Protein AF-A0A2N0B3U0-F1 (afdb_monomer_lite)

Structure (mmCIF, N/CA/C/O backbone):
data_AF-A0A2N0B3U0-F1
#
_entry.id   AF-A0A2N0B3U0-F1
#
loop_
_atom_site.group_PDB
_atom_site.id
_atom_site.type_symbol
_atom_site.label_atom_id
_atom_site.label_alt_id
_atom_site.label_comp_id
_atom_site.label_asym_id
_atom_site.label_entity_id
_atom_site.label_seq_id
_atom_site.pdbx_PDB_ins_code
_atom_site.Cartn_x
_atom_site.Cartn_y
_atom_site.Cartn_z
_atom_site.occupancy
_atom_site.B_iso_or_equiv
_atom_site.auth_seq_id
_atom_site.auth_comp_id
_atom_site.auth_asym_id
_atom_site.auth_atom_id
_atom_site.pdbx_PDB_model_num
ATOM 1 N N . MET A 1 1 ? -46.580 1.510 -20.415 1.00 51.94 1 MET A N 1
ATOM 2 C CA . MET A 1 1 ? -45.499 0.650 -19.875 1.00 51.94 1 MET A CA 1
ATOM 3 C C . MET A 1 1 ? -44.084 1.163 -20.181 1.00 51.94 1 MET A C 1
ATOM 5 O O . MET A 1 1 ? -43.240 1.022 -19.310 1.00 51.94 1 MET A O 1
ATOM 9 N N . CYS A 1 2 ? -43.814 1.846 -21.306 1.00 52.00 2 CYS A N 1
ATOM 10 C CA . CYS A 1 2 ? -42.459 2.341 -21.637 1.00 52.00 2 CYS A CA 1
ATOM 11 C C . CYS A 1 2 ? -41.882 3.439 -20.714 1.00 52.00 2 CYS A C 1
ATOM 13 O O . CYS A 1 2 ? -40.674 3.485 -20.521 1.00 52.00 2 CYS A O 1
ATOM 15 N N . SER A 1 3 ? -42.711 4.292 -20.098 1.00 55.62 3 SER A N 1
ATOM 16 C CA . SER A 1 3 ? -42.224 5.395 -19.242 1.00 55.62 3 SER A CA 1
ATOM 17 C C . SER A 1 3 ? -41.590 4.916 -17.922 1.00 55.62 3 SER A C 1
ATOM 19 O O . SER A 1 3 ? -40.589 5.475 -17.482 1.00 55.62 3 SER A O 1
ATOM 21 N N . LYS A 1 4 ? -42.098 3.823 -17.329 1.00 51.84 4 LYS A N 1
ATOM 22 C CA . LYS A 1 4 ? -41.536 3.249 -16.092 1.00 51.84 4 LYS A CA 1
ATOM 23 C C . LYS A 1 4 ? -40.190 2.559 -16.336 1.00 51.84 4 LYS A C 1
ATOM 25 O O . LYS A 1 4 ? -39.293 2.688 -15.514 1.00 51.84 4 LYS A O 1
ATOM 30 N N . VAL A 1 5 ? -40.029 1.894 -17.482 1.00 63.88 5 VAL A N 1
ATOM 31 C CA . VAL A 1 5 ? -38.769 1.235 -17.875 1.00 63.88 5 VAL A CA 1
ATOM 32 C C . VAL A 1 5 ? -37.679 2.270 -18.165 1.00 63.88 5 VAL A C 1
ATOM 34 O O . VAL A 1 5 ? -36.562 2.123 -17.684 1.00 63.88 5 VAL A O 1
ATOM 37 N N . PHE A 1 6 ? -38.018 3.369 -18.850 1.00 59.81 6 PHE A N 1
ATOM 38 C CA . PHE A 1 6 ? -37.080 4.474 -19.076 1.00 59.81 6 PHE A CA 1
ATOM 39 C C . PHE A 1 6 ? -36.612 5.120 -17.769 1.00 59.81 6 PHE A C 1
ATOM 41 O O . PHE A 1 6 ? -35.427 5.400 -17.633 1.00 59.81 6 PHE A O 1
ATOM 48 N N . SER A 1 7 ? -37.515 5.295 -16.797 1.00 63.91 7 SER A N 1
ATOM 49 C CA . SER A 1 7 ? -37.172 5.858 -15.487 1.00 63.91 7 SER A CA 1
ATOM 50 C C . SER A 1 7 ? -36.266 4.934 -14.664 1.00 63.91 7 SER A C 1
ATOM 52 O O . SER A 1 7 ? -35.378 5.412 -13.969 1.00 63.91 7 SER A O 1
ATOM 54 N N . PHE A 1 8 ? -36.451 3.612 -14.758 1.00 64.62 8 PHE A N 1
ATOM 55 C CA . PHE A 1 8 ? -35.550 2.641 -14.128 1.00 64.62 8 PHE A CA 1
ATOM 56 C C . PHE A 1 8 ? -34.167 2.633 -14.783 1.00 64.62 8 PHE A C 1
ATOM 58 O O . PHE A 1 8 ? -33.171 2.557 -14.074 1.00 64.62 8 PHE A O 1
ATOM 65 N N . ILE A 1 9 ? -34.090 2.769 -16.110 1.00 69.75 9 ILE A N 1
ATOM 66 C CA . ILE A 1 9 ? -32.817 2.839 -16.838 1.00 69.75 9 ILE A CA 1
ATOM 67 C C . ILE A 1 9 ? -32.077 4.145 -16.532 1.00 69.75 9 ILE A C 1
ATOM 69 O O . ILE A 1 9 ? -30.869 4.104 -16.333 1.00 69.75 9 ILE A O 1
ATOM 73 N N . THR A 1 10 ? -32.759 5.292 -16.429 1.00 62.44 10 THR A N 1
ATOM 74 C CA . THR A 1 10 ? -32.112 6.550 -16.017 1.00 62.44 10 THR A CA 1
ATOM 75 C C . THR A 1 10 ? -31.697 6.538 -14.554 1.00 62.44 10 THR A C 1
ATOM 77 O O . THR A 1 10 ? -30.597 6.989 -14.263 1.00 62.44 10 THR A O 1
ATOM 80 N N . ILE A 1 11 ? -32.495 5.978 -13.639 1.00 61.84 11 ILE A N 1
ATOM 81 C CA . ILE A 1 11 ? -32.079 5.803 -12.236 1.00 61.84 11 ILE A CA 1
ATOM 82 C C . ILE A 1 11 ? -30.873 4.861 -12.157 1.00 61.84 11 ILE A C 1
ATOM 84 O O . ILE A 1 11 ? -29.905 5.186 -11.483 1.00 61.84 11 ILE A O 1
ATOM 88 N N . PHE A 1 12 ? -30.878 3.748 -12.894 1.00 57.66 12 PHE A N 1
ATOM 89 C CA . PHE A 1 12 ? -29.761 2.804 -12.940 1.00 57.66 12 PHE A CA 1
ATOM 90 C C . PHE A 1 12 ? -28.511 3.413 -13.589 1.00 57.66 12 PHE A C 1
ATOM 92 O O . PHE A 1 12 ? -27.410 3.200 -13.091 1.00 57.66 12 PHE A O 1
ATOM 99 N N . LEU A 1 13 ? -28.655 4.228 -14.640 1.00 53.78 13 LEU A N 1
ATOM 100 C CA . LEU A 1 13 ? -27.557 4.990 -15.245 1.00 53.78 13 LEU A CA 1
ATOM 101 C C . LEU A 1 13 ? -27.010 6.050 -14.289 1.00 53.78 13 LEU A C 1
ATOM 103 O O . LEU A 1 13 ? -25.805 6.131 -14.128 1.00 53.78 13 LEU A O 1
ATOM 107 N N . ILE A 1 14 ? -27.855 6.812 -13.594 1.00 51.88 14 ILE A N 1
ATOM 108 C CA . ILE A 1 14 ? -27.416 7.806 -12.599 1.00 51.88 14 ILE A CA 1
ATOM 109 C C . ILE A 1 14 ? -26.712 7.122 -11.416 1.00 51.88 14 ILE A C 1
ATOM 111 O O . ILE A 1 14 ? -25.732 7.650 -10.899 1.00 51.88 14 ILE A O 1
ATOM 115 N N . PHE A 1 15 ? -27.165 5.929 -11.017 1.00 46.56 15 PHE A N 1
ATOM 116 C CA . PHE A 1 15 ? -26.552 5.154 -9.936 1.00 46.56 15 PHE A CA 1
ATOM 117 C C . PHE A 1 15 ? -25.230 4.491 -10.357 1.00 46.56 15 PHE A C 1
ATOM 119 O O . PHE A 1 15 ? -24.294 4.426 -9.566 1.00 46.56 15 PHE A O 1
ATOM 126 N N . SER A 1 16 ? -25.122 4.036 -11.610 1.00 44.66 16 SER A N 1
ATOM 127 C CA . SER A 1 16 ? -23.894 3.440 -12.166 1.00 44.66 16 SER A CA 1
ATOM 128 C C . SER A 1 16 ? -22.865 4.483 -12.623 1.00 44.66 16 SER A C 1
ATOM 130 O O . SER A 1 16 ? -21.670 4.207 -12.602 1.00 44.66 16 SER A O 1
ATOM 132 N N . LEU A 1 17 ? -23.301 5.707 -12.942 1.00 40.69 17 LEU A N 1
ATOM 133 C CA . LEU A 1 17 ? -22.463 6.889 -13.184 1.00 40.69 17 LEU A CA 1
ATOM 134 C C . LEU A 1 17 ? -22.171 7.681 -11.904 1.00 40.69 17 LEU A C 1
ATOM 136 O O . LEU A 1 17 ? -21.771 8.841 -11.989 1.00 40.69 17 LEU A O 1
ATOM 140 N N . GLY A 1 18 ? -22.254 7.050 -10.729 1.00 40.03 18 GLY A N 1
ATOM 141 C CA . GLY A 1 18 ? -21.637 7.528 -9.486 1.00 40.03 18 GLY A CA 1
ATOM 142 C C . GLY A 1 18 ? -20.101 7.625 -9.555 1.00 40.03 18 GLY A C 1
ATOM 143 O O . GLY A 1 18 ? -19.416 7.390 -8.562 1.00 40.03 18 GLY A O 1
ATOM 144 N N . LEU A 1 19 ? -19.542 7.962 -10.722 1.00 48.53 19 LEU A N 1
ATOM 145 C CA . LEU A 1 19 ? -18.266 8.639 -10.845 1.00 48.53 19 LEU A CA 1
ATOM 146 C C . LEU A 1 19 ? -18.369 9.870 -9.957 1.0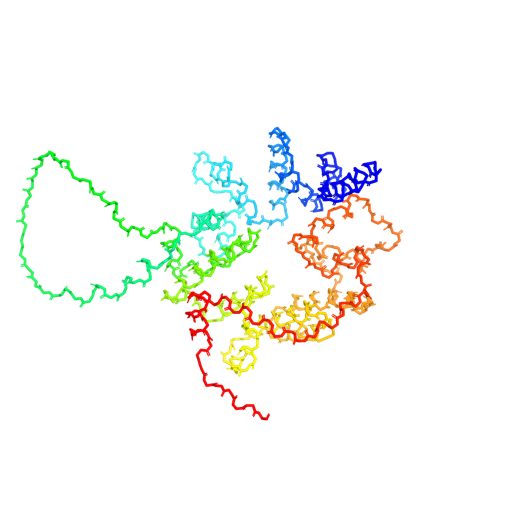0 48.53 19 LEU A C 1
ATOM 148 O O . LEU A 1 19 ? -19.184 10.763 -10.196 1.00 48.53 19 LEU A O 1
ATOM 152 N N . HIS A 1 20 ? -17.574 9.892 -8.896 1.00 54.91 20 HIS A N 1
ATOM 153 C CA . HIS A 1 20 ? -17.420 11.086 -8.091 1.00 54.91 20 HIS A CA 1
ATOM 154 C C . HIS A 1 20 ? -16.856 12.140 -9.040 1.00 54.91 20 HIS A C 1
ATOM 156 O O . HIS A 1 20 ? -15.683 12.082 -9.399 1.00 54.91 20 HIS A O 1
ATOM 162 N N . SER A 1 21 ? -17.701 13.042 -9.547 1.00 67.06 21 SER A N 1
ATOM 163 C CA . SER A 1 21 ? -17.254 14.072 -10.475 1.00 67.06 21 SER A CA 1
ATOM 164 C C . SER A 1 21 ? -16.405 15.058 -9.682 1.00 67.06 21 SER A C 1
ATOM 166 O O . SER A 1 21 ? -16.921 16.018 -9.110 1.00 67.06 21 SER A O 1
ATOM 168 N N . VAL A 1 22 ? -15.110 14.773 -9.576 1.00 80.62 22 VAL A N 1
ATOM 169 C CA . VAL A 1 22 ? -14.152 15.641 -8.904 1.00 80.62 22 VAL A CA 1
ATOM 170 C C . VAL A 1 22 ? -13.806 16.767 -9.863 1.00 80.62 22 VAL A C 1
ATOM 172 O O . VAL A 1 22 ? -13.327 16.536 -10.977 1.00 80.62 22 VAL A O 1
ATOM 175 N N . SER A 1 23 ? -14.083 17.997 -9.445 1.00 87.62 23 SER A N 1
ATOM 176 C CA . SER A 1 23 ? -13.674 19.181 -10.188 1.00 87.62 23 SER A CA 1
ATOM 177 C C . SER A 1 23 ? -12.238 19.567 -9.812 1.00 87.62 23 SER A C 1
ATOM 179 O O . SER A 1 23 ? -11.753 19.248 -8.727 1.00 87.62 23 SER A O 1
ATOM 181 N N . TYR A 1 24 ? -11.536 20.269 -10.705 1.00 89.00 24 TYR A N 1
ATOM 182 C CA . TYR A 1 24 ? -10.226 20.834 -10.359 1.00 89.00 24 TYR A CA 1
ATOM 183 C C . TYR A 1 24 ? -10.335 21.849 -9.210 1.00 89.00 24 TYR A C 1
ATOM 185 O O . TYR A 1 24 ? -9.427 21.928 -8.389 1.00 89.00 24 TYR A O 1
ATOM 193 N N . GLU A 1 25 ? -11.442 22.594 -9.139 1.00 89.62 25 GLU A N 1
ATOM 194 C CA . GLU A 1 25 ? -11.657 23.588 -8.086 1.00 89.62 25 GLU A CA 1
ATOM 195 C C . GLU A 1 25 ? -11.802 22.920 -6.716 1.00 89.62 25 GLU A C 1
ATOM 197 O O . GLU A 1 25 ? -11.187 23.387 -5.767 1.00 89.62 25 GLU A O 1
ATOM 202 N N . ASP A 1 26 ? -12.502 21.783 -6.635 1.00 88.81 26 ASP A N 1
ATOM 203 C CA . ASP A 1 26 ? -12.644 20.985 -5.406 1.00 88.81 26 ASP A CA 1
ATOM 204 C C . ASP A 1 26 ? -11.272 20.502 -4.899 1.00 88.81 26 ASP A C 1
ATOM 206 O O . ASP A 1 26 ? -10.978 20.525 -3.706 1.00 88.81 26 ASP A O 1
ATOM 210 N N . ALA A 1 27 ? -10.403 20.055 -5.813 1.00 91.06 27 ALA A N 1
ATOM 211 C CA . ALA A 1 27 ? -9.054 19.623 -5.454 1.00 91.06 27 ALA A CA 1
ATOM 212 C C . ALA A 1 27 ? -8.177 20.807 -5.010 1.00 91.06 27 ALA A C 1
ATOM 214 O O . ALA A 1 27 ? -7.387 20.686 -4.072 1.00 91.06 27 ALA A O 1
ATOM 215 N N . TYR A 1 28 ? -8.329 21.962 -5.661 1.00 92.06 28 TYR A N 1
ATOM 216 C CA . TYR A 1 28 ? -7.551 23.164 -5.377 1.00 92.06 28 TYR A CA 1
ATOM 217 C C . TYR A 1 28 ? -7.995 23.883 -4.093 1.00 92.06 28 TYR A C 1
ATOM 219 O O . TYR A 1 28 ? -7.147 24.410 -3.370 1.00 92.06 28 TYR A O 1
ATOM 227 N N . SER A 1 29 ? -9.292 23.896 -3.776 1.00 91.94 29 SER A N 1
ATOM 228 C CA . SER A 1 29 ? -9.807 24.381 -2.490 1.00 91.94 29 SER A CA 1
ATOM 229 C C . SER A 1 29 ? -9.298 23.499 -1.351 1.00 91.94 29 SER A C 1
ATOM 231 O O . SER A 1 29 ? -8.709 24.017 -0.401 1.00 91.94 29 SER A O 1
ATOM 233 N N . MET A 1 30 ? -9.398 22.173 -1.507 1.00 92.44 30 MET A N 1
ATOM 234 C CA . MET A 1 30 ? -8.867 21.210 -0.545 1.00 92.44 30 MET A CA 1
ATOM 235 C C . MET A 1 30 ? -7.355 21.358 -0.371 1.00 92.44 30 MET A C 1
ATOM 237 O O . MET A 1 30 ? -6.871 21.271 0.742 1.00 92.44 30 MET A O 1
ATOM 241 N N . GLU A 1 31 ? -6.584 21.649 -1.425 1.00 93.44 31 GLU A N 1
ATOM 242 C CA . GLU A 1 31 ? -5.133 21.866 -1.295 1.00 93.44 31 GLU A CA 1
ATOM 243 C C . GLU A 1 31 ? -4.787 23.026 -0.349 1.00 93.44 31 GLU A C 1
ATOM 245 O O . GLU A 1 31 ? -3.759 22.977 0.329 1.00 93.44 31 GLU A O 1
ATOM 250 N N . LYS A 1 32 ? -5.630 24.065 -0.294 1.00 91.44 32 LYS A N 1
ATOM 251 C CA . LYS A 1 32 ? -5.428 25.225 0.586 1.00 91.44 32 LYS A CA 1
ATOM 252 C C . LYS A 1 32 ? -5.771 24.918 2.039 1.00 91.44 32 LYS A C 1
ATOM 254 O O . LYS A 1 32 ? -5.079 25.405 2.928 1.00 91.44 32 LYS A O 1
ATOM 259 N N . GLU A 1 33 ? -6.839 24.160 2.265 1.00 89.25 33 GLU A N 1
ATOM 260 C CA . GLU A 1 33 ? -7.293 23.783 3.607 1.00 89.25 33 GLU A CA 1
ATOM 261 C C . GLU A 1 33 ? -6.447 22.643 4.177 1.00 89.25 33 GLU A C 1
ATOM 263 O O . GLU A 1 33 ? -5.950 22.711 5.301 1.00 89.25 33 GLU A O 1
ATOM 268 N N . ASP A 1 34 ? -6.269 21.601 3.373 1.00 88.81 34 ASP A N 1
ATOM 269 C CA . ASP A 1 34 ? -5.638 20.352 3.742 1.00 88.81 34 ASP A CA 1
ATOM 270 C C . ASP A 1 34 ? -4.932 19.675 2.549 1.00 88.81 34 ASP A C 1
ATOM 272 O O . ASP A 1 34 ? -5.492 18.818 1.851 1.00 88.81 34 ASP A O 1
ATOM 276 N N . PRO A 1 35 ? -3.655 20.022 2.311 1.00 91.31 35 PRO A N 1
ATOM 277 C CA . PRO A 1 35 ? -2.936 19.536 1.144 1.00 91.31 35 PRO A CA 1
ATOM 278 C C . PRO A 1 35 ? -2.685 18.024 1.126 1.00 91.31 35 PRO A C 1
ATOM 280 O O . PRO A 1 35 ? -2.325 17.499 0.076 1.00 91.31 35 PRO A O 1
ATOM 283 N N . LEU A 1 36 ? -2.862 17.309 2.244 1.00 91.12 36 LEU A N 1
ATOM 284 C CA . LEU A 1 36 ? -2.746 15.851 2.251 1.00 91.12 36 LEU A CA 1
ATOM 285 C C . LEU A 1 36 ? -3.988 15.211 1.609 1.00 91.12 36 LEU A C 1
ATOM 287 O O . LEU A 1 36 ? -3.863 14.351 0.741 1.00 91.12 36 LEU A O 1
ATOM 291 N N . PHE A 1 37 ? -5.189 15.682 1.957 1.00 92.19 37 PHE A N 1
ATOM 292 C CA . PHE A 1 37 ? -6.447 15.127 1.437 1.00 92.19 37 PHE A CA 1
ATOM 293 C C . PHE A 1 37 ? -6.833 15.658 0.051 1.00 92.19 37 PHE A C 1
ATOM 295 O O . PHE A 1 37 ? -7.754 15.128 -0.569 1.00 92.19 37 PHE A O 1
ATOM 302 N N . SER A 1 38 ? -6.102 16.631 -0.500 1.00 93.25 38 SER A N 1
ATOM 303 C CA . SER A 1 38 ? -6.244 17.006 -1.914 1.00 93.25 38 SER A CA 1
ATOM 304 C C . SER A 1 38 ? -5.629 15.977 -2.871 1.00 93.25 38 SER A C 1
ATOM 306 O O . SER A 1 38 ? -6.047 15.883 -4.025 1.00 93.25 38 SER A O 1
ATOM 308 N N . VAL A 1 39 ? -4.679 15.158 -2.400 1.00 93.12 39 VAL A N 1
ATOM 309 C CA . VAL A 1 39 ? -4.021 14.099 -3.183 1.00 93.12 39 VAL A CA 1
ATOM 310 C C . VAL A 1 39 ? -5.023 13.139 -3.845 1.00 93.12 39 VAL A C 1
ATOM 312 O O . VAL A 1 39 ? -4.986 13.038 -5.074 1.00 93.12 39 VAL A O 1
ATOM 315 N N . PRO A 1 40 ? -5.938 12.463 -3.115 1.00 92.12 40 PRO A N 1
ATOM 316 C CA . PRO A 1 40 ? -6.916 11.564 -3.736 1.00 92.12 40 PRO A CA 1
ATOM 317 C C . PRO A 1 40 ? -7.844 12.275 -4.732 1.00 92.12 40 PRO A C 1
ATOM 319 O O . PRO A 1 40 ? -8.236 11.677 -5.731 1.00 92.12 40 PRO A O 1
ATOM 322 N N . LEU A 1 41 ? -8.152 13.562 -4.524 1.00 92.12 41 LEU A N 1
ATOM 323 C CA . LEU A 1 41 ? -8.965 14.346 -5.461 1.00 92.12 41 LEU A CA 1
ATOM 324 C C . LEU A 1 41 ? -8.223 14.574 -6.786 1.00 92.12 41 LEU A C 1
ATOM 326 O O . LEU A 1 41 ? -8.785 14.369 -7.862 1.00 92.12 41 LEU A O 1
ATOM 330 N N . TYR A 1 42 ? -6.942 14.943 -6.729 1.00 93.31 42 TYR A N 1
ATOM 331 C CA . TYR A 1 42 ? -6.118 15.080 -7.930 1.00 93.31 42 TYR A CA 1
ATOM 332 C C . TYR A 1 42 ? -5.864 13.739 -8.633 1.00 93.31 42 TYR A C 1
ATOM 334 O O . TYR A 1 42 ? -5.849 13.702 -9.865 1.00 93.31 42 TYR A O 1
ATOM 342 N N . GLU A 1 43 ? -5.684 12.642 -7.888 1.00 91.06 43 GLU A N 1
ATOM 343 C CA . GLU A 1 43 ? -5.575 11.294 -8.463 1.00 91.06 43 GLU A CA 1
ATOM 344 C C . GLU A 1 43 ? -6.833 10.926 -9.257 1.00 91.06 43 GLU A C 1
ATOM 346 O O . GLU A 1 43 ? -6.734 10.490 -10.407 1.00 91.06 43 GLU A O 1
ATOM 351 N N . GLU A 1 44 ? -8.012 11.166 -8.685 1.00 90.12 44 GLU A N 1
ATOM 352 C CA . GLU A 1 44 ? -9.288 10.886 -9.341 1.00 90.12 44 GLU A CA 1
ATOM 353 C C . GLU A 1 44 ? -9.517 11.787 -10.561 1.00 90.12 44 GLU A C 1
ATOM 355 O O . GLU A 1 44 ? -9.967 11.328 -11.615 1.00 90.12 44 GLU A O 1
ATOM 360 N N . LEU A 1 45 ? -9.112 13.056 -10.481 1.00 90.50 45 LEU A N 1
ATOM 361 C CA . LEU A 1 45 ? -9.163 13.990 -11.604 1.00 90.50 45 LEU A CA 1
ATOM 362 C C . LEU A 1 45 ? -8.298 13.519 -12.786 1.00 90.50 45 LEU A C 1
ATOM 364 O O . LEU A 1 45 ? -8.685 13.694 -13.942 1.00 90.50 45 LEU A O 1
ATOM 368 N N . LEU A 1 46 ? -7.140 12.897 -12.531 1.00 88.31 46 LEU A N 1
ATOM 369 C CA . LEU A 1 46 ? -6.304 12.322 -13.591 1.00 88.31 46 LEU A CA 1
ATOM 370 C C . LEU A 1 46 ? -6.951 11.111 -14.271 1.00 88.31 46 LEU A C 1
ATOM 372 O O . LEU A 1 46 ? -6.727 10.918 -15.468 1.00 88.31 46 LEU A O 1
ATOM 376 N N . LYS A 1 47 ? -7.735 10.316 -13.530 1.00 85.75 47 LYS A N 1
ATOM 377 C CA . LYS A 1 47 ? -8.466 9.152 -14.059 1.00 85.75 47 LYS A CA 1
ATOM 378 C C . LYS A 1 47 ? -9.686 9.580 -14.886 1.00 85.75 47 LYS A C 1
ATOM 380 O O . LYS A 1 47 ? -9.940 9.011 -15.943 1.00 85.75 47 LYS A O 1
ATOM 385 N N . THR A 1 48 ? -10.423 10.587 -14.419 1.00 86.00 48 THR A N 1
ATOM 386 C CA . THR A 1 48 ? -11.765 10.927 -14.931 1.00 86.00 48 THR A CA 1
ATOM 387 C C . THR A 1 48 ? -11.792 12.100 -15.912 1.00 86.00 48 THR A C 1
ATOM 389 O O . THR A 1 48 ? -12.660 12.158 -16.786 1.00 86.00 48 THR A O 1
ATOM 392 N N . SER A 1 49 ? -10.853 13.048 -15.815 1.00 84.75 49 SER A N 1
ATOM 393 C CA . SER A 1 49 ? -10.885 14.258 -16.641 1.00 84.75 49 SER A CA 1
ATOM 394 C C . SER A 1 49 ? -10.572 13.958 -18.102 1.00 84.75 49 SER A C 1
ATOM 396 O O . SER A 1 49 ? -9.529 13.397 -18.440 1.00 84.75 49 SER A O 1
ATOM 398 N N . GLN A 1 50 ? -11.436 14.422 -19.003 1.00 84.38 50 GLN A N 1
ATOM 399 C CA . GLN A 1 50 ? -11.226 14.315 -20.449 1.00 84.38 50 GLN A CA 1
ATOM 400 C C . GLN A 1 50 ? -10.302 15.419 -20.999 1.00 84.38 50 GLN A C 1
ATOM 402 O O . GLN A 1 50 ? -9.689 15.242 -22.053 1.00 84.38 50 GLN A O 1
ATOM 407 N N . LYS A 1 51 ? -10.149 16.541 -20.278 1.00 87.94 51 LYS A N 1
ATOM 408 C CA . LYS A 1 51 ? -9.397 17.721 -20.735 1.00 87.94 51 LYS A CA 1
ATOM 409 C C . LYS A 1 51 ? -7.896 17.561 -20.479 1.00 87.94 51 LYS A C 1
ATOM 411 O O . LYS A 1 51 ? -7.458 17.491 -19.330 1.00 87.94 51 LYS A O 1
ATOM 416 N N . ALA A 1 52 ? -7.099 17.565 -21.549 1.00 86.19 52 ALA A N 1
ATOM 417 C CA . ALA A 1 52 ? -5.649 17.372 -21.476 1.00 86.19 52 ALA A CA 1
ATOM 418 C C . ALA A 1 52 ? -4.935 18.440 -20.628 1.00 86.19 52 ALA A C 1
ATOM 420 O O . ALA A 1 52 ? -4.064 18.091 -19.832 1.00 86.19 52 ALA A O 1
ATOM 421 N N . ASP A 1 53 ? -5.340 19.708 -20.734 1.00 86.69 53 ASP A N 1
ATOM 422 C CA . ASP A 1 53 ? -4.729 20.806 -19.972 1.00 86.69 53 ASP A CA 1
ATOM 423 C C . ASP A 1 53 ? -4.958 20.662 -18.466 1.00 86.69 53 ASP A C 1
ATOM 425 O O . ASP A 1 53 ? -4.031 20.835 -17.675 1.00 86.69 53 ASP A O 1
ATOM 429 N N . ILE A 1 54 ? -6.169 20.256 -18.066 1.00 87.44 54 ILE A N 1
ATOM 430 C CA . ILE A 1 54 ? -6.494 19.987 -16.660 1.00 87.44 54 ILE A CA 1
ATOM 431 C C . ILE A 1 54 ? -5.652 18.822 -16.149 1.00 87.44 54 ILE A C 1
ATOM 433 O O . ILE A 1 54 ? -5.038 18.943 -15.093 1.00 87.44 54 ILE A O 1
ATOM 437 N N . ARG A 1 55 ? -5.558 17.721 -16.909 1.00 87.06 55 ARG A N 1
ATOM 438 C CA . ARG A 1 55 ? -4.713 16.580 -16.523 1.00 87.06 55 ARG A CA 1
ATOM 439 C C . ARG A 1 55 ? -3.247 16.981 -16.378 1.00 87.06 55 ARG A C 1
ATOM 441 O O . ARG A 1 55 ? -2.590 16.558 -15.434 1.00 87.06 55 ARG A O 1
ATOM 448 N N . LYS A 1 56 ? -2.727 17.823 -17.273 1.00 87.50 56 LYS A N 1
ATOM 449 C CA . LYS A 1 56 ? -1.342 18.302 -17.206 1.00 87.50 56 LYS A CA 1
ATOM 450 C C . LYS A 1 56 ? -1.103 19.138 -15.947 1.00 87.50 56 LYS A C 1
ATOM 452 O O . LYS A 1 56 ? -0.167 18.850 -15.202 1.00 87.50 56 LYS A O 1
ATOM 457 N N . THR A 1 57 ? -1.968 20.108 -15.669 1.00 89.94 57 THR A N 1
ATOM 458 C CA . THR A 1 57 ? -1.872 20.953 -14.468 1.00 89.94 57 THR A CA 1
ATOM 459 C C . THR A 1 57 ? -2.013 20.130 -13.187 1.00 89.94 57 THR A C 1
ATOM 461 O O . THR A 1 57 ? -1.170 20.240 -12.297 1.00 89.94 57 THR A O 1
ATOM 464 N N . ALA A 1 58 ? -3.006 19.241 -13.127 1.00 90.38 58 ALA A N 1
ATOM 465 C CA . ALA A 1 58 ? -3.218 18.326 -12.010 1.00 90.38 58 ALA A CA 1
ATOM 466 C C . ALA A 1 58 ? -2.012 17.405 -11.784 1.00 90.38 58 ALA A C 1
ATOM 468 O O . ALA A 1 58 ? -1.554 17.270 -10.657 1.00 90.38 58 ALA A O 1
ATOM 469 N N . SER A 1 59 ? -1.427 16.839 -12.847 1.00 87.94 59 SER A N 1
ATOM 470 C CA . SER A 1 59 ? -0.247 15.971 -12.727 1.00 87.94 59 SER A CA 1
ATOM 471 C C . SER A 1 59 ? 0.974 16.705 -12.169 1.00 87.94 59 SER A C 1
ATOM 473 O O . SER A 1 59 ? 1.729 16.133 -11.386 1.00 87.94 59 SER A O 1
ATOM 475 N N . SER A 1 60 ? 1.146 17.984 -12.526 1.00 88.50 60 SER A N 1
ATOM 476 C CA . SER A 1 60 ? 2.235 18.808 -12.004 1.00 88.50 60 SER A CA 1
ATOM 477 C C . SER A 1 60 ? 2.034 19.134 -10.526 1.00 88.50 60 SER A C 1
ATOM 479 O O . SER A 1 60 ? 2.988 19.043 -9.762 1.00 88.50 60 SER A O 1
ATOM 481 N N . ARG A 1 61 ? 0.811 19.499 -10.117 1.00 91.81 61 ARG A N 1
ATOM 482 C CA . ARG A 1 61 ? 0.454 19.742 -8.708 1.00 91.81 61 ARG A CA 1
ATOM 483 C C . ARG A 1 61 ? 0.653 18.485 -7.867 1.00 91.81 61 ARG A C 1
ATOM 485 O O . ARG A 1 61 ? 1.335 18.521 -6.848 1.00 91.81 61 ARG A O 1
ATOM 492 N N . LEU A 1 62 ? 0.125 17.364 -8.350 1.00 91.06 62 LEU A N 1
ATOM 493 C CA . LEU A 1 62 ? 0.188 16.071 -7.684 1.00 91.06 62 LEU A CA 1
ATOM 494 C C . LEU A 1 62 ? 1.629 15.589 -7.479 1.00 91.06 62 LEU A C 1
ATOM 496 O O . LEU A 1 62 ? 1.936 15.043 -6.426 1.00 91.06 62 LEU A O 1
ATOM 500 N N . PHE A 1 63 ? 2.532 15.849 -8.430 1.00 88.50 63 PHE A N 1
ATOM 501 C CA . PHE A 1 63 ? 3.957 15.562 -8.252 1.00 88.50 63 PHE A CA 1
ATOM 502 C C . PHE A 1 63 ? 4.554 16.284 -7.032 1.00 88.50 63 PHE A C 1
ATOM 504 O O . PHE A 1 63 ? 5.182 15.637 -6.197 1.00 88.50 63 PHE A O 1
ATOM 511 N N . PHE A 1 64 ? 4.314 17.592 -6.885 1.00 89.56 64 PHE A N 1
ATOM 512 C CA . PHE A 1 64 ? 4.816 18.354 -5.735 1.00 89.56 64 PHE A CA 1
ATOM 513 C C . PHE A 1 64 ? 4.190 17.899 -4.415 1.00 89.56 64 PHE A C 1
ATOM 515 O O . PHE A 1 64 ? 4.870 17.861 -3.391 1.00 89.56 64 PHE A O 1
ATOM 522 N N . LEU A 1 65 ? 2.909 17.521 -4.428 1.00 91.62 65 LEU A N 1
ATOM 523 C CA . LEU A 1 65 ? 2.256 16.948 -3.251 1.00 91.62 65 LEU A CA 1
ATOM 524 C C . LEU A 1 65 ? 2.881 15.601 -2.878 1.00 91.62 65 LEU A C 1
ATOM 526 O O . LEU A 1 65 ? 3.200 15.377 -1.714 1.00 91.62 65 LEU A O 1
ATOM 530 N N . TYR A 1 66 ? 3.133 14.724 -3.850 1.00 90.56 66 TYR A N 1
ATOM 531 C CA . TYR A 1 66 ? 3.817 13.465 -3.583 1.00 90.56 66 TYR A CA 1
ATOM 532 C C . TYR A 1 66 ? 5.235 13.656 -3.057 1.00 90.56 66 TYR A C 1
ATOM 534 O O . TYR A 1 66 ? 5.650 12.902 -2.184 1.00 90.56 66 TYR A O 1
ATOM 542 N N . GLU A 1 67 ? 5.971 14.648 -3.551 1.00 86.56 67 GLU A N 1
ATOM 543 C CA . GLU A 1 67 ? 7.292 14.981 -3.021 1.00 86.56 67 GLU A CA 1
ATOM 544 C C . GLU A 1 67 ? 7.206 15.461 -1.570 1.00 86.56 67 GLU A C 1
ATOM 546 O O . GLU A 1 67 ? 7.887 14.921 -0.698 1.00 86.56 67 GLU A O 1
ATOM 551 N N . LYS A 1 68 ? 6.294 16.398 -1.288 1.00 89.06 68 LYS A N 1
ATOM 552 C CA . LYS A 1 68 ? 6.064 16.940 0.056 1.00 89.06 68 LYS A CA 1
ATOM 553 C C . LYS A 1 68 ? 5.677 15.859 1.069 1.00 89.06 68 LYS A C 1
ATOM 555 O O . LYS A 1 68 ? 6.182 15.871 2.188 1.00 89.06 68 LYS A O 1
ATOM 560 N N . TYR A 1 69 ? 4.805 14.930 0.676 1.00 88.31 69 TYR A N 1
ATOM 561 C CA . TYR A 1 69 ? 4.297 13.848 1.528 1.00 88.31 69 TYR A CA 1
ATOM 562 C C . TYR A 1 69 ? 5.025 12.511 1.320 1.00 88.31 69 TYR A C 1
ATOM 564 O O . TYR A 1 69 ? 4.528 11.470 1.739 1.00 88.31 69 TYR A O 1
ATOM 572 N N . ARG A 1 70 ? 6.197 12.516 0.665 1.00 87.31 70 ARG A N 1
ATOM 573 C CA . ARG A 1 70 ? 7.055 11.333 0.456 1.00 87.31 70 ARG A CA 1
ATOM 574 C C . ARG A 1 70 ? 6.330 10.121 -0.157 1.00 87.31 70 ARG A C 1
ATOM 576 O O . ARG A 1 70 ? 6.646 8.966 0.124 1.00 87.31 70 ARG A O 1
ATOM 583 N N . LYS A 1 71 ? 5.382 10.355 -1.065 1.00 88.19 71 LYS A N 1
ATOM 584 C CA . LYS A 1 71 ? 4.693 9.307 -1.837 1.00 88.19 71 LYS A CA 1
ATOM 585 C C . LYS A 1 71 ? 5.546 8.864 -3.032 1.00 88.19 71 LYS A C 1
ATOM 587 O O . LYS A 1 71 ? 5.242 9.152 -4.189 1.00 88.19 71 LYS A O 1
ATOM 592 N N . TYR A 1 72 ? 6.632 8.142 -2.744 1.00 87.94 72 TYR A N 1
ATOM 593 C CA . TYR A 1 72 ? 7.692 7.823 -3.709 1.00 87.94 72 TYR A CA 1
ATOM 594 C C . TYR A 1 72 ? 7.221 7.064 -4.964 1.00 87.94 72 TYR A C 1
ATOM 596 O O . TYR A 1 72 ? 7.506 7.485 -6.085 1.00 87.94 72 TYR A O 1
ATOM 604 N N . ILE A 1 73 ? 6.502 5.945 -4.805 1.00 87.81 73 ILE A N 1
ATOM 605 C CA . ILE A 1 73 ? 6.079 5.094 -5.936 1.00 87.81 73 ILE A CA 1
ATOM 606 C C . ILE A 1 73 ? 5.205 5.862 -6.940 1.00 87.81 73 ILE A C 1
ATOM 608 O O . ILE A 1 73 ? 5.553 5.888 -8.126 1.00 87.81 73 ILE A O 1
ATOM 612 N N . PRO A 1 74 ? 4.091 6.502 -6.531 1.00 88.06 74 PRO A N 1
ATOM 613 C CA . PRO A 1 74 ? 3.254 7.210 -7.489 1.00 88.06 74 PRO A CA 1
ATOM 614 C C . PRO A 1 74 ? 3.954 8.445 -8.085 1.00 88.06 74 PRO A C 1
ATOM 616 O O . PRO A 1 74 ? 3.754 8.717 -9.270 1.00 88.06 74 PRO A O 1
ATOM 619 N N . ALA A 1 75 ? 4.856 9.120 -7.355 1.00 87.31 75 ALA A N 1
ATOM 620 C CA . ALA A 1 75 ? 5.702 10.174 -7.927 1.00 87.31 75 ALA A CA 1
ATOM 621 C C . ALA A 1 75 ? 6.577 9.657 -9.079 1.00 87.31 75 ALA A C 1
ATOM 623 O O . ALA A 1 75 ? 6.601 10.246 -10.162 1.00 87.31 75 ALA A O 1
ATOM 624 N N . ILE A 1 76 ? 7.252 8.520 -8.876 1.00 87.56 76 ILE A N 1
ATOM 625 C CA . ILE A 1 76 ? 8.098 7.888 -9.897 1.00 87.56 76 ILE A CA 1
ATOM 626 C C . ILE A 1 76 ? 7.271 7.472 -11.117 1.00 87.56 76 ILE A C 1
ATOM 628 O O . ILE A 1 76 ? 7.719 7.658 -12.250 1.00 87.56 76 ILE A O 1
ATOM 632 N N . LEU A 1 77 ? 6.052 6.962 -10.922 1.00 87.31 77 LEU A N 1
ATOM 633 C CA . LEU A 1 77 ? 5.158 6.594 -12.024 1.00 87.31 77 LEU A CA 1
ATOM 634 C C . LEU A 1 77 ? 4.716 7.809 -12.851 1.00 87.31 77 LEU A C 1
ATOM 636 O O . LEU A 1 77 ? 4.740 7.738 -14.082 1.00 87.31 77 LEU A O 1
ATOM 640 N N . ILE A 1 78 ? 4.360 8.931 -12.212 1.00 85.19 78 ILE A N 1
ATOM 641 C CA . ILE A 1 78 ? 4.014 10.174 -12.924 1.00 85.19 78 ILE A CA 1
ATOM 642 C C . ILE A 1 78 ? 5.208 10.678 -13.743 1.00 85.19 78 ILE A C 1
ATOM 644 O O . ILE A 1 78 ? 5.057 10.999 -14.924 1.00 85.19 78 ILE A O 1
ATOM 648 N N . MET A 1 79 ? 6.407 10.693 -13.156 1.00 82.25 79 MET A N 1
ATOM 649 C CA . MET A 1 79 ? 7.626 11.110 -13.860 1.00 82.25 79 MET A CA 1
ATOM 650 C C . MET A 1 79 ? 7.991 10.182 -15.020 1.00 82.25 79 MET A C 1
ATOM 652 O O . MET A 1 79 ? 8.384 10.643 -16.090 1.00 82.25 79 MET A O 1
ATOM 656 N N . SER A 1 80 ? 7.832 8.872 -14.833 1.00 81.62 80 SER A N 1
ATOM 657 C CA . SER A 1 80 ? 8.128 7.884 -15.874 1.00 81.62 80 SER A CA 1
ATOM 658 C C . SER A 1 80 ? 7.197 8.046 -17.077 1.00 81.62 80 SER A C 1
ATOM 660 O O . SER A 1 80 ? 7.640 7.949 -18.218 1.00 81.62 80 SER A O 1
ATOM 662 N N . ARG A 1 81 ? 5.913 8.353 -16.841 1.00 80.38 81 ARG A N 1
ATOM 663 C CA . ARG A 1 81 ? 4.923 8.595 -17.906 1.00 80.38 81 ARG A CA 1
ATOM 664 C C . ARG A 1 81 ? 5.160 9.899 -18.665 1.00 80.38 81 ARG A C 1
ATOM 666 O O . ARG A 1 81 ? 4.843 9.968 -19.847 1.00 80.38 81 ARG A O 1
ATOM 673 N N . SER A 1 82 ? 5.711 10.921 -18.012 1.00 74.81 82 SER A N 1
ATOM 674 C CA . SER A 1 82 ? 6.003 12.209 -18.657 1.00 74.81 82 SER A CA 1
ATOM 675 C C . SER A 1 82 ? 7.282 12.196 -19.506 1.00 74.81 82 SER A C 1
ATOM 677 O O . SER A 1 82 ? 7.553 13.169 -20.211 1.00 74.81 82 SER A O 1
ATOM 679 N N . GLY A 1 83 ? 8.074 11.116 -19.443 1.00 70.50 83 GLY A N 1
ATOM 680 C CA . GLY A 1 83 ? 9.328 10.962 -20.186 1.00 70.50 83 GLY A CA 1
ATOM 681 C C . GLY A 1 83 ? 10.478 11.842 -19.681 1.00 70.50 83 GLY A C 1
ATOM 682 O O . GLY A 1 83 ? 11.527 11.892 -20.316 1.00 70.50 83 GLY A O 1
ATOM 683 N N . LYS A 1 84 ? 10.304 12.539 -18.549 1.00 71.12 84 LYS A N 1
ATOM 684 C CA . LYS A 1 84 ? 11.276 13.490 -17.977 1.00 71.12 84 LYS A CA 1
ATOM 685 C C . LYS A 1 84 ? 11.732 13.066 -16.583 1.00 71.12 84 LYS A C 1
ATOM 687 O O . LYS A 1 84 ? 11.675 13.845 -15.640 1.00 71.12 84 LYS A O 1
ATOM 692 N N . ILE A 1 85 ? 12.149 11.811 -16.440 1.00 77.81 85 ILE A N 1
ATOM 693 C CA . ILE A 1 85 ? 12.587 11.288 -15.139 1.00 77.81 85 ILE A CA 1
ATOM 694 C C . ILE A 1 85 ? 14.002 11.723 -14.748 1.00 77.81 85 ILE A C 1
ATOM 696 O O . ILE A 1 85 ? 14.365 11.649 -13.580 1.00 77.81 85 ILE A O 1
ATOM 700 N N . THR A 1 86 ? 14.796 12.182 -15.713 1.00 80.50 86 THR A N 1
ATOM 701 C CA . THR A 1 86 ? 16.124 12.744 -15.477 1.00 80.50 86 THR A CA 1
ATOM 702 C C . THR A 1 86 ? 16.191 14.183 -15.959 1.00 80.50 86 THR A C 1
ATOM 704 O O . THR A 1 86 ? 15.610 14.533 -16.990 1.00 80.50 86 THR A O 1
ATOM 707 N N . ASP A 1 87 ? 16.985 14.995 -15.269 1.00 79.50 87 ASP A N 1
ATOM 708 C CA . ASP A 1 87 ? 17.360 16.324 -15.743 1.00 79.50 87 ASP A CA 1
ATOM 709 C C . ASP A 1 87 ? 18.118 16.254 -17.077 1.00 79.50 87 ASP A C 1
ATOM 711 O O . ASP A 1 87 ? 18.649 15.212 -17.464 1.00 79.50 87 ASP A O 1
ATOM 715 N N . LYS A 1 88 ? 18.313 17.409 -17.731 1.00 79.50 88 LYS A N 1
ATOM 716 C CA . LYS A 1 88 ? 19.184 17.547 -18.921 1.00 79.50 88 LYS A CA 1
ATOM 717 C C . LYS A 1 88 ? 20.611 17.007 -18.714 1.00 79.50 88 LYS A C 1
ATOM 719 O O . LYS A 1 88 ? 21.316 16.765 -19.683 1.00 79.50 88 LYS A O 1
ATOM 724 N N . LYS A 1 89 ? 21.041 16.846 -17.456 1.00 81.31 89 LYS A N 1
ATOM 725 C CA . LYS A 1 89 ? 22.345 16.295 -17.051 1.00 81.31 89 LYS A CA 1
ATOM 726 C C . LYS A 1 89 ? 22.306 14.791 -16.728 1.00 81.31 89 LYS A C 1
ATOM 728 O O . LYS A 1 89 ? 23.270 14.280 -16.175 1.00 81.31 89 LYS A O 1
ATOM 733 N N . GLY A 1 90 ? 21.190 14.101 -16.976 1.00 80.56 90 GLY A N 1
ATOM 734 C CA . GLY A 1 90 ? 21.021 12.676 -16.667 1.00 80.56 90 GLY A CA 1
ATOM 735 C C . GLY A 1 90 ? 20.880 12.353 -15.173 1.00 80.56 90 GLY A C 1
ATOM 736 O O . GLY A 1 90 ? 20.969 11.192 -14.788 1.00 80.56 90 GLY A O 1
ATOM 737 N N . ARG A 1 91 ? 20.675 13.362 -14.316 1.00 84.94 91 ARG A N 1
ATOM 738 C CA . ARG A 1 91 ? 20.534 13.178 -12.863 1.00 84.94 91 ARG A CA 1
ATOM 739 C C . ARG A 1 91 ? 19.083 12.902 -12.494 1.00 84.94 91 ARG A C 1
ATOM 741 O O . ARG A 1 91 ? 18.186 13.560 -13.019 1.00 84.94 91 ARG A O 1
ATOM 748 N N . TYR A 1 92 ? 18.878 11.950 -11.590 1.00 86.25 92 TYR A N 1
ATOM 749 C CA . TYR A 1 92 ? 17.565 11.666 -11.023 1.00 86.25 92 TYR A CA 1
ATOM 750 C C . TYR A 1 92 ? 17.190 12.707 -9.953 1.00 86.25 92 TYR A C 1
ATOM 752 O O . TYR A 1 92 ? 18.082 13.198 -9.257 1.00 86.25 92 TYR A O 1
ATOM 760 N N . PRO A 1 93 ? 15.893 13.017 -9.792 1.00 85.25 93 PRO A N 1
ATOM 761 C CA . PRO A 1 93 ? 15.383 13.843 -8.703 1.00 85.25 93 PRO A CA 1
ATOM 762 C C . PRO A 1 93 ? 15.744 13.295 -7.317 1.00 85.25 93 PRO A C 1
ATOM 764 O O . PRO A 1 93 ? 15.883 12.080 -7.140 1.00 85.25 93 PRO A O 1
ATOM 767 N N . SER A 1 94 ? 15.814 14.196 -6.332 1.00 85.31 94 SER A N 1
ATOM 768 C CA . SER A 1 94 ? 16.125 13.909 -4.921 1.00 85.31 94 SER A CA 1
ATOM 769 C C . SER A 1 94 ? 15.299 12.748 -4.370 1.00 85.31 94 SER A C 1
ATOM 771 O O . SER A 1 94 ? 15.867 11.810 -3.818 1.00 85.31 94 SER A O 1
ATOM 773 N N . ILE A 1 95 ? 13.987 12.758 -4.619 1.00 85.44 95 ILE A N 1
ATOM 774 C CA . ILE A 1 95 ? 13.042 11.724 -4.182 1.00 85.44 95 ILE A CA 1
ATOM 775 C C . ILE A 1 95 ? 13.424 10.313 -4.659 1.00 85.44 95 ILE A C 1
ATOM 777 O O . ILE A 1 95 ? 13.255 9.338 -3.930 1.00 85.44 95 ILE A O 1
ATOM 781 N N . VAL A 1 96 ? 13.978 10.188 -5.870 1.00 88.12 96 VAL A N 1
ATOM 782 C CA . VAL A 1 96 ? 14.416 8.898 -6.424 1.00 88.12 96 VAL A CA 1
ATOM 783 C C . VAL A 1 96 ? 15.744 8.485 -5.809 1.00 88.12 96 VAL A C 1
ATOM 785 O O . VAL A 1 96 ? 15.900 7.330 -5.426 1.00 88.12 96 VAL A O 1
ATOM 788 N N . SER A 1 97 ? 16.701 9.413 -5.707 1.00 88.00 97 SER A N 1
ATOM 789 C CA . SER A 1 97 ? 18.010 9.128 -5.109 1.00 88.00 97 SER A CA 1
ATOM 790 C C . SER A 1 97 ? 17.929 8.809 -3.617 1.00 88.00 97 SER A C 1
ATOM 792 O O . SER A 1 97 ? 18.662 7.944 -3.154 1.00 88.00 97 SER A O 1
ATOM 794 N N . GLU A 1 98 ? 17.029 9.460 -2.878 1.00 88.81 98 GLU A N 1
ATOM 795 C CA . GLU A 1 98 ? 16.811 9.227 -1.450 1.00 88.81 98 GLU A CA 1
ATOM 796 C C . GLU A 1 98 ? 16.221 7.835 -1.217 1.00 88.81 98 GLU A C 1
ATOM 798 O O . GLU A 1 98 ? 16.763 7.069 -0.424 1.00 88.81 98 GLU A O 1
ATOM 803 N N . LEU A 1 99 ? 15.175 7.463 -1.967 1.00 89.56 99 LEU A N 1
ATOM 804 C CA . LEU A 1 99 ? 14.590 6.128 -1.860 1.00 89.56 99 LEU A CA 1
ATOM 805 C C . LEU A 1 99 ? 15.573 5.040 -2.308 1.00 89.56 99 LEU A C 1
ATOM 807 O O . LEU A 1 99 ? 15.710 4.020 -1.638 1.00 89.56 99 LEU A O 1
ATOM 811 N N . ALA A 1 100 ? 16.266 5.246 -3.429 1.00 89.69 100 ALA A N 1
ATOM 812 C CA . ALA A 1 100 ? 17.254 4.292 -3.925 1.00 89.69 100 ALA A CA 1
ATOM 813 C C . ALA A 1 100 ? 18.404 4.105 -2.920 1.00 89.69 100 ALA A C 1
ATOM 815 O O . ALA A 1 100 ? 18.771 2.971 -2.617 1.00 89.69 100 ALA A O 1
ATOM 816 N N . GLY A 1 101 ? 18.899 5.203 -2.338 1.00 89.88 101 GLY A N 1
ATOM 817 C CA . GLY A 1 101 ? 19.906 5.183 -1.279 1.00 89.88 101 GLY A CA 1
ATOM 818 C C . GLY A 1 101 ? 19.423 4.471 -0.016 1.00 89.88 101 GLY A C 1
ATOM 819 O O . GLY A 1 101 ? 20.135 3.618 0.504 1.00 89.88 101 GLY A O 1
ATOM 820 N N . GLY A 1 102 ? 18.193 4.744 0.431 1.00 87.88 102 GLY A N 1
ATOM 821 C CA . GLY A 1 102 ? 17.589 4.076 1.589 1.00 87.88 102 GLY A CA 1
ATOM 822 C C . GLY A 1 102 ? 17.353 2.575 1.387 1.00 87.88 102 GLY A C 1
ATOM 823 O O . GLY A 1 102 ? 17.404 1.810 2.345 1.00 87.88 102 GLY A O 1
ATOM 824 N N . LEU A 1 103 ? 17.136 2.138 0.143 1.00 87.69 103 LEU A N 1
ATOM 825 C CA . LEU A 1 103 ? 16.993 0.725 -0.221 1.00 87.69 103 LEU A CA 1
ATOM 826 C C . LEU A 1 103 ? 18.326 0.040 -0.569 1.00 87.69 103 LEU A C 1
ATOM 828 O O . LEU A 1 103 ? 18.333 -1.170 -0.779 1.00 87.69 103 LEU A O 1
ATOM 832 N N . GLY A 1 104 ? 19.432 0.786 -0.664 1.00 90.25 104 GLY A N 1
ATOM 833 C CA . GLY A 1 104 ? 20.734 0.254 -1.077 1.00 90.25 104 GLY A CA 1
ATOM 834 C C . GLY A 1 104 ? 20.791 -0.206 -2.540 1.00 90.25 104 GLY A C 1
ATOM 835 O O . GLY A 1 104 ? 21.576 -1.088 -2.876 1.00 90.25 104 GLY A O 1
ATOM 836 N N . VAL A 1 105 ? 19.960 0.365 -3.417 1.00 92.06 105 VAL A N 1
ATOM 837 C CA . VAL A 1 105 ? 19.840 -0.014 -4.838 1.00 92.06 105 VAL A CA 1
ATOM 838 C C . VAL A 1 105 ? 20.183 1.157 -5.753 1.00 92.06 105 VAL A C 1
ATOM 840 O O . VAL A 1 105 ? 20.144 2.320 -5.358 1.00 92.06 105 VAL A O 1
ATOM 843 N N . SER A 1 106 ? 20.490 0.877 -7.020 1.00 91.50 106 SER A N 1
ATOM 844 C CA . SER A 1 106 ? 20.712 1.951 -7.996 1.00 91.50 106 SER A CA 1
ATOM 845 C C . SER A 1 106 ? 19.402 2.657 -8.378 1.00 91.50 106 SER A C 1
ATOM 847 O O . SER A 1 106 ? 18.371 2.014 -8.597 1.00 91.50 106 SER A O 1
ATOM 849 N N . SER A 1 107 ? 19.445 3.986 -8.536 1.00 90.81 107 SER A N 1
ATOM 850 C CA . SER A 1 107 ? 18.283 4.785 -8.964 1.00 90.81 107 SER A CA 1
ATOM 851 C C . SER A 1 107 ? 17.719 4.327 -10.312 1.00 90.81 107 SER A C 1
ATOM 853 O O . SER A 1 107 ? 16.506 4.327 -10.510 1.00 90.81 107 SER A O 1
ATOM 855 N N . SER A 1 108 ? 18.584 3.880 -11.229 1.00 89.12 108 SER A N 1
ATOM 856 C CA . SER A 1 108 ? 18.165 3.331 -12.521 1.00 89.12 108 SER A CA 1
ATOM 857 C C . SER A 1 108 ? 17.418 2.006 -12.372 1.00 89.12 108 SER A C 1
ATOM 859 O O . SER A 1 108 ? 16.393 1.828 -13.031 1.00 89.12 108 SER A O 1
ATOM 861 N N . ALA A 1 109 ? 17.868 1.097 -11.499 1.00 89.25 109 ALA A N 1
ATOM 862 C CA . ALA A 1 109 ? 17.163 -0.154 -11.219 1.00 89.25 109 ALA A CA 1
ATOM 863 C C . ALA A 1 109 ? 15.788 0.107 -10.591 1.00 89.25 109 ALA A C 1
ATOM 865 O O . ALA A 1 109 ? 14.797 -0.455 -11.054 1.00 89.25 109 ALA A O 1
ATOM 866 N N . LEU A 1 110 ? 15.709 1.013 -9.611 1.00 90.62 110 LEU A N 1
ATOM 867 C CA . LEU A 1 110 ? 14.454 1.397 -8.958 1.00 90.62 110 LEU A CA 1
ATOM 868 C C . LEU A 1 110 ? 13.417 1.911 -9.968 1.00 90.62 110 LEU A C 1
ATOM 870 O O . LEU A 1 110 ? 12.295 1.406 -10.025 1.00 90.62 110 LEU A O 1
ATOM 874 N N . VAL A 1 111 ? 13.806 2.880 -10.800 1.00 89.81 111 VAL A N 1
ATOM 875 C CA . VAL A 1 111 ? 12.932 3.450 -11.835 1.00 89.81 111 VAL A CA 1
ATOM 876 C C . VAL A 1 111 ? 12.519 2.393 -12.857 1.00 89.81 111 VAL A C 1
ATOM 878 O O . VAL A 1 111 ? 11.350 2.318 -13.236 1.00 89.81 111 VAL A O 1
ATOM 881 N N . SER A 1 112 ? 13.459 1.545 -13.272 1.00 88.00 112 SER A N 1
ATOM 882 C CA . SER A 1 112 ? 13.202 0.485 -14.249 1.00 88.00 112 SER A CA 1
ATOM 883 C C . SER A 1 112 ? 12.216 -0.556 -13.728 1.00 88.00 112 SER A C 1
ATOM 885 O O . SER A 1 112 ? 11.336 -0.978 -14.475 1.00 88.00 112 SER A O 1
ATOM 887 N N . VAL A 1 113 ? 12.325 -0.951 -12.456 1.00 90.50 113 VAL A N 1
ATOM 888 C CA . VAL A 1 113 ? 11.400 -1.911 -11.839 1.00 90.50 113 VAL A CA 1
ATOM 889 C C . VAL A 1 113 ? 10.020 -1.291 -11.655 1.00 90.50 113 VAL A C 1
ATOM 891 O O . VAL A 1 113 ? 9.037 -1.902 -12.059 1.00 90.50 113 VAL A O 1
ATOM 894 N N . ILE A 1 114 ? 9.922 -0.067 -11.127 1.00 90.19 114 ILE A N 1
ATOM 895 C CA . ILE A 1 114 ? 8.624 0.605 -10.950 1.00 90.19 114 ILE A CA 1
ATOM 896 C C . ILE A 1 114 ? 7.925 0.799 -12.306 1.00 90.19 114 ILE A C 1
ATOM 898 O O . ILE A 1 114 ? 6.744 0.480 -12.452 1.00 90.19 114 ILE A O 1
ATOM 902 N N . GLY A 1 115 ? 8.660 1.259 -13.322 1.00 87.31 115 GLY A N 1
ATOM 903 C CA . GLY A 1 115 ? 8.141 1.414 -14.679 1.00 87.31 115 GLY A CA 1
ATOM 904 C C . GLY A 1 115 ? 7.776 0.079 -15.335 1.00 87.31 115 GLY A C 1
ATOM 905 O O . GLY A 1 115 ? 6.703 -0.038 -15.926 1.00 87.31 115 GLY A O 1
ATOM 906 N N . GLY A 1 116 ? 8.624 -0.942 -15.202 1.00 86.19 116 GLY A N 1
ATOM 907 C CA . GLY A 1 116 ? 8.400 -2.276 -15.762 1.00 86.19 116 GLY A CA 1
ATOM 908 C C . GLY A 1 116 ? 7.207 -2.993 -15.132 1.00 86.19 116 GLY A C 1
ATOM 909 O O . GLY A 1 116 ? 6.360 -3.514 -15.850 1.00 86.19 116 GLY A O 1
ATOM 910 N N . CYS A 1 117 ? 7.075 -2.942 -13.805 1.00 89.56 117 CYS A N 1
ATOM 911 C CA . CYS A 1 117 ? 5.960 -3.557 -13.084 1.00 89.56 117 CYS A CA 1
ATOM 912 C C . CYS A 1 117 ? 4.622 -2.840 -13.314 1.00 89.56 117 CYS A C 1
ATOM 914 O O . CYS A 1 117 ? 3.572 -3.429 -13.076 1.00 89.56 117 CYS A O 1
ATOM 916 N N . SER A 1 118 ? 4.627 -1.610 -13.836 1.00 86.75 118 SER A N 1
ATOM 917 C CA . SER A 1 118 ? 3.394 -0.923 -14.249 1.00 86.75 118 SER A CA 1
ATOM 918 C C . SER A 1 118 ? 2.808 -1.434 -15.574 1.00 86.75 118 SER A C 1
ATOM 920 O O . SER A 1 118 ? 1.695 -1.057 -15.932 1.00 86.75 118 SER A O 1
ATOM 922 N N . ARG A 1 119 ? 3.548 -2.273 -16.311 1.00 86.12 119 ARG A N 1
ATOM 923 C CA . ARG A 1 119 ? 3.138 -2.859 -17.596 1.00 86.12 119 ARG A CA 1
ATOM 924 C C . ARG A 1 119 ? 2.783 -4.344 -17.429 1.00 86.12 119 ARG A C 1
ATOM 926 O O . ARG A 1 119 ? 3.259 -4.959 -16.471 1.00 86.12 119 ARG A O 1
ATOM 933 N N . PRO A 1 120 ? 1.991 -4.936 -18.342 1.00 83.56 120 PRO A N 1
ATOM 934 C CA . PRO A 1 120 ? 1.734 -6.376 -18.344 1.00 83.56 120 PRO A CA 1
ATOM 935 C C . PRO A 1 120 ? 3.037 -7.184 -18.366 1.00 83.56 120 PRO A C 1
ATOM 937 O O . PRO A 1 120 ? 3.982 -6.819 -19.069 1.00 83.56 120 PRO A O 1
ATOM 940 N N . ILE A 1 121 ? 3.095 -8.258 -17.576 1.00 84.25 121 ILE A N 1
ATOM 941 C CA . ILE A 1 121 ? 4.303 -9.081 -17.432 1.00 84.25 121 ILE A CA 1
ATOM 942 C C . ILE A 1 121 ? 4.286 -10.229 -18.445 1.00 84.25 121 ILE A C 1
ATOM 944 O O . ILE A 1 121 ? 3.322 -11.002 -18.448 1.00 84.25 121 ILE A O 1
ATOM 948 N N . PRO A 1 122 ? 5.336 -10.371 -19.279 1.00 79.25 122 PRO A N 1
ATOM 949 C CA . PRO A 1 122 ? 5.471 -11.520 -20.168 1.00 79.25 122 PRO A CA 1
ATOM 950 C C . PRO A 1 122 ? 5.693 -12.810 -19.367 1.00 79.25 122 PRO A C 1
ATOM 952 O O . PRO A 1 122 ? 6.163 -12.768 -18.229 1.00 79.25 122 PRO A O 1
ATOM 955 N N . ASP A 1 123 ? 5.361 -13.961 -19.954 1.00 75.12 123 ASP A N 1
ATOM 956 C CA . ASP A 1 123 ? 5.499 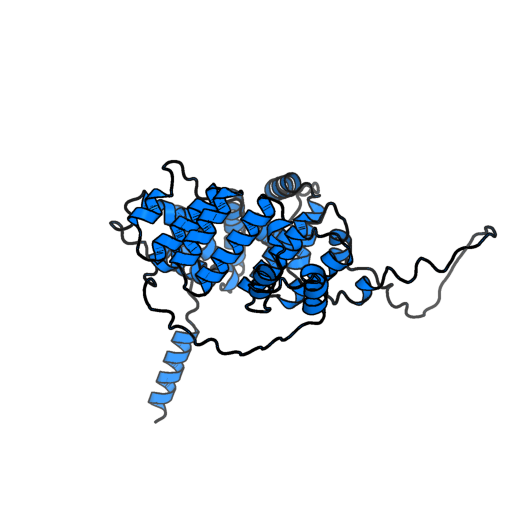-15.253 -19.276 1.00 75.12 123 ASP A CA 1
ATOM 957 C C . ASP A 1 123 ? 6.961 -15.547 -18.900 1.00 75.12 123 ASP A C 1
ATOM 959 O O . ASP A 1 123 ? 7.839 -15.483 -19.764 1.00 75.12 123 ASP A O 1
ATOM 963 N N . PRO A 1 124 ? 7.252 -15.870 -17.623 1.00 74.62 124 PRO A N 1
ATOM 964 C CA . PRO A 1 124 ? 8.613 -16.111 -17.165 1.00 74.62 124 PRO A CA 1
ATOM 965 C C . PRO A 1 124 ? 9.146 -17.508 -17.520 1.00 74.62 124 PRO A C 1
ATOM 967 O O . PRO A 1 124 ? 10.340 -17.748 -17.351 1.00 74.62 124 PRO A O 1
ATOM 970 N N . ASP A 1 125 ? 8.294 -18.426 -17.992 1.00 71.69 125 ASP A N 1
ATOM 971 C CA . ASP A 1 125 ? 8.621 -19.839 -18.249 1.00 71.69 125 ASP A CA 1
ATOM 972 C C . ASP A 1 125 ? 9.894 -20.061 -19.089 1.00 71.69 125 ASP A C 1
ATOM 974 O O . ASP A 1 125 ? 10.724 -20.879 -18.676 1.00 71.69 125 ASP A O 1
ATOM 978 N N . PRO A 1 126 ? 10.135 -19.315 -20.187 1.00 70.12 126 PRO A N 1
ATOM 979 C CA . PRO A 1 126 ? 11.373 -19.435 -20.960 1.00 70.12 126 PRO A CA 1
ATOM 980 C C . PRO A 1 126 ? 12.643 -19.095 -20.162 1.00 70.12 126 PRO A C 1
ATOM 982 O O . PRO A 1 126 ? 13.727 -19.556 -20.500 1.00 70.12 126 PRO A O 1
ATOM 985 N N . TYR A 1 127 ? 12.525 -18.304 -19.091 1.00 64.62 127 TYR A N 1
ATOM 986 C CA . TYR A 1 127 ? 13.651 -17.788 -18.299 1.00 64.62 127 TYR A CA 1
ATOM 987 C C . TYR A 1 127 ? 13.881 -18.567 -16.993 1.00 64.62 127 TYR A C 1
ATOM 989 O O . TYR A 1 127 ? 14.909 -18.402 -16.327 1.00 64.62 127 TYR A O 1
ATOM 997 N N . LEU A 1 128 ? 12.935 -19.432 -16.615 1.00 64.88 128 LEU A N 1
ATOM 998 C CA . LEU A 1 128 ? 13.065 -20.337 -15.471 1.00 64.88 128 LEU A CA 1
ATOM 999 C C . LEU A 1 128 ? 13.989 -21.531 -15.772 1.00 64.88 128 LEU A C 1
ATOM 1001 O O . LEU A 1 128 ? 14.600 -22.072 -14.853 1.00 64.88 128 LEU A O 1
ATOM 1005 N N . GLN A 1 129 ? 14.141 -21.914 -17.046 1.00 58.91 129 GLN A N 1
ATOM 1006 C CA . GLN A 1 129 ? 14.881 -23.111 -17.478 1.00 58.91 129 GLN A CA 1
ATOM 1007 C C . GLN A 1 129 ? 16.405 -22.933 -17.623 1.00 58.91 129 GLN A C 1
ATOM 1009 O O . GLN A 1 129 ? 17.115 -23.905 -17.873 1.00 58.91 129 GLN A O 1
ATOM 1014 N N . GLU A 1 130 ? 16.942 -21.729 -17.418 1.00 47.94 130 GLU A N 1
ATOM 1015 C CA . GLU A 1 130 ? 18.351 -21.390 -17.704 1.00 47.94 130 GLU A CA 1
ATOM 1016 C C . GLU A 1 130 ? 19.420 -22.103 -16.837 1.00 47.94 130 GLU A C 1
ATOM 1018 O O . GLU A 1 130 ? 20.600 -21.789 -16.946 1.00 47.94 130 GLU A O 1
ATOM 1023 N N . ASN A 1 131 ? 19.057 -23.083 -16.003 1.00 42.28 131 ASN A N 1
ATOM 1024 C CA . ASN A 1 131 ? 20.001 -23.830 -15.158 1.00 42.28 131 ASN A CA 1
ATOM 1025 C C . ASN A 1 131 ? 20.290 -25.275 -15.616 1.00 42.28 131 ASN A C 1
ATOM 1027 O O . ASN A 1 131 ? 20.988 -25.984 -14.897 1.00 42.28 131 ASN A O 1
ATOM 1031 N N . VAL A 1 132 ? 19.797 -25.734 -16.777 1.00 37.03 132 VAL A N 1
ATOM 1032 C CA . VAL A 1 132 ? 20.026 -27.132 -17.227 1.00 37.03 132 VAL A CA 1
ATOM 1033 C C . VAL A 1 132 ? 20.990 -27.256 -18.419 1.00 37.03 132 VAL A C 1
ATOM 1035 O O . VAL A 1 132 ? 21.560 -28.321 -18.625 1.00 37.03 132 VAL A O 1
ATOM 1038 N N . ALA A 1 133 ? 21.261 -26.187 -19.173 1.00 32.62 133 ALA A N 1
ATOM 1039 C CA . ALA A 1 133 ? 22.074 -26.286 -20.395 1.00 32.62 133 ALA A CA 1
ATOM 1040 C C . ALA A 1 133 ? 23.576 -25.968 -20.222 1.00 32.62 133 ALA A C 1
ATOM 1042 O O . ALA A 1 133 ? 24.354 -26.212 -21.139 1.00 32.62 133 ALA A O 1
ATOM 1043 N N . SER A 1 134 ? 24.014 -25.457 -19.067 1.00 34.16 134 SER A N 1
ATOM 1044 C CA . SER A 1 134 ? 25.379 -24.914 -18.915 1.00 34.16 134 SER A CA 1
ATOM 1045 C C . SER A 1 134 ? 26.393 -25.867 -18.265 1.00 34.16 134 SER A C 1
ATOM 1047 O O . SER A 1 134 ? 27.513 -25.455 -17.977 1.00 34.16 134 SER A O 1
ATOM 1049 N N . THR A 1 135 ? 26.038 -27.134 -18.028 1.00 30.48 135 THR A N 1
ATOM 1050 C CA . THR A 1 135 ? 26.941 -28.155 -17.449 1.00 30.48 135 THR A CA 1
ATOM 1051 C C . THR A 1 135 ? 27.299 -29.296 -18.404 1.00 30.48 135 THR A C 1
ATOM 1053 O O . THR A 1 135 ? 27.973 -30.237 -17.995 1.00 30.48 135 THR A O 1
ATOM 1056 N N . ALA A 1 136 ? 26.932 -29.207 -19.684 1.00 31.44 136 ALA A N 1
ATOM 1057 C CA . ALA A 1 136 ? 27.277 -30.207 -20.695 1.00 31.44 136 ALA A CA 1
ATOM 1058 C C . ALA A 1 136 ? 28.029 -29.591 -21.886 1.00 31.44 136 ALA A C 1
ATOM 1060 O O . ALA A 1 136 ? 27.594 -29.697 -23.025 1.00 31.44 136 ALA A O 1
ATOM 1061 N N . ALA A 1 137 ? 29.157 -28.931 -21.618 1.00 30.95 137 ALA A N 1
ATOM 1062 C CA . ALA A 1 137 ? 30.194 -28.684 -22.622 1.00 30.95 137 ALA A CA 1
ATOM 1063 C C . ALA A 1 137 ? 31.516 -28.350 -21.915 1.00 30.95 137 ALA A C 1
ATOM 1065 O O . ALA A 1 137 ? 31.876 -27.189 -21.746 1.00 30.95 137 ALA A O 1
ATOM 1066 N N . VAL A 1 138 ? 32.224 -29.382 -21.455 1.00 28.00 138 VAL A N 1
ATOM 1067 C CA . VAL A 1 138 ? 33.642 -29.276 -21.100 1.00 28.00 138 VAL A CA 1
ATOM 1068 C C . VAL A 1 138 ? 34.433 -30.188 -22.031 1.00 28.00 138 VAL A C 1
ATOM 1070 O O . VAL A 1 138 ? 34.115 -31.373 -22.126 1.00 28.00 138 VAL A O 1
ATOM 1073 N N . ALA A 1 139 ? 35.488 -29.590 -22.600 1.00 27.28 139 ALA A N 1
ATOM 1074 C CA . ALA A 1 139 ? 36.714 -30.146 -23.194 1.00 27.28 139 ALA A CA 1
ATOM 1075 C C . ALA A 1 139 ? 36.867 -29.917 -24.726 1.00 27.28 139 ALA A C 1
ATOM 1077 O O . ALA A 1 139 ? 35.862 -29.839 -25.428 1.00 27.28 139 ALA A O 1
ATOM 1078 N N . PRO A 1 140 ? 38.108 -29.773 -25.247 1.00 36.06 140 PRO A N 1
ATOM 1079 C CA . PRO A 1 140 ? 38.820 -28.484 -25.300 1.00 36.06 140 PRO A CA 1
ATOM 1080 C C . PRO A 1 140 ? 39.521 -28.193 -26.658 1.00 36.06 140 PRO A C 1
ATOM 1082 O O . PRO A 1 140 ? 39.575 -29.049 -27.533 1.00 36.06 140 PRO A O 1
ATOM 1085 N N . ASP A 1 141 ? 40.088 -26.981 -26.744 1.00 25.42 141 ASP A N 1
ATOM 1086 C CA . ASP A 1 141 ? 41.206 -26.487 -27.581 1.00 25.42 141 ASP A CA 1
ATOM 1087 C C . ASP A 1 141 ? 41.121 -26.446 -29.124 1.00 25.42 141 ASP A C 1
ATOM 1089 O O . ASP A 1 141 ? 40.864 -27.441 -29.795 1.00 25.42 141 ASP A O 1
ATOM 1093 N N . GLY A 1 142 ? 41.491 -25.279 -29.687 1.00 24.44 142 GLY A N 1
ATOM 1094 C CA . GLY A 1 142 ? 41.991 -25.166 -31.067 1.00 24.44 142 GLY A CA 1
ATOM 1095 C C . GLY A 1 142 ? 41.732 -23.846 -31.812 1.00 24.44 142 GLY A C 1
ATOM 1096 O O . GLY A 1 142 ? 40.826 -23.796 -32.629 1.00 24.44 142 GLY A O 1
ATOM 1097 N N . GLU A 1 143 ? 42.572 -22.840 -31.543 1.00 24.59 143 GLU A N 1
ATOM 1098 C CA . GLU A 1 143 ? 43.153 -21.825 -32.459 1.00 24.59 143 GLU A CA 1
ATOM 1099 C C . GLU A 1 143 ? 42.324 -20.879 -33.370 1.00 24.59 143 GLU A C 1
ATOM 1101 O O . GLU A 1 143 ? 41.283 -21.175 -33.945 1.00 24.59 143 GLU A O 1
ATOM 1106 N N . GLU A 1 144 ? 42.895 -19.674 -33.481 1.00 26.30 144 GLU A N 1
ATOM 1107 C CA . GLU A 1 144 ? 42.476 -18.448 -34.165 1.00 26.30 144 GLU A CA 1
ATOM 1108 C C . GLU A 1 144 ? 42.388 -18.551 -35.700 1.00 26.30 144 GLU A C 1
ATOM 1110 O O . GLU A 1 144 ? 43.181 -19.248 -36.326 1.00 26.30 144 GLU A O 1
ATOM 1115 N N . THR A 1 145 ? 41.526 -17.738 -36.335 1.00 24.84 145 THR A N 1
ATOM 1116 C CA . THR A 1 145 ? 41.904 -16.761 -37.394 1.00 24.84 145 THR A CA 1
ATOM 1117 C C . THR A 1 145 ? 40.698 -15.960 -37.918 1.00 24.84 145 THR A C 1
ATOM 1119 O O . THR A 1 145 ? 39.542 -16.350 -37.776 1.00 24.84 145 THR A O 1
ATOM 1122 N N . ALA A 1 146 ? 40.985 -14.775 -38.466 1.00 26.67 146 ALA A N 1
ATOM 1123 C CA . ALA A 1 146 ? 40.069 -13.664 -38.717 1.00 26.67 146 ALA A CA 1
ATOM 1124 C C . ALA A 1 146 ? 39.604 -13.499 -40.188 1.00 26.67 146 ALA A C 1
ATOM 1126 O O . ALA A 1 146 ? 40.317 -13.889 -41.107 1.00 26.67 146 ALA A O 1
ATOM 1127 N N . ALA A 1 147 ? 38.496 -12.747 -40.345 1.00 27.09 147 ALA A N 1
ATOM 1128 C CA . ALA A 1 147 ? 38.188 -11.733 -41.382 1.00 27.09 147 ALA A CA 1
ATOM 1129 C C . ALA A 1 147 ? 37.122 -11.984 -42.494 1.00 27.09 147 ALA A C 1
ATOM 1131 O O . ALA A 1 147 ? 37.244 -12.884 -43.315 1.00 27.09 147 ALA A O 1
ATOM 1132 N N . ALA A 1 148 ? 36.187 -11.007 -42.538 1.00 25.78 148 ALA A N 1
ATOM 1133 C CA . ALA A 1 148 ? 35.550 -10.288 -43.671 1.00 25.78 148 ALA A CA 1
ATOM 1134 C C . ALA A 1 148 ? 34.287 -10.818 -44.421 1.00 25.78 148 ALA A C 1
ATOM 1136 O O . ALA A 1 148 ? 34.357 -11.805 -45.139 1.00 25.78 148 ALA A O 1
ATOM 1137 N N . ASP A 1 149 ? 33.184 -10.036 -44.285 1.00 25.38 149 ASP A N 1
ATOM 1138 C CA . ASP A 1 149 ? 32.277 -9.431 -45.313 1.00 25.38 149 ASP A CA 1
ATOM 1139 C C . ASP A 1 149 ? 31.617 -10.301 -46.420 1.00 25.38 149 ASP A C 1
ATOM 1141 O O . ASP A 1 149 ? 32.303 -11.046 -47.098 1.00 25.38 149 ASP A O 1
ATOM 1145 N N . THR A 1 150 ? 30.328 -10.244 -46.817 1.00 26.80 150 THR A N 1
ATOM 1146 C CA . THR A 1 150 ? 29.047 -9.572 -46.457 1.00 26.80 150 THR A CA 1
ATOM 1147 C C . THR A 1 150 ? 27.893 -10.389 -47.153 1.00 26.80 150 THR A C 1
ATOM 1149 O O . THR A 1 150 ? 28.112 -11.544 -47.503 1.00 26.80 150 THR A O 1
ATOM 1152 N N . PRO A 1 151 ? 26.666 -9.861 -47.370 1.00 41.84 151 PRO A N 1
ATOM 1153 C CA . PRO A 1 151 ? 25.399 -10.255 -46.739 1.00 41.84 151 PRO A CA 1
ATOM 1154 C C . PRO A 1 151 ? 24.553 -11.289 -47.514 1.00 41.84 151 PRO A C 1
ATOM 1156 O O . PRO A 1 151 ? 24.541 -11.281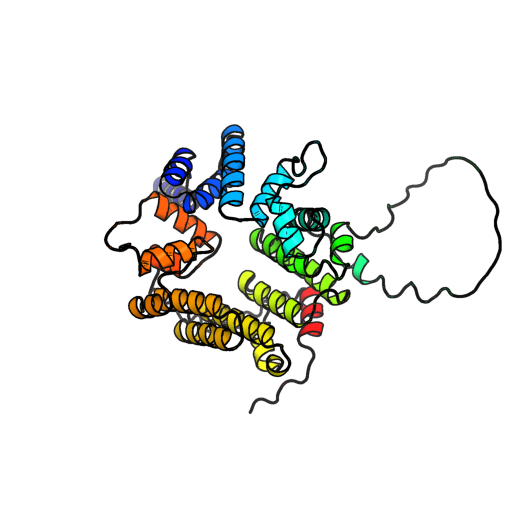 -48.736 1.00 41.84 151 PRO A O 1
ATOM 1159 N N . GLU A 1 152 ? 23.692 -12.049 -46.827 1.00 26.14 152 GLU A N 1
ATOM 1160 C CA . GLU A 1 152 ? 22.397 -12.433 -47.408 1.00 26.14 152 GLU A CA 1
ATOM 1161 C C . GLU A 1 152 ? 21.370 -12.891 -46.365 1.00 26.14 152 GLU A C 1
ATOM 1163 O O . GLU A 1 152 ? 21.657 -13.192 -45.208 1.00 26.14 152 GLU A O 1
ATOM 1168 N N . ASN A 1 153 ? 20.128 -12.808 -46.810 1.00 31.50 153 ASN A N 1
ATOM 1169 C CA . ASN A 1 153 ? 18.894 -12.646 -46.073 1.00 31.50 153 ASN A CA 1
ATOM 1170 C C . ASN A 1 153 ? 18.357 -13.995 -45.558 1.00 31.50 153 ASN A C 1
ATOM 1172 O O . ASN A 1 153 ? 17.964 -14.850 -46.344 1.00 31.50 153 ASN A O 1
ATOM 1176 N N . SER A 1 154 ? 18.256 -14.171 -44.241 1.00 27.78 154 SER A N 1
ATOM 1177 C CA . SER A 1 154 ? 17.402 -15.205 -43.644 1.00 27.78 154 SER A CA 1
ATOM 1178 C C . SER A 1 154 ? 16.965 -14.746 -42.258 1.00 27.78 154 SER A C 1
ATOM 1180 O O . SER A 1 154 ? 17.813 -14.433 -41.420 1.00 27.78 154 SER A O 1
ATOM 1182 N N . GLY A 1 155 ? 15.650 -14.666 -42.040 1.00 32.72 155 GLY A N 1
ATOM 1183 C CA . GLY A 1 155 ? 15.032 -14.151 -40.821 1.00 32.72 155 GLY A CA 1
ATOM 1184 C C . GLY A 1 155 ? 15.605 -14.793 -39.560 1.00 32.72 155 GLY A C 1
ATOM 1185 O O . GLY A 1 155 ? 15.305 -15.941 -39.240 1.00 32.72 155 GLY A O 1
ATOM 1186 N N . LYS A 1 156 ? 16.421 -14.032 -38.828 1.00 29.86 156 LYS A N 1
ATOM 1187 C CA . LYS A 1 156 ? 16.832 -14.377 -37.471 1.00 29.86 156 LYS A CA 1
ATOM 1188 C C . LYS A 1 156 ? 15.722 -13.938 -36.529 1.00 29.86 156 LYS A C 1
ATOM 1190 O O . LYS A 1 156 ? 15.531 -12.745 -36.311 1.00 29.86 156 LYS A O 1
ATOM 1195 N N . ALA A 1 157 ? 15.003 -14.915 -35.982 1.00 34.62 157 ALA A N 1
ATOM 1196 C CA . ALA A 1 157 ? 14.297 -14.738 -34.723 1.00 34.62 157 ALA A CA 1
ATOM 1197 C C . ALA A 1 157 ? 15.279 -14.123 -33.711 1.00 34.62 157 ALA A C 1
ATOM 1199 O O . ALA A 1 157 ? 16.405 -14.611 -33.568 1.00 34.62 157 ALA A O 1
ATOM 1200 N N . GLU A 1 158 ? 14.884 -13.015 -33.083 1.00 36.62 158 GLU A N 1
ATOM 1201 C CA . GLU A 1 158 ? 15.681 -12.367 -32.044 1.00 36.62 158 GLU A CA 1
ATOM 1202 C C . GLU A 1 158 ? 16.063 -13.401 -30.972 1.00 36.62 158 GLU A C 1
ATOM 1204 O O . GLU A 1 158 ? 15.237 -14.245 -30.611 1.00 36.62 158 GLU A O 1
ATOM 1209 N N . PRO A 1 159 ? 17.306 -13.380 -30.460 1.00 44.84 159 PRO A N 1
ATOM 1210 C CA . PRO A 1 159 ? 17.690 -14.288 -29.394 1.00 44.84 159 PRO A CA 1
ATOM 1211 C C . PRO A 1 159 ? 16.762 -14.044 -28.201 1.00 44.84 159 PRO A C 1
ATOM 1213 O O . PRO A 1 159 ? 16.518 -12.889 -27.847 1.00 44.84 159 PRO A O 1
ATOM 1216 N N . ASN A 1 160 ? 16.259 -15.129 -27.599 1.00 54.53 160 ASN A N 1
ATOM 1217 C CA . ASN A 1 160 ? 15.475 -15.156 -26.359 1.00 54.53 160 ASN A CA 1
ATOM 1218 C C . ASN A 1 160 ? 16.236 -14.446 -25.225 1.00 54.53 160 ASN A C 1
ATOM 1220 O O . ASN A 1 160 ? 16.850 -15.072 -24.366 1.00 54.53 160 ASN A O 1
ATOM 1224 N N . THR A 1 161 ? 16.242 -13.118 -25.236 1.00 65.50 161 THR A N 1
ATOM 1225 C CA . THR A 1 161 ? 16.912 -12.301 -24.236 1.00 65.50 161 THR A CA 1
ATOM 1226 C C . THR A 1 161 ? 15.943 -12.094 -23.087 1.00 65.50 161 THR A C 1
ATOM 1228 O O . THR A 1 161 ? 14.811 -11.649 -23.274 1.00 65.50 161 THR A O 1
ATOM 1231 N N . VAL A 1 162 ? 16.376 -12.465 -21.880 1.00 71.38 162 VAL A N 1
ATOM 1232 C CA . VAL A 1 162 ? 15.619 -12.236 -20.645 1.00 71.38 162 VAL A CA 1
ATOM 1233 C C . VAL A 1 162 ? 15.167 -10.766 -20.607 1.00 71.38 162 VAL A C 1
ATOM 1235 O O . VAL A 1 162 ? 16.028 -9.880 -20.700 1.00 71.38 162 VAL A O 1
ATOM 1238 N N . PRO A 1 163 ? 13.856 -10.476 -20.458 1.00 83.25 163 PRO A N 1
ATOM 1239 C CA . PRO A 1 163 ? 13.346 -9.120 -20.426 1.00 83.25 163 PRO A CA 1
ATOM 1240 C C . PRO A 1 163 ? 14.100 -8.305 -19.386 1.00 83.25 163 PRO A C 1
ATOM 1242 O O . PRO A 1 163 ? 14.397 -8.787 -18.290 1.00 83.25 163 PRO A O 1
ATOM 1245 N N . TYR A 1 164 ? 14.394 -7.051 -19.720 1.00 84.06 164 TYR A N 1
ATOM 1246 C CA . TYR A 1 164 ? 15.247 -6.192 -18.899 1.00 84.06 164 TYR A CA 1
ATOM 1247 C C . TYR A 1 164 ? 14.806 -6.135 -17.424 1.00 84.06 164 TYR A C 1
ATOM 1249 O O . TYR A 1 164 ? 15.648 -6.162 -16.529 1.00 84.06 164 TYR A O 1
ATOM 1257 N N . LEU A 1 165 ? 13.493 -6.161 -17.164 1.00 86.00 165 LEU A N 1
ATOM 1258 C CA . LEU A 1 165 ? 12.927 -6.248 -15.815 1.00 86.00 165 LEU A CA 1
ATOM 1259 C C . LEU A 1 165 ? 13.438 -7.473 -15.035 1.00 86.00 165 LEU A C 1
ATOM 1261 O O . LEU A 1 165 ? 13.950 -7.323 -13.928 1.00 86.00 165 LEU A O 1
ATOM 1265 N N . PHE A 1 166 ? 13.342 -8.670 -15.617 1.00 85.56 166 PHE A N 1
ATOM 1266 C CA . PHE A 1 166 ? 13.797 -9.911 -14.985 1.00 85.56 166 PHE A CA 1
ATOM 1267 C C . PHE A 1 166 ? 15.318 -9.939 -14.807 1.00 85.56 166 PHE A C 1
ATOM 1269 O O . PHE A 1 166 ? 15.805 -10.431 -13.792 1.00 85.56 166 PHE A O 1
ATOM 1276 N N . ARG A 1 167 ? 16.074 -9.330 -15.729 1.00 86.00 167 ARG A N 1
ATOM 1277 C CA . ARG A 1 167 ? 17.535 -9.182 -15.611 1.00 86.00 167 ARG A CA 1
ATOM 1278 C C . ARG A 1 167 ? 17.953 -8.284 -14.444 1.00 86.00 167 ARG A C 1
ATOM 1280 O O . ARG A 1 167 ? 18.981 -8.515 -13.815 1.00 86.00 167 ARG A O 1
ATOM 1287 N N . VAL A 1 168 ? 17.180 -7.237 -14.161 1.00 87.38 168 VAL A N 1
ATOM 1288 C CA . VAL A 1 168 ? 17.413 -6.379 -12.992 1.00 87.38 168 VAL A CA 1
ATOM 1289 C C . VAL A 1 168 ? 17.022 -7.125 -11.711 1.00 87.38 168 VAL A C 1
ATOM 1291 O O . VAL A 1 168 ? 17.794 -7.133 -10.752 1.00 87.38 168 VAL A O 1
ATOM 1294 N N . LEU A 1 169 ? 15.870 -7.803 -11.708 1.00 88.69 169 LEU A N 1
ATOM 1295 C CA . LEU A 1 169 ? 15.338 -8.535 -10.550 1.00 88.69 169 LEU A CA 1
ATOM 1296 C C . LEU A 1 169 ? 16.082 -9.839 -10.214 1.00 88.69 169 LEU A C 1
ATOM 1298 O O . LEU A 1 169 ? 15.897 -10.373 -9.122 1.00 88.69 169 LEU A O 1
ATOM 1302 N N . SER A 1 170 ? 16.923 -10.361 -11.109 1.00 87.75 170 SER A N 1
ATOM 1303 C CA . SER A 1 170 ? 17.736 -11.556 -10.845 1.00 87.75 170 SER A CA 1
ATOM 1304 C C . SER A 1 170 ? 18.933 -11.286 -9.929 1.00 87.75 170 SER A C 1
ATOM 1306 O O . SER A 1 170 ? 19.562 -12.225 -9.443 1.00 87.75 170 SER A O 1
ATOM 1308 N N . LYS A 1 171 ? 19.292 -10.017 -9.699 1.00 89.06 171 LYS A N 1
ATOM 1309 C CA . LYS A 1 171 ? 20.415 -9.655 -8.831 1.00 89.06 171 LYS A CA 1
ATOM 1310 C C . LYS A 1 171 ? 19.989 -9.630 -7.363 1.00 89.06 171 LYS A C 1
ATOM 1312 O O . LYS A 1 171 ? 18.995 -8.997 -7.020 1.00 89.06 171 LYS A O 1
ATOM 1317 N N . LYS A 1 172 ? 20.799 -10.227 -6.481 1.00 86.88 172 LYS A N 1
ATOM 1318 C CA . LYS A 1 172 ? 20.532 -10.272 -5.028 1.00 86.88 172 LYS A CA 1
ATOM 1319 C C . LYS A 1 172 ? 20.458 -8.891 -4.371 1.00 86.88 172 LYS A C 1
ATOM 1321 O O . LYS A 1 172 ? 19.626 -8.689 -3.497 1.00 86.88 172 LYS A O 1
ATOM 1326 N N . GLU A 1 173 ? 21.262 -7.935 -4.838 1.00 87.94 173 GLU A N 1
ATOM 1327 C CA . GLU A 1 173 ? 21.219 -6.531 -4.384 1.00 87.94 173 GLU A CA 1
ATOM 1328 C C . GLU A 1 173 ? 19.833 -5.888 -4.573 1.00 87.94 173 GLU A C 1
ATOM 1330 O O . GLU A 1 173 ? 19.436 -5.017 -3.810 1.00 87.94 173 GLU A O 1
ATOM 1335 N N . ASN A 1 174 ? 19.057 -6.366 -5.550 1.00 90.81 174 ASN A N 1
ATOM 1336 C CA . ASN A 1 174 ? 17.754 -5.818 -5.905 1.00 90.81 174 ASN A CA 1
ATOM 1337 C C . ASN A 1 174 ? 16.584 -6.528 -5.205 1.00 90.81 174 ASN A C 1
ATOM 1339 O O . ASN A 1 174 ? 15.431 -6.263 -5.545 1.00 90.81 174 ASN A O 1
ATOM 1343 N N . ALA A 1 175 ? 16.833 -7.393 -4.215 1.00 88.50 175 ALA A N 1
ATOM 1344 C CA . ALA A 1 175 ? 15.772 -8.051 -3.448 1.00 88.50 175 ALA A CA 1
ATOM 1345 C C . ALA A 1 175 ? 14.725 -7.069 -2.861 1.00 88.50 175 ALA A C 1
ATOM 1347 O O . ALA A 1 175 ? 13.529 -7.361 -2.962 1.00 88.50 175 ALA A O 1
ATOM 1348 N N . PRO A 1 176 ? 15.089 -5.872 -2.346 1.00 90.19 176 PRO A N 1
ATOM 1349 C CA . PRO A 1 176 ? 14.101 -4.896 -1.874 1.00 90.19 176 PRO A CA 1
ATOM 1350 C C . PRO A 1 176 ? 13.139 -4.397 -2.966 1.00 90.19 176 PRO A C 1
ATOM 1352 O O . PRO A 1 176 ? 12.000 -4.033 -2.666 1.00 90.19 176 PRO A O 1
ATOM 1355 N N . LEU A 1 177 ? 13.548 -4.424 -4.243 1.00 92.19 177 LEU A N 1
ATOM 1356 C CA . LEU A 1 177 ? 12.724 -3.964 -5.366 1.00 92.19 177 LEU A CA 1
ATOM 1357 C C . LEU A 1 177 ? 11.504 -4.860 -5.620 1.00 92.19 177 LEU A C 1
ATOM 1359 O O . LEU A 1 177 ? 10.534 -4.395 -6.218 1.00 92.19 177 LEU A O 1
ATOM 1363 N N . TYR A 1 178 ? 11.490 -6.097 -5.115 1.00 92.62 178 TYR A N 1
ATOM 1364 C CA . TYR A 1 178 ? 10.299 -6.950 -5.173 1.00 92.62 178 TYR A CA 1
ATOM 1365 C C . TYR A 1 178 ? 9.135 -6.360 -4.371 1.00 92.62 178 TYR A C 1
ATOM 1367 O O . TYR A 1 178 ? 8.001 -6.420 -4.837 1.00 92.62 178 TYR A O 1
ATOM 1375 N N . LYS A 1 179 ? 9.398 -5.712 -3.224 1.00 91.00 179 LYS A N 1
ATOM 1376 C CA . LYS A 1 179 ? 8.359 -5.011 -2.446 1.00 91.00 179 LYS A CA 1
ATOM 1377 C C . LYS A 1 179 ? 7.788 -3.820 -3.224 1.00 91.00 179 LYS A C 1
ATOM 1379 O O . LYS A 1 179 ? 6.579 -3.600 -3.220 1.00 91.00 179 LYS A O 1
ATOM 1384 N N . ALA A 1 180 ? 8.643 -3.082 -3.937 1.00 91.00 180 ALA A N 1
ATOM 1385 C CA . ALA A 1 180 ? 8.206 -1.980 -4.796 1.00 91.00 180 ALA A CA 1
ATOM 1386 C C . ALA A 1 180 ? 7.367 -2.487 -5.981 1.00 91.00 180 ALA A C 1
ATOM 1388 O O . ALA A 1 180 ? 6.311 -1.932 -6.276 1.00 91.00 180 ALA A O 1
ATOM 1389 N N . CYS A 1 181 ? 7.801 -3.572 -6.626 1.00 92.44 181 CYS A N 1
ATOM 1390 C CA . CYS A 1 181 ? 7.060 -4.195 -7.718 1.00 92.44 181 CYS A CA 1
ATOM 1391 C C . CYS A 1 181 ? 5.701 -4.747 -7.259 1.00 92.44 181 CYS A C 1
ATOM 1393 O O . CYS A 1 181 ? 4.694 -4.516 -7.928 1.00 92.44 181 CYS A O 1
ATOM 1395 N N . TYR A 1 182 ? 5.662 -5.403 -6.094 1.00 92.06 182 TYR A N 1
ATOM 1396 C CA . TYR A 1 182 ? 4.436 -5.861 -5.442 1.00 92.06 182 TYR A CA 1
ATOM 1397 C C . TYR A 1 182 ? 3.438 -4.714 -5.266 1.00 92.06 182 TYR A C 1
ATOM 1399 O O . TYR A 1 182 ? 2.308 -4.797 -5.740 1.00 92.06 182 TYR A O 1
ATOM 1407 N N . ALA A 1 183 ? 3.875 -3.604 -4.661 1.00 89.81 183 ALA A N 1
ATOM 1408 C CA . ALA A 1 183 ? 3.019 -2.444 -4.427 1.00 89.81 183 ALA A CA 1
ATOM 1409 C C . ALA A 1 183 ? 2.423 -1.876 -5.728 1.00 89.81 183 ALA A C 1
ATOM 1411 O O . ALA A 1 183 ? 1.250 -1.505 -5.760 1.00 89.81 183 ALA A O 1
ATOM 1412 N N . VAL A 1 184 ? 3.202 -1.849 -6.817 1.00 90.88 184 VAL A N 1
ATOM 1413 C CA . VAL A 1 184 ? 2.705 -1.426 -8.135 1.00 90.88 184 VAL A CA 1
ATOM 1414 C C . VAL A 1 184 ? 1.661 -2.409 -8.668 1.00 90.88 184 VAL A C 1
ATOM 1416 O O . VAL A 1 184 ? 0.584 -1.974 -9.069 1.00 90.88 184 VAL A O 1
ATOM 1419 N N . LYS A 1 185 ? 1.946 -3.718 -8.640 1.00 90.81 185 LYS A N 1
ATOM 1420 C CA . LYS A 1 185 ? 1.072 -4.751 -9.214 1.00 90.81 185 LYS A CA 1
ATOM 1421 C C . LYS A 1 185 ? -0.277 -4.865 -8.525 1.00 90.81 185 LYS A C 1
ATOM 1423 O O . LYS A 1 185 ? -1.300 -4.944 -9.204 1.00 90.81 185 LYS A O 1
ATOM 1428 N N . ILE A 1 186 ? -0.281 -4.805 -7.196 1.00 88.88 186 ILE A N 1
ATOM 1429 C CA . ILE A 1 1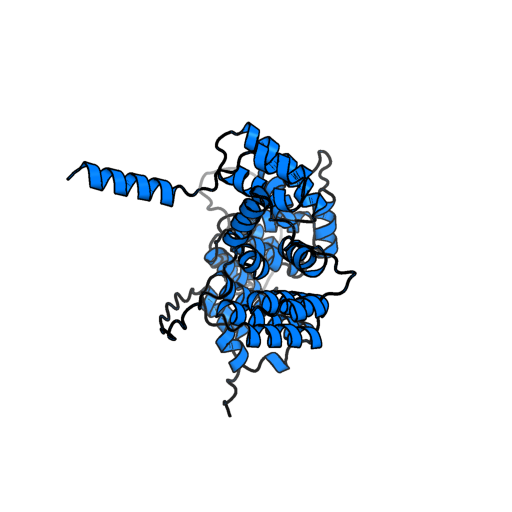86 ? -1.515 -4.819 -6.412 1.00 88.88 186 ILE A CA 1
ATOM 1430 C C . ILE A 1 186 ? -2.350 -3.569 -6.696 1.00 88.88 186 ILE A C 1
ATOM 1432 O O . ILE A 1 186 ? -3.547 -3.692 -6.931 1.00 88.88 186 ILE A O 1
ATOM 1436 N N . LYS A 1 187 ? -1.731 -2.380 -6.779 1.00 86.06 187 LYS A N 1
ATOM 1437 C CA . LYS A 1 187 ? -2.457 -1.140 -7.110 1.00 86.06 187 LYS A CA 1
ATOM 1438 C C . LYS A 1 187 ? -3.052 -1.161 -8.524 1.00 86.06 187 LYS A C 1
ATOM 1440 O O . LYS A 1 187 ? -4.079 -0.535 -8.758 1.00 86.06 187 LYS A O 1
ATOM 1445 N N . THR A 1 188 ? -2.427 -1.858 -9.472 1.00 85.50 188 THR A N 1
ATOM 1446 C CA . THR A 1 188 ? -2.968 -2.023 -10.833 1.00 85.50 188 THR A CA 1
ATOM 1447 C C . THR A 1 188 ? -3.967 -3.175 -10.970 1.00 85.50 188 THR A C 1
ATOM 1449 O O . THR A 1 188 ? -4.537 -3.325 -12.046 1.00 85.50 188 THR A O 1
ATOM 1452 N N . GLY A 1 189 ? -4.162 -3.997 -9.932 1.00 84.81 189 GLY A N 1
ATOM 1453 C CA . GLY A 1 189 ? -4.998 -5.203 -9.993 1.00 84.81 189 GLY A CA 1
ATOM 1454 C C . GLY A 1 189 ? -4.426 -6.330 -10.866 1.00 84.81 189 GLY A C 1
ATOM 1455 O O . GLY A 1 189 ? -5.155 -7.242 -11.244 1.00 84.81 189 GLY A O 1
ATOM 1456 N N . ASP A 1 190 ? -3.130 -6.287 -11.201 1.00 88.00 190 ASP A N 1
ATOM 1457 C CA . ASP A 1 190 ? -2.461 -7.303 -12.029 1.00 88.00 190 ASP A CA 1
ATOM 1458 C C . ASP A 1 190 ? -1.870 -8.400 -11.132 1.00 88.00 190 ASP A C 1
ATOM 1460 O O . ASP A 1 190 ? -0.662 -8.466 -10.881 1.00 88.00 190 ASP A O 1
ATOM 1464 N N . TYR A 1 191 ? -2.766 -9.225 -10.590 1.00 88.56 191 TYR A N 1
ATOM 1465 C CA . TYR A 1 191 ? -2.429 -10.320 -9.681 1.00 88.56 191 TYR A CA 1
ATOM 1466 C C . TYR A 1 191 ? -1.635 -11.432 -10.380 1.00 88.56 191 TYR A C 1
ATOM 1468 O O . TYR A 1 191 ? -0.670 -11.942 -9.813 1.00 88.56 191 TYR A O 1
ATOM 1476 N N . ASP A 1 192 ? -1.979 -11.755 -11.628 1.00 86.62 192 ASP A N 1
ATOM 1477 C CA . ASP A 1 192 ? -1.321 -12.816 -12.398 1.00 86.62 192 ASP A CA 1
ATOM 1478 C C . ASP A 1 192 ? 0.122 -12.425 -12.757 1.00 86.62 192 ASP A C 1
ATOM 1480 O O . ASP A 1 192 ? 1.051 -13.231 -12.652 1.00 86.62 192 ASP A O 1
ATOM 1484 N N . GLY A 1 193 ? 0.344 -11.158 -13.132 1.00 86.94 193 GLY A N 1
ATOM 1485 C CA . GLY A 1 193 ? 1.678 -10.620 -13.371 1.00 86.94 193 GLY A CA 1
ATOM 1486 C C . GLY A 1 193 ? 2.548 -10.607 -12.114 1.00 86.94 193 GLY A C 1
ATOM 1487 O O . GLY A 1 193 ? 3.756 -10.827 -12.208 1.00 86.94 193 GLY A O 1
ATOM 1488 N N . TRP A 1 194 ? 1.957 -10.389 -10.934 1.00 91.19 194 TRP A N 1
ATOM 1489 C CA . TRP A 1 194 ? 2.678 -10.515 -9.667 1.00 91.19 194 TRP A CA 1
ATOM 1490 C C . TRP A 1 194 ? 3.122 -11.957 -9.391 1.00 91.19 194 TRP A C 1
ATOM 1492 O O . TRP A 1 194 ? 4.293 -12.164 -9.073 1.00 91.19 194 TRP A O 1
ATOM 1502 N N . GLU A 1 195 ? 2.241 -12.952 -9.544 1.00 87.62 195 GLU A N 1
ATOM 1503 C CA . GLU A 1 195 ? 2.593 -14.356 -9.275 1.00 87.62 195 GLU A CA 1
ATOM 1504 C C . GLU A 1 195 ? 3.777 -14.829 -10.129 1.00 87.62 195 GLU A C 1
ATOM 1506 O O . GLU A 1 195 ? 4.680 -15.495 -9.622 1.00 87.62 195 GLU A O 1
ATOM 1511 N N . LYS A 1 196 ? 3.832 -14.405 -11.397 1.00 89.44 196 LYS A N 1
ATOM 1512 C CA . LYS A 1 196 ? 4.968 -14.655 -12.302 1.00 89.44 196 LYS A CA 1
ATOM 1513 C C . LYS A 1 196 ? 6.284 -14.093 -11.758 1.00 89.44 196 LYS A C 1
ATOM 1515 O O . LYS A 1 196 ? 7.308 -14.777 -11.761 1.00 89.44 196 LYS A O 1
ATOM 1520 N N . ILE A 1 197 ? 6.267 -12.845 -11.287 1.00 90.25 197 ILE A N 1
ATOM 1521 C CA . ILE A 1 197 ? 7.452 -12.176 -10.728 1.00 90.25 197 ILE A CA 1
ATOM 1522 C C . ILE A 1 197 ? 7.883 -12.844 -9.426 1.00 90.25 197 ILE A C 1
ATOM 1524 O O . ILE A 1 197 ? 9.075 -13.066 -9.212 1.00 90.25 197 ILE A O 1
ATOM 1528 N N . HIS A 1 198 ? 6.926 -13.190 -8.569 1.00 90.00 198 HIS A N 1
ATOM 1529 C CA . HIS A 1 198 ? 7.201 -13.859 -7.305 1.00 90.00 198 HIS A CA 1
ATOM 1530 C C . HIS A 1 198 ? 7.831 -15.237 -7.533 1.00 90.00 198 HIS A C 1
ATOM 1532 O O . HIS A 1 198 ? 8.899 -15.511 -6.986 1.00 90.00 198 HIS A O 1
ATOM 1538 N N . ALA A 1 199 ? 7.251 -16.055 -8.415 1.00 86.81 199 ALA A N 1
ATOM 1539 C CA . ALA A 1 199 ? 7.796 -17.365 -8.764 1.00 86.81 199 ALA A CA 1
ATOM 1540 C C . ALA A 1 199 ? 9.213 -17.269 -9.350 1.00 86.81 199 ALA A C 1
ATOM 1542 O O . ALA A 1 199 ? 10.074 -18.083 -9.020 1.00 86.81 199 ALA A O 1
ATOM 1543 N N . PHE A 1 200 ? 9.492 -16.248 -10.167 1.00 88.38 200 PHE A N 1
ATOM 1544 C CA . PHE A 1 200 ? 10.844 -15.992 -10.668 1.00 88.38 200 PHE A CA 1
ATOM 1545 C C . PHE A 1 200 ? 11.843 -15.681 -9.540 1.00 88.38 200 PHE A C 1
ATOM 1547 O O . PHE A 1 200 ? 12.945 -16.237 -9.520 1.00 88.38 200 PHE A O 1
ATOM 1554 N N . GLY A 1 201 ? 11.461 -14.824 -8.588 1.00 87.38 201 GLY A N 1
ATOM 1555 C CA . GLY A 1 201 ? 12.306 -14.466 -7.444 1.00 87.38 201 GLY A CA 1
ATOM 1556 C C . GLY A 1 201 ? 12.622 -15.647 -6.526 1.00 87.38 201 GLY A C 1
ATOM 1557 O O . GLY A 1 201 ? 13.762 -15.776 -6.067 1.00 87.38 201 GLY A O 1
ATOM 1558 N N . GLU A 1 202 ? 11.640 -16.529 -6.323 1.00 86.56 202 GLU A N 1
ATOM 1559 C CA . GLU A 1 202 ? 11.794 -17.798 -5.604 1.00 86.56 202 GLU A CA 1
ATOM 1560 C C . GLU A 1 202 ? 12.730 -18.761 -6.336 1.00 86.56 202 GLU A C 1
ATOM 1562 O O . GLU A 1 202 ? 13.722 -19.225 -5.771 1.00 86.56 202 GLU A O 1
ATOM 1567 N N . ALA A 1 203 ? 12.475 -19.011 -7.623 1.00 85.56 203 ALA A N 1
ATOM 1568 C CA . ALA A 1 203 ? 13.258 -19.951 -8.421 1.00 85.56 203 ALA A CA 1
ATOM 1569 C C . ALA A 1 203 ? 14.741 -19.552 -8.514 1.00 85.56 203 ALA A C 1
ATOM 1571 O O . ALA A 1 203 ? 15.629 -20.406 -8.482 1.00 85.56 203 ALA A O 1
ATOM 1572 N N . LYS A 1 204 ? 15.033 -18.246 -8.587 1.00 85.44 204 LYS A N 1
ATOM 1573 C CA . LYS A 1 204 ? 16.405 -17.713 -8.607 1.00 85.44 204 LYS A CA 1
ATOM 1574 C C . LYS A 1 204 ? 17.013 -17.529 -7.207 1.00 85.44 204 LYS A C 1
ATOM 1576 O O . LYS A 1 204 ? 18.15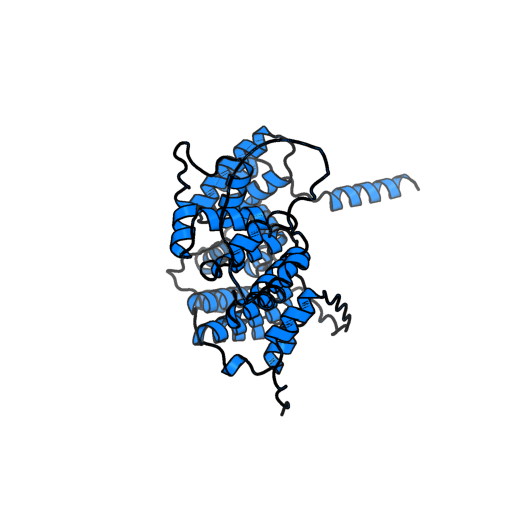7 -17.084 -7.114 1.00 85.44 204 LYS A O 1
ATOM 1581 N N . LYS A 1 205 ? 16.294 -17.875 -6.127 1.00 86.19 205 LYS A N 1
ATOM 1582 C CA . LYS A 1 205 ? 16.727 -17.720 -4.722 1.00 86.19 205 LYS A CA 1
ATOM 1583 C C . LYS A 1 205 ? 17.219 -16.300 -4.404 1.00 86.19 205 LYS A C 1
ATOM 1585 O O . LYS A 1 205 ? 18.215 -16.110 -3.701 1.00 86.19 205 LYS A O 1
ATOM 1590 N N . VAL A 1 206 ? 16.549 -15.303 -4.984 1.00 88.00 206 VAL A N 1
ATOM 1591 C CA . VAL A 1 206 ? 16.808 -13.879 -4.716 1.00 88.00 206 VAL A CA 1
ATOM 1592 C C . VAL A 1 206 ? 16.059 -13.443 -3.462 1.00 88.00 206 VAL A C 1
ATOM 1594 O O . VAL A 1 206 ? 16.586 -12.672 -2.662 1.00 88.00 206 VAL A O 1
ATOM 1597 N N . LEU A 1 207 ? 14.840 -13.955 -3.283 1.00 86.25 207 LEU A N 1
ATOM 1598 C CA . LEU A 1 207 ? 14.021 -13.695 -2.110 1.00 86.25 207 LEU A CA 1
ATOM 1599 C C . LEU A 1 207 ? 14.441 -14.609 -0.956 1.00 86.25 207 LEU A C 1
ATOM 1601 O O . LEU A 1 207 ? 14.596 -15.817 -1.119 1.00 86.25 207 LEU A O 1
ATOM 1605 N N . GLY A 1 208 ? 14.621 -14.018 0.226 1.00 83.50 208 GLY A N 1
ATOM 1606 C CA . GLY A 1 208 ? 14.721 -14.789 1.461 1.00 83.50 208 GLY A CA 1
ATOM 1607 C C . GLY A 1 208 ? 13.362 -15.399 1.829 1.00 83.50 208 GLY A C 1
ATOM 1608 O O . GLY A 1 208 ? 12.327 -14.811 1.493 1.00 83.50 208 GLY A O 1
ATOM 1609 N N . PRO A 1 209 ? 13.337 -16.525 2.565 1.00 81.12 209 PRO A N 1
ATOM 1610 C CA . PRO A 1 209 ? 12.101 -17.237 2.887 1.00 81.12 209 PRO A CA 1
ATOM 1611 C C . PRO A 1 209 ? 11.101 -16.361 3.654 1.00 81.12 209 PRO A C 1
ATOM 1613 O O . PRO A 1 209 ? 9.909 -16.415 3.378 1.00 81.12 209 PRO A O 1
ATOM 1616 N N . GLU A 1 210 ? 11.570 -15.501 4.564 1.00 82.56 210 GLU A N 1
ATOM 1617 C CA . GLU A 1 210 ? 10.704 -14.612 5.355 1.00 82.56 210 GLU A CA 1
ATOM 1618 C C . GLU A 1 210 ? 10.037 -13.533 4.491 1.00 82.56 210 GLU A C 1
ATOM 1620 O O . GLU A 1 210 ? 8.833 -13.299 4.590 1.00 82.56 210 GLU A O 1
ATOM 1625 N N . ILE A 1 211 ? 10.809 -12.909 3.594 1.00 85.12 211 ILE A N 1
ATOM 1626 C CA . ILE A 1 211 ? 10.316 -11.862 2.689 1.00 85.12 211 ILE A CA 1
ATOM 1627 C C . ILE A 1 211 ? 9.308 -12.460 1.714 1.00 85.12 211 ILE A C 1
ATOM 1629 O O . ILE A 1 211 ? 8.238 -11.896 1.492 1.00 85.12 211 ILE A O 1
ATOM 1633 N N . SER A 1 212 ? 9.648 -13.609 1.141 1.00 86.25 212 SER A N 1
ATOM 1634 C CA . SER A 1 212 ? 8.785 -14.313 0.206 1.00 86.25 212 SER A CA 1
ATOM 1635 C C . SER A 1 212 ? 7.475 -14.753 0.845 1.00 86.25 212 SER A C 1
ATOM 1637 O O . SER A 1 212 ? 6.399 -14.550 0.277 1.00 86.25 212 SER A O 1
ATOM 1639 N N . LEU A 1 213 ? 7.558 -15.267 2.074 1.00 84.25 213 LEU A N 1
ATOM 1640 C CA . LEU A 1 213 ? 6.398 -15.629 2.865 1.00 84.25 213 LEU A CA 1
ATOM 1641 C C . LEU A 1 213 ? 5.503 -14.411 3.117 1.00 84.25 213 LEU A C 1
ATOM 1643 O O . LEU A 1 213 ? 4.314 -14.453 2.804 1.00 84.25 213 LEU A O 1
ATOM 1647 N N . ALA A 1 214 ? 6.069 -13.303 3.603 1.00 85.56 214 ALA A N 1
ATOM 1648 C CA . ALA A 1 214 ? 5.329 -12.064 3.837 1.00 85.56 214 ALA A CA 1
ATOM 1649 C C . ALA A 1 214 ? 4.636 -11.546 2.563 1.00 85.56 214 ALA A C 1
ATOM 1651 O O . ALA A 1 214 ? 3.490 -11.089 2.614 1.00 85.56 214 ALA A O 1
ATOM 1652 N N . LEU A 1 215 ? 5.293 -11.659 1.406 1.00 88.06 215 LEU A N 1
ATOM 1653 C CA . LEU A 1 215 ? 4.729 -11.277 0.113 1.00 88.06 215 LEU A CA 1
ATOM 1654 C C . LEU A 1 215 ? 3.595 -12.215 -0.340 1.00 88.06 215 LEU A C 1
ATOM 1656 O O . LEU A 1 215 ? 2.561 -11.720 -0.788 1.00 88.06 215 LEU A O 1
ATOM 1660 N N . ARG A 1 216 ? 3.729 -13.543 -0.173 1.00 86.12 216 ARG A N 1
ATOM 1661 C CA . ARG A 1 216 ? 2.666 -14.522 -0.505 1.00 86.12 216 ARG A CA 1
ATOM 1662 C C . ARG A 1 216 ? 1.406 -14.287 0.323 1.00 86.12 216 ARG A C 1
ATOM 1664 O O . ARG A 1 216 ? 0.283 -14.312 -0.182 1.00 86.12 216 ARG A O 1
ATOM 1671 N N . ILE A 1 217 ? 1.612 -14.039 1.609 1.00 82.94 217 ILE A N 1
ATOM 1672 C CA . ILE A 1 217 ? 0.564 -13.727 2.572 1.00 82.94 217 ILE A CA 1
ATOM 1673 C C . ILE A 1 217 ? -0.159 -12.438 2.181 1.00 82.94 217 ILE A C 1
ATOM 1675 O O . ILE A 1 217 ? -1.385 -12.406 2.071 1.00 82.94 217 ILE A O 1
ATOM 1679 N N . SER A 1 218 ? 0.614 -11.380 1.932 1.00 85.38 218 SER A N 1
ATOM 1680 C CA . SER A 1 218 ? 0.072 -10.085 1.531 1.00 85.38 218 SER A CA 1
ATOM 1681 C C . SER A 1 218 ? -0.726 -10.214 0.236 1.00 85.38 218 SER A C 1
ATOM 1683 O O . SER A 1 218 ? -1.834 -9.690 0.153 1.00 85.38 218 SER A O 1
ATOM 1685 N N . PHE A 1 219 ? -0.219 -10.962 -0.745 1.00 87.12 219 PHE A N 1
ATOM 1686 C CA . PHE A 1 219 ? -0.937 -11.248 -1.983 1.00 87.12 219 PHE A CA 1
ATOM 1687 C C . PHE A 1 219 ? -2.299 -11.901 -1.720 1.00 87.12 219 PHE A C 1
ATOM 1689 O O . PHE A 1 219 ? -3.297 -11.468 -2.293 1.00 87.12 219 PHE A O 1
ATOM 1696 N N . THR A 1 220 ? -2.354 -12.878 -0.812 1.00 83.56 220 THR A N 1
ATOM 1697 C CA . THR A 1 220 ? -3.604 -13.561 -0.438 1.00 83.56 220 THR A CA 1
ATOM 1698 C C . THR A 1 220 ? -4.629 -12.578 0.141 1.00 83.56 220 THR A C 1
ATOM 1700 O O . THR A 1 220 ? -5.799 -12.638 -0.221 1.00 83.56 220 THR A O 1
ATOM 1703 N N . LEU A 1 221 ? -4.205 -11.608 0.970 1.00 82.69 221 LEU A N 1
ATOM 1704 C CA . LEU A 1 221 ? -5.113 -10.571 1.496 1.00 82.69 221 LEU A CA 1
ATOM 1705 C C . LEU A 1 221 ? -5.717 -9.683 0.416 1.00 82.69 221 LEU A C 1
ATOM 17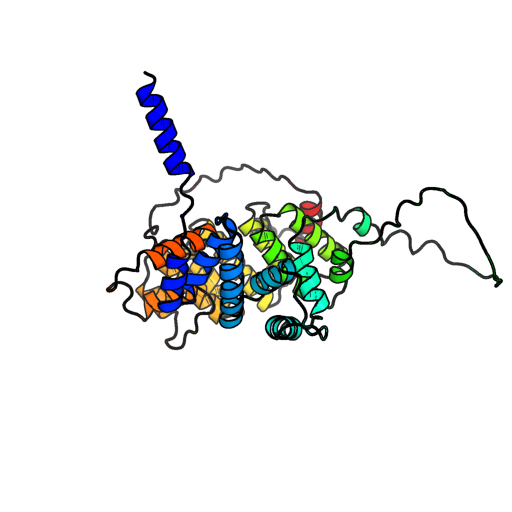07 O O . LEU A 1 221 ? -6.881 -9.315 0.520 1.00 82.69 221 LEU A O 1
ATOM 1711 N N . HIS A 1 222 ? -4.903 -9.263 -0.552 1.00 83.94 222 HIS A N 1
ATOM 1712 C CA . HIS A 1 222 ? -5.315 -8.248 -1.522 1.00 83.94 222 HIS A CA 1
ATOM 1713 C C . HIS A 1 222 ? -6.029 -8.847 -2.730 1.00 83.94 222 HIS A C 1
ATOM 1715 O O . HIS A 1 222 ? -6.828 -8.160 -3.356 1.00 83.94 222 HIS A O 1
ATOM 1721 N N . SER A 1 223 ? -5.708 -10.089 -3.094 1.00 82.19 223 SER A N 1
ATOM 1722 C CA . SER A 1 223 ? -6.335 -10.785 -4.223 1.00 82.19 223 SER A CA 1
ATOM 1723 C C . SER A 1 223 ? -7.535 -11.635 -3.806 1.00 82.19 223 SER A C 1
ATOM 1725 O O . SER A 1 223 ? -8.343 -11.987 -4.660 1.00 82.19 223 SER A O 1
ATOM 1727 N N . GLY A 1 224 ? -7.626 -12.015 -2.525 1.00 76.56 224 GLY A N 1
ATOM 1728 C CA . GLY A 1 224 ? -8.551 -13.049 -2.056 1.00 76.56 224 GLY A CA 1
ATOM 1729 C C . GLY A 1 224 ? -8.202 -14.458 -2.552 1.00 76.56 224 GLY A C 1
ATOM 1730 O O . GLY A 1 224 ? -8.945 -15.393 -2.277 1.00 76.56 224 GLY A O 1
ATOM 1731 N N . ARG A 1 225 ? -7.088 -14.629 -3.281 1.00 77.94 225 ARG A N 1
ATOM 1732 C CA . ARG A 1 225 ? -6.666 -15.905 -3.870 1.00 77.94 225 ARG A CA 1
ATOM 1733 C C . ARG A 1 225 ? -5.641 -16.608 -2.988 1.00 77.94 225 ARG A C 1
ATOM 1735 O O . ARG A 1 225 ? -4.676 -15.995 -2.531 1.00 77.94 225 ARG A O 1
ATOM 1742 N N . GLY A 1 226 ? -5.802 -17.920 -2.842 1.00 70.38 226 GLY A N 1
ATOM 1743 C CA . GLY A 1 226 ? -4.881 -18.788 -2.113 1.00 70.38 226 GLY A CA 1
ATOM 1744 C C . GLY A 1 226 ? -5.226 -18.966 -0.632 1.00 70.38 226 GLY A C 1
ATOM 1745 O O . GLY A 1 226 ? -6.074 -18.289 -0.060 1.00 70.38 226 GLY A O 1
ATOM 1746 N N . SER A 1 227 ? -4.542 -19.915 0.011 1.00 67.50 227 SER A N 1
ATOM 1747 C CA . SER A 1 227 ? -4.816 -20.345 1.394 1.00 67.50 227 SER A CA 1
ATOM 1748 C C . SER A 1 227 ? -3.608 -20.200 2.330 1.00 67.50 227 SER A C 1
ATOM 1750 O O . SER A 1 227 ? -3.522 -20.876 3.361 1.00 67.50 227 SER A O 1
ATOM 1752 N N . ALA A 1 228 ? -2.678 -19.293 1.998 1.00 65.44 228 ALA A N 1
ATOM 1753 C CA . ALA A 1 228 ? -1.389 -19.136 2.681 1.00 65.44 228 ALA A CA 1
ATOM 1754 C C . ALA A 1 228 ? -1.530 -19.047 4.211 1.00 65.44 228 ALA A C 1
ATOM 1756 O O . ALA A 1 228 ? -0.819 -19.730 4.941 1.00 65.44 228 ALA A O 1
ATOM 1757 N N . TYR A 1 229 ? -2.506 -18.287 4.711 1.00 66.56 229 TYR A N 1
ATOM 1758 C CA . TYR A 1 229 ? -2.733 -18.095 6.146 1.00 66.56 229 TYR A CA 1
ATOM 1759 C C . TYR A 1 229 ? -3.039 -19.374 6.927 1.00 66.56 229 TYR A C 1
ATOM 1761 O O . TYR A 1 229 ? -2.444 -19.593 7.984 1.00 66.56 229 TYR A O 1
ATOM 1769 N N . LYS A 1 230 ? -3.926 -20.233 6.400 1.00 66.06 230 LYS A N 1
ATOM 1770 C CA . LYS A 1 230 ? -4.249 -21.526 7.026 1.00 66.06 230 LYS A CA 1
ATOM 1771 C C . LYS A 1 230 ? -2.984 -22.388 7.107 1.00 66.06 230 LYS A C 1
ATOM 1773 O O . LYS A 1 230 ? -2.693 -22.959 8.155 1.00 66.06 230 LYS A O 1
ATOM 1778 N N . ARG A 1 231 ? -2.193 -22.392 6.026 1.00 66.06 231 ARG A N 1
ATOM 1779 C CA . ARG A 1 231 ? -0.972 -23.200 5.887 1.00 66.06 231 ARG A CA 1
ATOM 1780 C C . ARG A 1 231 ? 0.168 -22.741 6.802 1.00 66.06 231 ARG A C 1
ATOM 1782 O O . ARG A 1 231 ? 0.926 -23.574 7.293 1.00 66.06 231 ARG A O 1
ATOM 1789 N N . ILE A 1 232 ? 0.278 -21.443 7.081 1.00 64.12 232 ILE A N 1
ATOM 1790 C CA . ILE A 1 232 ? 1.346 -20.898 7.936 1.00 64.12 232 ILE A CA 1
ATOM 1791 C C . ILE A 1 232 ? 1.160 -21.268 9.397 1.00 64.12 232 ILE A C 1
ATOM 1793 O O . ILE A 1 232 ? 2.118 -21.692 10.045 1.00 64.12 232 ILE A O 1
ATOM 1797 N N . TYR A 1 233 ? -0.064 -21.132 9.908 1.00 57.34 233 TYR A N 1
ATOM 1798 C CA . TYR A 1 233 ? -0.362 -21.508 11.286 1.00 57.34 233 TYR A CA 1
ATOM 1799 C C . TYR A 1 233 ? -0.260 -23.022 11.489 1.00 57.34 233 TYR A C 1
ATOM 1801 O O . TYR A 1 233 ? 0.276 -23.456 12.507 1.00 57.34 233 TYR A O 1
ATOM 1809 N N . SER A 1 234 ? -0.675 -23.830 10.506 1.00 56.44 234 SER A N 1
ATOM 1810 C CA . SER A 1 234 ? -0.516 -25.288 10.574 1.00 56.44 234 SER A CA 1
ATOM 1811 C C . SER A 1 234 ? 0.934 -25.760 10.397 1.00 56.44 234 SER A C 1
ATOM 1813 O O . SER A 1 234 ? 1.314 -26.803 10.921 1.00 56.44 234 SER A O 1
ATOM 1815 N N . GLY A 1 235 ? 1.758 -25.007 9.661 1.00 56.78 235 GLY A N 1
ATOM 1816 C CA . GLY A 1 235 ? 3.100 -25.423 9.237 1.00 56.78 235 GLY A CA 1
ATOM 1817 C C . GLY A 1 235 ? 4.222 -25.209 10.257 1.00 56.78 235 GLY A C 1
ATOM 1818 O O . GLY A 1 235 ? 5.376 -25.468 9.938 1.00 56.78 235 GLY A O 1
ATOM 1819 N N . GLY A 1 236 ? 3.942 -24.683 11.456 1.00 56.94 236 GLY A N 1
ATOM 1820 C CA . GLY A 1 236 ? 4.926 -24.600 12.550 1.00 56.94 236 GLY A CA 1
ATOM 1821 C C . GLY A 1 236 ? 6.135 -23.672 12.327 1.00 56.94 236 GLY A C 1
ATOM 1822 O O . GLY A 1 236 ? 6.962 -23.533 13.231 1.00 56.94 236 GLY A O 1
ATOM 1823 N N . LYS A 1 237 ? 6.231 -22.980 11.181 1.00 65.31 237 LYS A N 1
ATOM 1824 C CA . LYS A 1 237 ? 7.385 -22.137 10.807 1.00 65.31 237 LYS A CA 1
ATOM 1825 C C . LYS A 1 237 ? 7.589 -20.907 11.695 1.00 65.31 237 LYS A C 1
ATOM 1827 O O . LYS A 1 237 ? 8.663 -20.322 11.662 1.00 65.31 237 LYS A O 1
ATOM 1832 N N . LEU A 1 238 ? 6.627 -20.534 12.545 1.00 66.44 238 LEU A N 1
ATOM 1833 C CA . LEU A 1 238 ? 6.757 -19.373 13.439 1.00 66.44 238 LEU A CA 1
ATOM 1834 C C . LEU A 1 238 ? 7.980 -19.471 14.373 1.00 66.44 238 LEU A C 1
ATOM 1836 O O . LEU A 1 238 ? 8.610 -18.459 14.668 1.00 66.44 238 LEU A O 1
ATOM 1840 N N . LYS A 1 239 ? 8.346 -20.682 14.822 1.00 68.75 239 LYS A N 1
ATOM 1841 C CA . LYS A 1 239 ? 9.499 -20.883 15.720 1.00 68.75 239 LYS A CA 1
ATOM 1842 C C . LYS A 1 239 ? 10.849 -20.675 15.026 1.00 68.75 239 LYS A C 1
ATOM 1844 O O . LYS A 1 239 ? 11.804 -20.313 15.702 1.00 68.75 239 LYS A O 1
ATOM 1849 N N . SER A 1 240 ? 10.920 -20.895 13.713 1.00 75.75 240 SER A N 1
ATOM 1850 C CA . SER A 1 240 ? 12.149 -20.759 12.920 1.00 75.75 240 SER A CA 1
ATOM 1851 C C . SER A 1 240 ? 12.387 -19.351 12.369 1.00 75.75 240 SER A C 1
ATOM 1853 O O . SER A 1 240 ? 13.441 -19.113 11.790 1.00 75.75 240 SER A O 1
ATOM 1855 N N . LEU A 1 241 ? 11.418 -18.441 12.506 1.00 80.00 241 LEU A N 1
ATOM 1856 C CA . LEU A 1 241 ? 11.530 -17.070 12.004 1.00 80.00 241 LEU A CA 1
ATOM 1857 C C . LEU A 1 241 ? 12.336 -16.178 12.955 1.00 80.00 241 LEU A C 1
ATOM 1859 O O . LEU A 1 241 ? 12.348 -16.388 14.173 1.00 80.00 241 LEU A O 1
ATOM 1863 N N . SER A 1 242 ? 12.955 -15.145 12.388 1.00 88.38 242 SER A N 1
ATOM 1864 C CA . SER A 1 242 ? 13.521 -14.014 13.120 1.00 88.38 242 SER A CA 1
ATOM 1865 C C . SER A 1 242 ? 12.443 -13.265 13.922 1.00 88.38 242 SER A C 1
ATOM 1867 O O . SER A 1 242 ? 11.245 -13.406 13.667 1.00 88.38 242 SER A O 1
ATOM 1869 N N . GLU A 1 243 ? 12.839 -12.445 14.899 1.00 88.44 243 GLU A N 1
ATOM 1870 C CA . GLU A 1 243 ? 11.885 -11.619 15.661 1.00 88.44 243 GLU A CA 1
ATOM 1871 C C . GLU A 1 243 ? 11.123 -10.642 14.743 1.00 88.44 243 GLU A C 1
ATOM 1873 O O . GLU A 1 243 ? 9.909 -10.478 14.875 1.00 88.44 243 GLU A O 1
ATOM 1878 N N . GLU A 1 244 ? 11.801 -10.070 13.742 1.00 87.69 244 GLU A N 1
ATOM 1879 C CA . GLU A 1 244 ? 11.166 -9.246 12.706 1.00 87.69 244 GLU A CA 1
ATOM 1880 C C . GLU A 1 244 ? 10.173 -10.062 11.865 1.00 87.69 244 GLU A C 1
ATOM 1882 O O . GLU A 1 244 ? 9.028 -9.644 11.687 1.00 87.69 244 GLU A O 1
ATOM 1887 N N . GLY A 1 245 ? 10.555 -11.267 11.429 1.00 85.31 245 GLY A N 1
ATOM 1888 C CA . GLY A 1 245 ? 9.681 -12.171 10.680 1.00 85.31 245 GLY A CA 1
ATOM 1889 C C . GLY A 1 245 ? 8.451 -12.622 11.476 1.00 85.31 245 GLY A C 1
ATOM 1890 O O . GLY A 1 245 ? 7.349 -12.696 10.927 1.00 85.31 245 GLY A O 1
ATOM 1891 N N . LYS A 1 246 ? 8.598 -12.871 12.785 1.00 87.00 246 LYS A N 1
ATOM 1892 C CA . LYS A 1 246 ? 7.473 -13.157 13.695 1.00 87.00 246 LYS A CA 1
ATOM 1893 C C . LYS A 1 246 ? 6.540 -11.957 13.819 1.00 87.00 246 LYS A C 1
ATOM 1895 O O . LYS A 1 246 ? 5.324 -12.134 13.738 1.00 87.00 246 LYS A O 1
ATOM 1900 N N . SER A 1 247 ? 7.091 -10.753 13.993 1.00 90.31 247 SER A N 1
ATOM 1901 C CA . SER A 1 247 ? 6.308 -9.514 14.041 1.00 90.31 247 SER A CA 1
ATOM 1902 C C . SER A 1 247 ? 5.504 -9.319 12.755 1.00 90.31 247 SER A C 1
ATOM 1904 O O . SER A 1 247 ? 4.285 -9.158 12.813 1.00 90.31 247 SER A O 1
ATOM 1906 N N . ASP A 1 248 ? 6.151 -9.411 11.592 1.00 88.50 248 ASP A N 1
ATOM 1907 C CA . ASP A 1 248 ? 5.501 -9.250 10.290 1.00 88.50 248 ASP A CA 1
ATOM 1908 C C . ASP A 1 248 ? 4.407 -10.297 10.058 1.00 88.50 248 ASP A C 1
ATOM 1910 O O . ASP A 1 248 ? 3.316 -9.963 9.591 1.00 88.50 248 ASP A O 1
ATOM 1914 N N . LEU A 1 249 ? 4.645 -11.552 10.438 1.00 86.12 249 LEU A N 1
ATOM 1915 C CA . LEU A 1 249 ? 3.648 -12.607 10.299 1.00 86.12 249 LEU A CA 1
ATOM 1916 C C . LEU A 1 249 ? 2.412 -12.361 11.182 1.00 86.12 249 LEU A C 1
ATOM 1918 O O . LEU A 1 249 ? 1.281 -12.456 10.699 1.00 86.12 249 LEU A O 1
ATOM 1922 N N . LEU A 1 250 ? 2.609 -12.011 12.456 1.00 88.31 250 LEU A N 1
ATOM 1923 C CA . LEU A 1 250 ? 1.506 -11.694 13.372 1.00 88.31 250 LEU A CA 1
ATOM 1924 C C . LEU A 1 250 ? 0.737 -10.448 12.918 1.00 88.31 250 LEU A C 1
ATOM 1926 O O . LEU A 1 250 ? -0.491 -10.432 12.976 1.00 88.31 250 LEU A O 1
ATOM 1930 N N . TYR A 1 251 ? 1.442 -9.436 12.408 1.00 90.94 251 TYR A N 1
ATOM 1931 C CA . TYR A 1 251 ? 0.843 -8.246 11.808 1.00 90.94 251 TYR A CA 1
ATOM 1932 C C . TYR A 1 251 ? -0.055 -8.608 10.617 1.00 90.94 251 TYR A C 1
ATOM 1934 O O . TYR A 1 251 ? -1.215 -8.192 10.549 1.00 90.94 251 TYR A O 1
ATOM 1942 N N . LEU A 1 252 ? 0.449 -9.424 9.689 1.00 88.56 252 LEU A N 1
ATOM 1943 C CA . LEU A 1 252 ? -0.315 -9.852 8.520 1.00 88.56 252 LEU A CA 1
ATOM 1944 C C . LEU A 1 252 ? -1.512 -10.728 8.900 1.00 88.56 252 LEU A C 1
ATOM 1946 O O . LEU A 1 252 ? -2.542 -10.669 8.228 1.00 88.56 252 LEU A O 1
ATOM 1950 N N . TYR A 1 253 ? -1.407 -11.519 9.968 1.00 84.75 253 TYR A N 1
ATOM 1951 C CA . TYR A 1 253 ? -2.537 -12.285 10.489 1.00 84.75 253 TYR A CA 1
ATOM 1952 C C . TYR A 1 253 ? -3.584 -11.402 11.176 1.00 84.75 253 TYR A C 1
ATOM 1954 O O . TYR A 1 253 ? -4.781 -11.598 10.972 1.00 84.75 253 TYR A O 1
ATOM 1962 N N . GLY A 1 254 ? -3.156 -10.373 11.913 1.00 88.94 254 GLY A N 1
ATOM 1963 C CA . GLY A 1 254 ? -4.052 -9.340 12.430 1.00 88.94 254 GLY A CA 1
ATOM 1964 C C . GLY A 1 254 ? -4.866 -8.688 11.308 1.00 88.94 254 GLY A C 1
ATOM 1965 O O . GLY A 1 254 ? -6.086 -8.571 11.420 1.00 88.94 254 GLY A O 1
ATOM 1966 N N . LYS A 1 255 ? -4.225 -8.364 10.173 1.00 89.56 255 LYS A N 1
ATOM 1967 C CA . LYS A 1 255 ? -4.924 -7.857 8.976 1.00 89.56 255 LYS A CA 1
ATOM 1968 C C . LYS A 1 255 ? -5.948 -8.844 8.421 1.00 89.56 255 LYS A C 1
ATOM 1970 O O . LYS A 1 255 ? -7.064 -8.437 8.115 1.00 89.56 255 LYS A O 1
ATOM 1975 N N . PHE A 1 256 ? -5.594 -10.124 8.325 1.00 85.94 256 PHE A N 1
ATOM 1976 C CA . PHE A 1 256 ? -6.516 -11.172 7.881 1.00 85.94 256 PHE A CA 1
ATOM 1977 C C . PHE A 1 256 ? -7.764 -11.250 8.768 1.00 85.94 256 PHE A C 1
ATOM 1979 O O . PHE A 1 256 ? -8.885 -11.162 8.274 1.00 85.94 256 PHE A O 1
ATOM 1986 N N . LEU A 1 257 ? -7.576 -11.338 10.087 1.00 85.38 257 LEU A N 1
ATOM 1987 C CA . LEU A 1 257 ? -8.679 -11.392 11.048 1.00 85.38 257 LEU A CA 1
ATOM 1988 C C . LEU A 1 257 ? -9.556 -10.140 11.001 1.00 85.38 257 LEU A C 1
ATOM 1990 O O . LEU A 1 257 ? -10.776 -10.242 11.116 1.00 85.38 257 LEU A O 1
ATOM 1994 N N . ARG A 1 258 ? -8.948 -8.966 10.797 1.00 88.19 258 ARG A N 1
ATOM 1995 C CA . ARG A 1 258 ? -9.682 -7.709 10.637 1.00 88.19 258 ARG A CA 1
ATOM 1996 C C . ARG A 1 258 ? -10.558 -7.724 9.388 1.00 88.19 258 ARG A C 1
ATOM 1998 O O . ARG A 1 258 ? -11.710 -7.314 9.467 1.00 88.19 258 ARG A O 1
ATOM 2005 N N . ASN A 1 259 ? -10.053 -8.246 8.270 1.00 85.06 259 ASN A N 1
ATOM 2006 C CA . ASN A 1 259 ? -10.833 -8.376 7.036 1.00 85.06 259 ASN A CA 1
ATOM 2007 C C . ASN A 1 259 ? -12.033 -9.325 7.202 1.00 85.06 259 ASN A C 1
ATOM 2009 O O . ASN A 1 259 ? -13.087 -9.065 6.623 1.00 85.06 259 ASN A O 1
ATOM 2013 N N . LEU A 1 260 ? -11.902 -10.356 8.049 1.00 83.94 260 LEU A N 1
ATOM 2014 C CA . LEU A 1 260 ? -13.000 -11.245 8.459 1.00 83.94 260 LEU A CA 1
ATOM 2015 C C . LEU A 1 260 ? -13.985 -10.610 9.462 1.00 83.94 260 LEU A C 1
ATOM 2017 O O . LEU A 1 260 ? -14.926 -11.269 9.889 1.00 83.94 260 LEU A O 1
ATOM 2021 N N . GLY A 1 261 ? -13.759 -9.370 9.904 1.00 84.75 261 GLY A N 1
ATOM 2022 C CA . GLY A 1 261 ? -14.588 -8.703 10.915 1.00 84.75 261 GLY A CA 1
ATOM 2023 C C . GLY A 1 261 ? -14.291 -9.109 12.365 1.00 84.75 261 GLY A C 1
ATOM 2024 O O . GLY A 1 261 ? -14.950 -8.627 13.283 1.00 84.75 261 GLY A O 1
ATOM 2025 N N . LYS A 1 262 ? -13.273 -9.944 12.615 1.00 87.81 262 LYS A N 1
ATOM 2026 C CA . LYS A 1 262 ? -12.868 -10.383 13.965 1.00 87.81 262 LYS A CA 1
ATOM 2027 C C . LYS A 1 262 ? -11.971 -9.339 14.646 1.00 87.81 262 LYS A C 1
ATOM 2029 O O . LYS A 1 262 ? -10.803 -9.606 14.939 1.00 87.81 262 LYS A O 1
ATOM 2034 N N . SER A 1 263 ? -12.515 -8.147 14.899 1.00 89.81 263 SER A N 1
ATOM 2035 C CA . SER A 1 263 ? -11.773 -6.962 15.366 1.00 89.81 263 SER A CA 1
ATOM 2036 C C . SER A 1 263 ? -11.019 -7.163 16.687 1.00 89.81 263 SER A C 1
ATOM 2038 O O . SER A 1 263 ? -9.845 -6.808 16.764 1.00 89.81 263 SER A O 1
ATOM 2040 N N . ASP A 1 264 ? -11.623 -7.789 17.702 1.00 88.31 264 ASP A N 1
ATOM 2041 C CA . ASP A 1 264 ? -10.948 -8.003 18.997 1.00 88.31 264 ASP A CA 1
ATOM 2042 C C . ASP A 1 264 ? -9.750 -8.954 18.880 1.00 88.31 264 ASP A C 1
ATOM 2044 O O . ASP A 1 264 ? -8.680 -8.718 19.449 1.00 88.31 264 ASP A O 1
ATOM 2048 N N . SER A 1 265 ? -9.906 -10.021 18.091 1.00 89.00 265 SER A N 1
ATOM 2049 C CA . SER A 1 265 ? -8.807 -10.948 17.815 1.00 89.00 265 SER A CA 1
ATOM 2050 C C . SER A 1 265 ? -7.706 -10.242 17.026 1.00 89.00 265 SER A C 1
ATOM 2052 O O . SER A 1 265 ? -6.538 -10.325 17.397 1.00 89.00 265 SER A O 1
ATOM 2054 N N . ALA A 1 266 ? -8.070 -9.490 15.985 1.00 91.44 266 ALA A N 1
ATOM 2055 C CA . ALA A 1 266 ? -7.125 -8.716 15.190 1.00 91.44 266 ALA A CA 1
ATOM 2056 C C . ALA A 1 266 ? -6.314 -7.726 16.043 1.00 91.44 266 ALA A C 1
ATOM 2058 O O . ALA A 1 266 ? -5.087 -7.714 15.951 1.00 91.44 266 ALA A O 1
ATOM 2059 N N . ALA A 1 267 ? -6.971 -6.962 16.925 1.00 93.12 267 ALA A N 1
ATOM 2060 C CA . ALA A 1 267 ? -6.317 -6.027 17.841 1.00 93.12 267 ALA A CA 1
ATOM 2061 C C . ALA A 1 267 ? -5.280 -6.726 18.736 1.00 93.12 267 ALA A C 1
ATOM 2063 O O . ALA A 1 267 ? -4.160 -6.237 18.891 1.00 93.12 267 ALA A O 1
ATOM 2064 N N . ARG A 1 268 ? -5.604 -7.917 19.258 1.00 92.06 268 ARG A N 1
ATOM 2065 C CA . ARG A 1 268 ? -4.661 -8.722 20.046 1.00 92.06 268 ARG A CA 1
ATOM 2066 C C . ARG A 1 268 ? -3.433 -9.136 19.233 1.00 92.06 268 ARG A C 1
ATOM 2068 O O . ARG A 1 268 ? -2.318 -9.028 19.736 1.00 92.06 268 ARG A O 1
ATOM 2075 N N . TYR A 1 269 ? -3.614 -9.590 17.994 1.00 91.44 269 TYR A N 1
ATOM 2076 C CA . TYR A 1 269 ? -2.494 -9.994 17.136 1.00 91.44 269 TYR A CA 1
ATOM 2077 C C . TYR A 1 269 ? -1.632 -8.809 16.689 1.00 91.44 269 TYR A C 1
ATOM 2079 O O . TYR A 1 269 ? -0.408 -8.941 16.649 1.00 91.44 269 TYR A O 1
ATOM 2087 N N . PHE A 1 270 ? -2.227 -7.638 16.443 1.00 94.44 270 PHE A N 1
ATOM 2088 C CA . PHE A 1 270 ? -1.460 -6.412 16.219 1.00 94.44 270 PHE A CA 1
ATOM 2089 C C . PHE A 1 270 ? -0.625 -6.049 17.445 1.00 94.44 270 PHE A C 1
ATOM 2091 O O . PHE A 1 270 ? 0.578 -5.842 17.310 1.00 94.44 270 PHE A O 1
ATOM 2098 N N . TRP A 1 271 ? -1.207 -6.066 18.643 1.00 93.19 271 TRP A N 1
ATOM 2099 C CA . TRP A 1 271 ? -0.461 -5.810 19.873 1.00 93.19 271 TRP A CA 1
ATOM 2100 C C . TRP A 1 271 ? 0.684 -6.815 20.084 1.00 93.19 271 TRP A C 1
ATOM 2102 O O . TRP A 1 271 ? 1.818 -6.407 20.336 1.00 93.19 271 TRP A O 1
ATOM 2112 N N . MET A 1 272 ? 0.422 -8.114 19.888 1.00 91.38 272 MET A N 1
ATOM 2113 C CA . MET A 1 272 ? 1.443 -9.169 19.964 1.00 91.38 272 MET A CA 1
ATOM 2114 C C . MET A 1 272 ? 2.552 -8.991 18.922 1.00 91.38 272 MET A C 1
ATOM 2116 O O . MET A 1 272 ? 3.707 -9.260 19.222 1.00 91.38 272 MET A O 1
ATOM 2120 N N . SER A 1 273 ? 2.254 -8.508 17.712 1.00 93.00 273 SER A N 1
ATOM 2121 C CA . SER A 1 273 ? 3.306 -8.233 16.720 1.00 93.00 273 SER A CA 1
ATOM 2122 C C . SER A 1 273 ? 4.337 -7.221 17.240 1.00 93.00 273 SER A C 1
ATOM 2124 O O . SER A 1 273 ? 5.534 -7.369 16.989 1.00 93.00 273 SER A O 1
ATOM 2126 N N . GLY A 1 274 ? 3.878 -6.251 18.039 1.00 92.19 274 GLY A N 1
ATOM 2127 C CA . GLY A 1 274 ? 4.693 -5.197 18.636 1.00 92.19 274 GLY A CA 1
ATOM 2128 C C . GLY A 1 274 ? 5.615 -5.653 19.761 1.00 92.19 274 GLY A C 1
ATOM 2129 O O . GLY A 1 274 ? 6.574 -4.944 20.058 1.00 92.19 274 GLY A O 1
ATOM 2130 N N . SER A 1 275 ? 5.352 -6.808 20.388 1.00 92.12 275 SER A N 1
ATOM 2131 C CA . SER A 1 275 ? 6.254 -7.366 21.406 1.00 92.12 275 SER A CA 1
ATOM 2132 C C . SER A 1 275 ? 7.515 -7.983 20.801 1.00 92.12 275 SER A C 1
ATOM 2134 O O . SER A 1 275 ? 8.490 -8.162 21.520 1.00 92.12 275 SER A O 1
ATOM 2136 N N . TYR A 1 276 ? 7.485 -8.308 19.505 1.00 90.44 276 TYR A N 1
ATOM 2137 C CA . TYR A 1 276 ? 8.624 -8.855 18.767 1.00 90.44 276 TYR A CA 1
ATOM 2138 C C . TYR A 1 276 ? 9.431 -7.752 18.065 1.00 90.44 276 TYR A C 1
ATOM 2140 O O . TYR A 1 276 ? 10.636 -7.639 18.265 1.00 90.44 276 TYR A O 1
ATOM 2148 N N . ALA A 1 277 ? 8.769 -6.919 17.253 1.00 90.88 277 ALA A N 1
ATOM 2149 C CA . ALA A 1 277 ? 9.388 -5.804 16.529 1.00 90.88 277 ALA A CA 1
ATOM 2150 C C . ALA A 1 277 ? 8.339 -4.743 16.140 1.00 90.88 277 ALA A C 1
ATOM 2152 O O . ALA A 1 277 ? 7.140 -4.943 16.325 1.00 90.88 277 ALA A O 1
ATOM 2153 N N . SER A 1 278 ? 8.779 -3.603 15.591 1.00 89.12 278 SER A N 1
ATOM 2154 C CA . SER A 1 278 ? 7.904 -2.548 15.036 1.00 89.12 278 SER A CA 1
ATOM 2155 C C . SER A 1 278 ? 6.773 -2.097 15.979 1.00 89.12 278 SER A C 1
ATOM 2157 O O . SER A 1 278 ? 5.603 -2.027 15.594 1.00 89.12 278 SER A O 1
ATOM 2159 N N . GLN A 1 279 ? 7.128 -1.767 17.225 1.00 91.62 279 GLN A N 1
ATOM 2160 C CA . GLN A 1 279 ? 6.176 -1.426 18.286 1.00 91.62 279 GLN A CA 1
ATOM 2161 C C . GLN A 1 279 ? 5.227 -0.272 17.914 1.00 91.62 279 GLN A C 1
ATOM 2163 O O . GLN A 1 279 ? 4.053 -0.295 18.283 1.00 91.62 279 GLN A O 1
ATOM 2168 N N . GLU A 1 280 ? 5.710 0.734 17.183 1.00 89.44 280 GLU A N 1
ATOM 2169 C CA . GLU A 1 280 ? 4.884 1.865 16.739 1.00 89.44 280 GLU A CA 1
ATOM 2170 C C . GLU A 1 280 ? 3.783 1.416 15.772 1.00 89.44 280 GLU A C 1
ATOM 2172 O O . GLU A 1 280 ? 2.606 1.659 16.034 1.00 89.44 280 GLU A O 1
ATOM 2177 N N . ARG A 1 281 ? 4.143 0.654 14.729 1.00 90.31 281 ARG A N 1
ATOM 2178 C CA . ARG A 1 281 ? 3.194 0.062 13.769 1.00 90.31 281 ARG A CA 1
ATOM 2179 C C . ARG A 1 281 ? 2.118 -0.761 14.481 1.00 90.31 281 ARG A C 1
ATOM 2181 O O . ARG A 1 281 ? 0.935 -0.639 14.174 1.00 90.31 281 ARG A O 1
ATOM 2188 N N . ALA A 1 282 ? 2.524 -1.575 15.454 1.00 92.50 282 ALA A N 1
ATOM 2189 C CA . ALA A 1 282 ? 1.612 -2.393 16.247 1.00 92.50 282 ALA A CA 1
ATOM 2190 C C . ALA A 1 282 ? 0.599 -1.553 17.042 1.00 92.50 282 ALA A C 1
ATOM 2192 O O . ALA A 1 282 ? -0.596 -1.855 17.023 1.00 92.50 282 ALA A O 1
ATOM 2193 N N . LYS A 1 283 ? 1.050 -0.482 17.711 1.00 92.44 283 LYS A N 1
ATOM 2194 C CA . LYS A 1 283 ? 0.170 0.434 18.460 1.00 92.44 283 LYS A CA 1
ATOM 2195 C C . LYS A 1 283 ? -0.848 1.111 17.546 1.00 92.44 283 LYS A C 1
ATOM 2197 O O . LYS A 1 283 ? -2.027 1.147 17.888 1.00 92.44 283 LYS A O 1
ATOM 2202 N N . ILE A 1 284 ? -0.407 1.590 16.383 1.00 92.62 284 ILE A N 1
ATOM 2203 C CA . ILE A 1 284 ? -1.262 2.286 15.415 1.00 92.62 284 ILE A CA 1
ATOM 2204 C C . ILE A 1 284 ? -2.355 1.352 14.891 1.00 92.62 284 ILE A C 1
ATOM 2206 O O . ILE A 1 284 ? -3.533 1.679 14.990 1.00 92.62 284 ILE A O 1
ATOM 2210 N N . GLU A 1 285 ? -2.009 0.163 14.390 1.00 93.19 285 GLU A N 1
ATOM 2211 C CA . GLU A 1 285 ? -3.022 -0.771 13.871 1.00 93.19 285 GLU A CA 1
ATOM 2212 C C . GLU A 1 285 ? -3.975 -1.278 14.957 1.00 93.19 285 GLU A C 1
ATOM 2214 O O . GLU A 1 285 ? -5.162 -1.490 14.690 1.00 93.19 285 GLU A O 1
ATOM 2219 N N . THR A 1 286 ? -3.480 -1.448 16.188 1.00 93.94 286 THR A N 1
ATOM 2220 C CA . THR A 1 286 ? -4.326 -1.775 17.343 1.00 93.94 286 THR A CA 1
ATOM 2221 C C . THR A 1 286 ? -5.335 -0.652 17.579 1.00 93.94 286 THR A C 1
ATOM 2223 O O . THR A 1 286 ? -6.532 -0.922 17.650 1.00 93.94 286 THR A O 1
ATOM 2226 N N . ALA A 1 287 ? -4.887 0.608 17.601 1.00 93.56 287 ALA A N 1
ATOM 2227 C CA . ALA A 1 287 ? -5.754 1.775 17.756 1.00 93.56 287 ALA A CA 1
ATOM 2228 C C . ALA A 1 287 ? -6.798 1.880 16.631 1.00 93.56 287 ALA A C 1
ATOM 2230 O O . ALA A 1 287 ? -7.988 2.009 16.916 1.00 93.56 287 ALA A O 1
ATOM 2231 N N . LYS A 1 288 ? -6.389 1.740 15.362 1.00 93.50 288 LYS A N 1
ATOM 2232 C CA . LYS A 1 288 ? -7.305 1.729 14.205 1.00 93.50 288 LYS A CA 1
ATOM 2233 C C . LYS A 1 288 ? -8.392 0.657 14.347 1.00 93.50 288 LYS A C 1
ATOM 2235 O O . LYS A 1 288 ? -9.565 0.906 14.083 1.00 93.50 288 LYS A O 1
ATOM 2240 N N . THR A 1 289 ? -8.009 -0.537 14.794 1.00 93.06 289 THR A N 1
ATOM 2241 C CA . THR A 1 289 ? -8.928 -1.676 14.944 1.00 93.06 289 THR A CA 1
ATOM 2242 C C . THR A 1 289 ? -9.878 -1.499 16.134 1.00 93.06 289 THR A C 1
ATOM 2244 O O . THR A 1 289 ? -11.062 -1.815 16.039 1.00 93.06 289 THR A O 1
ATOM 2247 N N . LEU A 1 290 ? -9.396 -0.934 17.243 1.00 91.94 290 LEU A N 1
ATOM 2248 C CA . LEU A 1 290 ? -10.242 -0.592 18.388 1.00 91.94 290 LEU A CA 1
ATOM 2249 C C . LEU A 1 290 ? -11.237 0.526 18.047 1.00 91.94 290 LEU A C 1
ATOM 2251 O O . LEU A 1 290 ? -12.382 0.484 18.501 1.00 91.94 290 LEU A O 1
ATOM 2255 N N . LEU A 1 291 ? -10.846 1.483 17.203 1.00 91.31 291 LEU A N 1
ATOM 2256 C CA . LEU A 1 291 ? -11.715 2.578 16.778 1.00 91.31 291 LEU A CA 1
ATOM 2257 C C . LEU A 1 291 ? -12.975 2.064 16.066 1.00 91.31 291 LEU A C 1
ATOM 2259 O O . LEU A 1 291 ? -14.083 2.438 16.447 1.00 91.31 291 LEU A O 1
ATOM 2263 N N . ILE A 1 292 ? -12.829 1.158 15.092 1.00 88.81 292 ILE A N 1
ATOM 2264 C CA . ILE A 1 292 ? -13.983 0.585 14.378 1.00 88.81 292 ILE A CA 1
ATOM 2265 C C . ILE A 1 292 ? -14.845 -0.329 15.265 1.00 88.81 292 ILE A C 1
ATOM 2267 O O . ILE A 1 292 ? -16.044 -0.453 15.034 1.00 88.81 292 ILE A O 1
ATOM 2271 N N . SER A 1 293 ? -14.273 -0.913 16.324 1.00 86.56 293 SER A N 1
ATOM 2272 C CA . SER A 1 293 ? -15.033 -1.669 17.336 1.00 86.56 293 SER A CA 1
ATOM 2273 C C . SER A 1 293 ? -15.854 -0.786 18.294 1.00 86.56 293 SER A C 1
ATOM 2275 O O . SER A 1 293 ? -16.516 -1.300 19.190 1.00 86.56 293 SER A O 1
ATOM 2277 N N . GLY A 1 294 ? -15.803 0.544 18.142 1.00 85.44 294 GLY A N 1
ATOM 2278 C CA . GLY A 1 294 ? -16.499 1.503 19.006 1.00 85.44 294 GLY A CA 1
ATOM 2279 C C . GLY A 1 294 ? -15.737 1.877 20.284 1.00 85.44 294 GLY A C 1
ATOM 2280 O O . GLY A 1 294 ? -16.214 2.686 21.078 1.00 85.44 294 GLY A O 1
ATOM 2281 N N . ARG A 1 295 ? -14.522 1.354 20.487 1.00 89.31 295 ARG A N 1
ATOM 2282 C CA . ARG A 1 295 ? -13.693 1.575 21.688 1.00 89.31 295 ARG A CA 1
ATOM 2283 C C . ARG A 1 295 ? -12.770 2.787 21.523 1.00 89.31 295 ARG A C 1
ATOM 2285 O O . ARG A 1 295 ? -11.557 2.689 21.691 1.00 89.31 295 ARG A O 1
ATOM 2292 N N . LYS A 1 296 ? -13.338 3.956 21.200 1.00 89.75 296 LYS A N 1
ATOM 2293 C CA . LYS A 1 296 ? -12.576 5.188 20.896 1.00 89.75 296 LYS A CA 1
ATOM 2294 C C . LYS A 1 296 ? -11.613 5.602 22.015 1.00 89.75 296 LYS A C 1
ATOM 2296 O O . LYS A 1 296 ? -10.458 5.910 21.741 1.00 89.75 296 LYS A O 1
ATOM 2301 N N . GLN A 1 297 ? -12.073 5.623 23.269 1.00 88.94 297 GLN A N 1
ATOM 2302 C CA . GLN A 1 297 ? -11.246 6.070 24.402 1.00 88.94 297 GLN A CA 1
ATOM 2303 C C . GLN A 1 297 ? -9.987 5.211 24.555 1.00 88.94 297 GLN A C 1
ATOM 2305 O O . GLN A 1 297 ? -8.889 5.726 24.754 1.00 88.94 297 GLN A O 1
ATOM 2310 N N . GLU A 1 298 ? -10.144 3.902 24.394 1.00 90.62 298 GLU A N 1
ATOM 2311 C CA . GLU A 1 298 ? -9.038 2.961 24.439 1.00 90.62 298 GLU A CA 1
ATOM 2312 C C . GLU A 1 298 ? -8.139 3.097 23.212 1.00 90.62 298 GLU A C 1
ATOM 2314 O O . GLU A 1 298 ? -6.926 3.192 23.368 1.00 90.62 298 GLU A O 1
ATOM 2319 N N . ALA A 1 299 ? -8.709 3.214 22.009 1.00 90.44 299 ALA A N 1
ATOM 2320 C CA . ALA A 1 299 ? -7.951 3.457 20.783 1.00 90.44 299 ALA A CA 1
ATOM 2321 C C . ALA A 1 299 ? -7.016 4.671 20.916 1.00 90.44 299 ALA A C 1
ATOM 2323 O O . ALA A 1 299 ? -5.828 4.580 20.611 1.00 90.44 299 ALA A O 1
ATOM 2324 N N . CYS A 1 300 ? -7.521 5.782 21.451 1.00 91.00 300 CYS A N 1
ATOM 2325 C CA . CYS A 1 300 ? -6.728 6.991 21.644 1.00 91.00 300 CYS A CA 1
ATOM 2326 C C . CYS A 1 300 ? -5.685 6.866 22.765 1.00 91.00 300 CYS A C 1
ATOM 2328 O O . CYS A 1 300 ? -4.676 7.564 22.724 1.00 91.00 300 CYS A O 1
ATOM 2330 N N . SER A 1 301 ? -5.866 5.955 23.728 1.00 90.56 301 SER A N 1
ATOM 2331 C CA . SER A 1 301 ? -4.868 5.702 24.778 1.00 90.56 301 SER A CA 1
ATOM 2332 C C . SER A 1 301 ? -3.589 5.027 24.261 1.00 90.56 301 SER A C 1
ATOM 2334 O O . SER A 1 301 ? -2.523 5.187 24.855 1.00 90.56 301 SER A O 1
ATOM 2336 N N . TYR A 1 302 ? -3.672 4.312 23.132 1.00 86.62 302 TYR A N 1
ATOM 2337 C CA . TYR A 1 302 ? -2.517 3.681 22.483 1.00 86.62 302 TYR A CA 1
ATOM 2338 C C . TYR A 1 302 ? -1.622 4.673 21.727 1.00 86.62 302 TYR A C 1
ATOM 2340 O O . TYR A 1 302 ? -0.483 4.333 21.388 1.00 86.62 302 TYR A O 1
ATOM 2348 N N . LEU A 1 303 ? -2.112 5.888 21.464 1.00 86.81 303 LEU A N 1
ATOM 2349 C CA . LEU A 1 303 ? -1.400 6.917 20.712 1.00 86.81 303 LEU A CA 1
ATOM 2350 C C . LEU A 1 303 ? -0.710 7.897 21.664 1.00 86.81 303 LEU A C 1
ATOM 2352 O O . LEU A 1 303 ? -1.297 8.395 22.624 1.00 86.81 303 LEU A O 1
ATOM 2356 N N . SER A 1 304 ? 0.555 8.205 21.388 1.00 80.19 304 SER A N 1
ATOM 2357 C CA . SER A 1 304 ? 1.283 9.239 22.121 1.00 80.19 304 SER A CA 1
ATOM 2358 C C . SER A 1 304 ? 0.937 10.631 21.578 1.00 80.19 304 SER A C 1
ATOM 2360 O O . SER A 1 304 ? 0.611 10.797 20.405 1.00 80.19 304 SER A O 1
ATOM 2362 N N . LYS A 1 305 ? 1.067 11.671 22.413 1.00 66.56 305 LYS A N 1
ATOM 2363 C CA . LYS A 1 305 ? 0.851 13.073 21.995 1.00 66.56 305 LYS A CA 1
ATOM 2364 C C . LYS A 1 305 ? 1.862 13.578 20.949 1.00 66.56 305 LYS A C 1
ATOM 2366 O O . LYS A 1 305 ? 1.644 14.632 20.369 1.00 66.56 305 LYS A O 1
ATOM 2371 N N . GLY A 1 306 ? 2.966 12.856 20.740 1.00 65.44 306 GLY A N 1
ATOM 2372 C CA . GLY A 1 306 ? 3.991 13.143 19.728 1.00 65.44 306 GLY A CA 1
ATOM 2373 C C . GLY A 1 306 ? 3.860 12.286 18.468 1.00 65.44 306 GLY A C 1
ATOM 2374 O O . GLY A 1 306 ? 4.836 12.134 17.740 1.00 65.44 306 GLY A O 1
ATOM 2375 N N . PHE A 1 307 ? 2.698 11.670 18.249 1.00 73.62 307 PHE A N 1
ATOM 2376 C CA . PHE A 1 307 ? 2.427 10.858 17.074 1.00 73.62 307 PHE A CA 1
ATOM 2377 C C . PHE A 1 307 ? 2.578 11.687 15.790 1.00 73.62 307 PHE A C 1
ATOM 2379 O O . PHE A 1 307 ? 1.871 12.675 15.598 1.00 73.62 307 PHE A O 1
ATOM 2386 N N . SER A 1 308 ? 3.506 11.280 14.921 1.00 71.75 308 SER A N 1
ATOM 2387 C CA . SER A 1 308 ? 3.678 11.868 13.594 1.00 71.75 308 SER A CA 1
ATOM 2388 C C . SER A 1 308 ? 2.969 10.977 12.577 1.00 71.75 308 SER A C 1
ATOM 2390 O O . SER A 1 308 ? 3.472 9.886 12.309 1.00 71.75 308 SER A O 1
ATOM 2392 N N . PRO A 1 309 ? 1.838 11.412 12.005 1.00 75.00 309 PRO A N 1
ATOM 2393 C CA . PRO A 1 309 ? 1.113 10.612 11.033 1.00 75.00 309 PRO A CA 1
ATOM 2394 C C . PRO A 1 309 ? 1.944 10.436 9.761 1.00 75.00 309 PRO A C 1
ATOM 2396 O O . PRO A 1 309 ? 2.464 11.405 9.203 1.00 75.00 309 PRO A O 1
ATOM 2399 N N . GLY A 1 310 ? 2.091 9.185 9.329 1.00 71.94 310 GLY A N 1
ATOM 2400 C CA . GLY A 1 310 ? 2.808 8.820 8.110 1.00 71.94 310 GLY A CA 1
ATOM 2401 C C . GLY A 1 310 ? 1.922 8.785 6.864 1.00 71.94 310 GLY A C 1
ATOM 2402 O O . GLY A 1 310 ? 2.430 8.949 5.755 1.00 71.94 310 GLY A O 1
ATOM 2403 N N . ASP A 1 311 ? 0.612 8.588 7.031 1.00 83.25 311 ASP A N 1
ATOM 2404 C CA . ASP A 1 311 ? -0.356 8.466 5.939 1.00 83.25 311 ASP A CA 1
ATOM 2405 C C . ASP A 1 311 ? -1.689 9.191 6.227 1.00 83.25 311 ASP A C 1
ATOM 2407 O O . ASP A 1 311 ? -1.919 9.730 7.315 1.00 83.25 311 ASP A O 1
ATOM 2411 N N . GLU A 1 312 ? -2.588 9.226 5.236 1.00 90.25 312 GLU A N 1
ATOM 2412 C CA . GLU A 1 312 ? -3.913 9.845 5.368 1.00 90.25 312 GLU A CA 1
ATOM 2413 C C . GLU A 1 312 ? -4.758 9.255 6.508 1.00 90.25 312 GLU A C 1
ATOM 2415 O O . GLU A 1 312 ? -5.498 9.977 7.176 1.00 90.25 312 GLU A O 1
ATOM 2420 N N . SER A 1 313 ? -4.700 7.937 6.709 1.00 91.19 313 SER A N 1
ATOM 2421 C CA . SER A 1 313 ? -5.509 7.249 7.723 1.00 91.19 313 SER A CA 1
ATOM 2422 C C . SER A 1 313 ? -5.028 7.566 9.139 1.00 91.19 313 SER A C 1
ATOM 2424 O O . SER A 1 313 ? -5.825 7.764 10.053 1.00 91.19 313 SER A O 1
ATOM 2426 N N . GLU A 1 314 ? -3.718 7.682 9.309 1.00 91.12 314 GLU A N 1
ATOM 2427 C CA . GLU A 1 314 ? -3.048 8.080 10.530 1.00 91.12 314 GLU A CA 1
ATOM 2428 C C . GLU A 1 314 ? -3.306 9.553 10.854 1.00 91.12 314 GLU A C 1
ATOM 2430 O O . GLU A 1 314 ? -3.591 9.875 12.006 1.00 91.12 314 GLU A O 1
ATOM 2435 N N . GLU A 1 315 ? -3.298 10.449 9.861 1.00 90.38 315 GLU A N 1
ATOM 2436 C CA . GLU A 1 315 ? -3.666 11.856 10.078 1.00 90.38 315 GLU A CA 1
ATOM 2437 C C . GLU A 1 315 ? -5.129 11.981 10.531 1.00 90.38 315 GLU A C 1
ATOM 2439 O O . GLU A 1 315 ? -5.416 12.734 11.464 1.00 90.38 315 GLU A O 1
ATOM 2444 N N . LEU A 1 316 ? -6.061 11.212 9.950 1.00 90.12 316 LEU A N 1
ATOM 2445 C CA . LEU A 1 316 ? -7.443 11.170 10.448 1.00 90.12 316 LEU A CA 1
ATOM 2446 C C . LEU A 1 316 ? -7.520 10.621 11.871 1.00 90.12 316 LEU A C 1
ATOM 2448 O O . LEU A 1 316 ? -8.223 11.190 12.703 1.00 90.12 316 LEU A O 1
ATOM 2452 N N . LEU A 1 317 ? -6.791 9.547 12.172 1.00 90.44 317 LEU A N 1
ATOM 2453 C CA . LEU A 1 317 ? -6.761 8.965 13.511 1.00 90.44 317 LEU A CA 1
ATOM 2454 C C . LEU A 1 317 ? -6.246 9.980 14.542 1.00 90.44 317 LEU A C 1
ATOM 2456 O O . LEU A 1 317 ? -6.849 10.159 15.601 1.00 90.44 317 LEU A O 1
ATOM 2460 N N . HIS A 1 318 ? -5.177 10.700 14.203 1.00 89.56 318 HIS A N 1
ATOM 2461 C CA . HIS A 1 318 ? -4.633 11.781 15.017 1.00 89.56 318 HIS A CA 1
ATOM 2462 C C . HIS A 1 318 ? -5.668 12.890 15.240 1.00 89.56 318 HIS A C 1
ATOM 2464 O O . HIS A 1 318 ? -5.854 13.352 16.368 1.00 89.56 318 HIS A O 1
ATOM 2470 N N . ARG A 1 319 ? -6.402 13.284 14.191 1.00 88.25 319 ARG A N 1
ATOM 2471 C CA . ARG A 1 319 ? -7.496 14.255 14.313 1.00 88.25 319 ARG A CA 1
ATOM 2472 C C . ARG A 1 319 ? -8.602 13.762 15.220 1.00 88.25 319 ARG A C 1
ATOM 2474 O O . ARG A 1 319 ? -9.034 14.541 16.044 1.00 88.25 319 ARG A O 1
ATOM 2481 N N . ILE A 1 320 ? -9.027 12.507 15.116 1.00 88.69 320 ILE A N 1
ATOM 2482 C CA . ILE A 1 320 ? -10.108 11.941 15.937 1.00 88.69 320 ILE A CA 1
ATOM 2483 C C . ILE A 1 320 ? -9.736 11.905 17.424 1.00 88.69 320 ILE A C 1
ATOM 2485 O O . ILE A 1 320 ? -10.599 12.121 18.279 1.00 88.69 320 ILE A O 1
ATOM 2489 N N . CYS A 1 321 ? -8.471 11.613 17.729 1.00 88.06 321 CYS A N 1
ATOM 2490 C CA . CYS A 1 321 ? -8.007 11.430 19.100 1.00 88.06 321 CYS A CA 1
ATOM 2491 C C . CYS A 1 321 ? -7.535 12.714 19.788 1.00 88.06 321 CYS A C 1
ATOM 2493 O O . CYS A 1 321 ? -7.684 12.827 21.004 1.00 88.06 321 CYS A O 1
ATOM 2495 N N . PHE A 1 322 ? -6.964 13.668 19.048 1.00 85.31 322 PHE A N 1
ATOM 2496 C CA . PHE A 1 322 ? -6.310 14.843 19.640 1.00 85.31 322 PHE A CA 1
ATOM 2497 C C . PHE A 1 322 ? -6.875 16.184 19.179 1.00 85.31 322 PHE A C 1
ATOM 2499 O O . PHE A 1 322 ? -6.711 17.180 19.884 1.00 85.31 322 PHE A O 1
ATOM 2506 N N . LYS A 1 323 ? -7.535 16.239 18.020 1.00 76.19 323 LYS A N 1
ATOM 2507 C CA . LYS A 1 323 ? -8.262 17.430 17.568 1.00 76.19 323 LYS A CA 1
ATOM 2508 C C . LYS A 1 323 ? -9.754 17.178 17.824 1.00 76.19 323 LYS A C 1
ATOM 2510 O O . LYS A 1 323 ? -10.203 16.041 17.860 1.00 76.19 323 LYS A O 1
ATOM 2515 N N . ASN A 1 324 ? -10.556 18.202 18.084 1.00 67.94 324 ASN A N 1
ATOM 2516 C CA . ASN A 1 324 ? -11.978 18.009 18.408 1.00 67.94 324 ASN A CA 1
ATOM 2517 C C . ASN A 1 324 ? -12.812 17.671 17.151 1.00 67.94 324 ASN A C 1
ATOM 2519 O O . ASN A 1 324 ? -13.743 18.392 16.809 1.00 67.94 324 ASN A O 1
ATOM 2523 N N . PHE A 1 325 ? -12.482 16.570 16.469 1.00 72.38 325 PHE A N 1
ATOM 2524 C CA . PHE A 1 325 ? -13.054 16.160 15.182 1.00 72.38 325 PHE A CA 1
ATOM 2525 C C . PHE A 1 325 ? -14.572 15.935 15.226 1.00 72.38 325 PHE A C 1
ATOM 2527 O O . PHE A 1 325 ? -15.240 16.071 14.214 1.00 72.38 325 PHE A O 1
ATOM 2534 N N . GLU A 1 326 ? -15.142 15.603 16.387 1.00 62.38 326 GLU A N 1
ATOM 2535 C CA . GLU A 1 326 ? -16.593 15.397 16.534 1.00 62.38 326 GLU A CA 1
ATOM 2536 C C . GLU A 1 326 ? -17.389 16.703 16.647 1.00 62.38 326 GLU A C 1
ATOM 2538 O O . GLU A 1 326 ? -18.582 16.717 16.347 1.00 62.38 326 GLU A O 1
ATOM 2543 N N . ASN A 1 327 ? -16.743 17.803 17.045 1.00 57.78 327 ASN A N 1
ATOM 2544 C CA . ASN A 1 327 ? -17.411 19.096 17.208 1.00 57.78 327 ASN A CA 1
ATOM 2545 C C . ASN A 1 327 ? -17.457 19.894 15.896 1.00 57.78 327 ASN A C 1
ATOM 2547 O O . ASN A 1 327 ? -18.318 20.756 15.723 1.00 57.78 327 ASN A O 1
ATOM 2551 N N . GLU A 1 328 ? -16.564 19.587 14.957 1.00 64.94 328 GLU A N 1
ATOM 2552 C CA . GLU A 1 328 ? -16.502 20.192 13.630 1.00 64.94 328 GLU A CA 1
ATOM 2553 C C . GLU A 1 328 ? -16.997 19.171 12.606 1.00 64.94 328 GLU A C 1
ATOM 2555 O O . GLU A 1 328 ? -16.367 18.140 12.384 1.00 64.94 328 GLU A O 1
ATOM 2560 N N . ARG A 1 329 ? -18.149 19.425 11.969 1.00 66.88 329 ARG A N 1
ATOM 2561 C CA . ARG A 1 329 ? -18.610 18.541 10.889 1.00 66.88 329 ARG A CA 1
ATOM 2562 C C . ARG A 1 329 ? -17.533 18.503 9.796 1.00 66.88 329 ARG A C 1
ATOM 2564 O O . ARG A 1 329 ? -17.165 19.577 9.314 1.00 66.88 329 ARG A O 1
ATOM 2571 N N . PRO A 1 330 ? -17.058 17.315 9.376 1.00 79.00 330 PRO A N 1
ATOM 2572 C CA . PRO A 1 330 ? -16.061 17.227 8.319 1.00 79.00 330 PRO A CA 1
ATOM 2573 C C . PRO A 1 330 ? -16.594 17.898 7.051 1.00 79.00 330 PRO A C 1
ATOM 2575 O O . PRO A 1 330 ? -17.769 17.737 6.702 1.00 79.00 330 PRO A O 1
ATOM 2578 N N . SER A 1 331 ? -15.739 18.672 6.376 1.00 81.25 331 SER A N 1
ATOM 2579 C CA . SER A 1 331 ? -16.126 19.370 5.150 1.00 81.25 331 SER A CA 1
ATOM 2580 C C . SER A 1 331 ? -16.585 18.367 4.085 1.00 81.25 331 SER A C 1
ATOM 2582 O O . SER A 1 331 ? -16.144 17.214 4.043 1.00 81.25 331 SER A O 1
ATOM 2584 N N . SER A 1 332 ? -17.497 18.796 3.206 1.00 83.62 332 SER A N 1
ATOM 2585 C CA . SER A 1 332 ? -18.001 17.942 2.120 1.00 83.62 332 SER A CA 1
ATOM 2586 C C . SER A 1 332 ? -16.859 17.402 1.252 1.00 83.62 332 SER A C 1
ATOM 2588 O O . SER A 1 332 ? -16.890 16.245 0.837 1.00 83.62 332 SER A O 1
ATOM 2590 N N . ASP A 1 333 ? -15.839 18.220 1.001 1.00 84.12 333 ASP A N 1
ATOM 2591 C CA . ASP A 1 333 ? -14.701 17.839 0.170 1.00 84.12 333 ASP A CA 1
ATOM 2592 C C . ASP A 1 333 ? -13.766 16.857 0.889 1.00 84.12 333 ASP A C 1
ATOM 2594 O O . ASP A 1 333 ? -13.278 15.917 0.260 1.00 84.12 333 ASP A O 1
ATOM 2598 N N . LEU A 1 334 ? -13.605 16.973 2.215 1.00 88.00 334 LEU A N 1
ATOM 2599 C CA . LEU A 1 334 ? -12.887 15.974 3.010 1.00 88.00 334 LEU A CA 1
ATOM 2600 C C . LEU A 1 334 ? -13.609 14.624 2.952 1.00 88.00 334 LEU A C 1
ATOM 2602 O O . LEU A 1 334 ? -12.981 13.592 2.735 1.00 88.00 334 LEU A O 1
ATOM 2606 N N . LEU A 1 335 ? -14.940 14.612 3.067 1.00 89.25 335 LEU A N 1
ATOM 2607 C CA . LEU A 1 335 ? -15.721 13.381 2.926 1.00 89.25 335 LEU A CA 1
ATOM 2608 C C . LEU A 1 335 ? -15.610 12.774 1.520 1.00 89.25 335 LEU A C 1
ATOM 2610 O O . LEU A 1 335 ? -15.544 11.550 1.401 1.00 89.25 335 LEU A O 1
ATOM 2614 N N . LYS A 1 336 ? -15.561 13.590 0.456 1.00 89.19 336 LYS A N 1
ATOM 2615 C CA . LYS A 1 336 ? -15.286 13.100 -0.909 1.00 89.19 336 LYS A CA 1
ATOM 2616 C C . LYS A 1 336 ? -13.907 12.435 -0.985 1.00 89.19 336 LYS A C 1
ATOM 2618 O O . LYS A 1 336 ? -13.816 11.315 -1.480 1.00 89.19 336 LYS A O 1
ATOM 2623 N N . ALA A 1 337 ? -12.867 13.082 -0.454 1.00 89.69 337 ALA A N 1
ATOM 2624 C CA . ALA A 1 337 ? -11.511 12.536 -0.416 1.00 89.69 337 ALA A CA 1
ATOM 2625 C C . ALA A 1 337 ? -11.452 11.204 0.350 1.00 89.69 337 ALA A C 1
ATOM 2627 O O . ALA A 1 337 ? -10.911 10.224 -0.157 1.00 89.69 337 ALA A O 1
ATOM 2628 N N . VAL A 1 338 ? -12.082 11.129 1.527 1.00 91.31 338 VAL A N 1
ATOM 2629 C CA . VAL A 1 338 ? -12.141 9.905 2.342 1.00 91.31 338 VAL A CA 1
ATOM 2630 C C . VAL A 1 338 ? -12.893 8.776 1.632 1.00 91.31 338 VAL A C 1
ATOM 2632 O O . VAL A 1 338 ? -12.489 7.621 1.740 1.00 91.31 338 VAL A O 1
ATOM 2635 N N . ARG A 1 339 ? -13.950 9.069 0.861 1.00 90.69 339 ARG A N 1
ATOM 2636 C CA . ARG A 1 339 ? -14.641 8.044 0.054 1.00 90.69 339 ARG A CA 1
ATOM 2637 C C . ARG A 1 339 ? -13.741 7.456 -1.027 1.00 90.69 339 ARG A C 1
ATOM 2639 O O . ARG A 1 339 ? -13.735 6.238 -1.168 1.00 90.69 339 ARG A O 1
ATOM 2646 N N . ILE A 1 340 ? -12.987 8.300 -1.735 1.00 89.44 340 ILE A N 1
ATOM 2647 C CA . ILE A 1 340 ? -12.026 7.865 -2.764 1.00 89.44 340 ILE A CA 1
ATOM 2648 C C . ILE A 1 340 ? -10.916 7.020 -2.128 1.00 89.44 340 ILE A C 1
ATOM 2650 O O . ILE A 1 340 ? -10.589 5.944 -2.619 1.00 89.44 340 ILE A O 1
ATOM 2654 N N . LEU A 1 341 ? -10.374 7.460 -0.990 1.00 90.06 341 LEU A N 1
ATOM 2655 C CA . LEU A 1 341 ? -9.371 6.686 -0.255 1.00 90.06 341 LEU A CA 1
ATOM 2656 C C . LEU A 1 341 ? -9.922 5.326 0.184 1.00 90.06 341 LEU A C 1
ATOM 2658 O O . LEU A 1 341 ? -9.258 4.313 -0.002 1.00 90.06 341 LEU A O 1
ATOM 2662 N N . ASN A 1 342 ? -11.153 5.281 0.700 1.00 90.19 342 ASN A N 1
ATOM 2663 C CA . ASN A 1 342 ? -11.770 4.036 1.149 1.00 90.19 342 ASN A CA 1
ATOM 2664 C C . ASN A 1 342 ? -12.117 3.076 0.001 1.00 90.19 342 ASN A C 1
ATOM 2666 O O . ASN A 1 342 ? -12.205 1.873 0.239 1.00 90.19 342 ASN A O 1
ATOM 2670 N N . SER A 1 343 ? -12.362 3.580 -1.214 1.00 86.75 343 SER A N 1
ATOM 2671 C CA . SER A 1 343 ? -12.544 2.726 -2.393 1.00 86.75 343 SER A CA 1
ATOM 2672 C C . SER A 1 343 ? -11.224 2.175 -2.921 1.00 86.75 343 SER A C 1
ATOM 2674 O O . SER A 1 343 ? -11.188 1.025 -3.345 1.00 86.75 343 SER A O 1
ATOM 2676 N N . ASP A 1 344 ? -10.152 2.971 -2.879 1.00 82.00 344 ASP A N 1
ATOM 2677 C CA . ASP A 1 344 ? -8.832 2.558 -3.368 1.00 82.00 344 ASP A CA 1
ATOM 2678 C C . ASP A 1 344 ? -8.127 1.615 -2.370 1.00 82.00 344 ASP A C 1
ATOM 2680 O O . ASP A 1 344 ? -7.495 0.637 -2.771 1.00 82.00 344 ASP A O 1
ATOM 2684 N N . SER A 1 345 ? -8.249 1.875 -1.065 1.00 82.94 345 SER A N 1
ATOM 2685 C CA . SER A 1 345 ? -7.739 1.020 0.012 1.00 82.94 345 SER A CA 1
ATOM 2686 C C . SER A 1 345 ? -8.554 1.210 1.295 1.00 82.94 345 SER A C 1
ATOM 2688 O O . SER A 1 345 ? -8.403 2.214 1.993 1.00 82.94 345 SER A O 1
ATOM 2690 N N . SER A 1 346 ? -9.401 0.236 1.634 1.00 85.38 346 SER A N 1
ATOM 2691 C CA . SER A 1 346 ? -10.204 0.279 2.861 1.00 85.38 346 SER A CA 1
ATOM 2692 C C . SER A 1 346 ? -9.317 0.306 4.111 1.00 85.38 346 SER A C 1
ATOM 2694 O O . SER A 1 346 ? -8.467 -0.572 4.287 1.00 85.38 346 SER A O 1
ATOM 2696 N N . ASP A 1 347 ? -9.560 1.265 5.003 1.00 90.00 347 ASP A N 1
ATOM 2697 C CA . ASP A 1 347 ? -8.914 1.364 6.315 1.00 90.00 347 ASP A CA 1
ATOM 2698 C C . ASP A 1 347 ? -9.991 1.604 7.391 1.00 90.00 347 ASP A C 1
ATOM 2700 O O . ASP A 1 347 ? -10.936 2.365 7.144 1.00 90.00 347 ASP A O 1
ATOM 2704 N N . PRO A 1 348 ? -9.867 0.996 8.589 1.00 89.62 348 PRO A N 1
ATOM 2705 C CA . PRO A 1 348 ? -10.838 1.160 9.672 1.00 89.62 348 PRO A CA 1
ATOM 2706 C C . PRO A 1 348 ? -11.157 2.615 10.029 1.00 89.62 348 PRO A C 1
ATOM 2708 O O . PRO A 1 348 ? -12.280 2.928 10.422 1.00 89.62 348 PRO A O 1
ATOM 2711 N N . VAL A 1 349 ? -10.181 3.517 9.891 1.00 91.25 349 VAL A N 1
ATOM 2712 C CA . VAL A 1 349 ? -10.367 4.936 10.207 1.00 91.25 349 VAL A CA 1
ATOM 2713 C C . VAL A 1 349 ? -11.283 5.607 9.186 1.00 91.25 349 VAL A C 1
ATOM 2715 O O . VAL A 1 349 ? -12.148 6.397 9.564 1.00 91.25 349 VAL A O 1
ATOM 2718 N N . TYR A 1 350 ? -11.152 5.267 7.900 1.00 91.88 350 TYR A N 1
ATOM 2719 C CA . TYR A 1 350 ? -12.049 5.781 6.864 1.00 91.88 350 TYR A CA 1
ATOM 2720 C C . TYR A 1 350 ? -13.474 5.271 7.071 1.00 91.88 350 TYR A C 1
ATOM 2722 O O . TYR A 1 350 ? -14.423 6.048 6.989 1.00 91.88 350 TYR A O 1
ATOM 2730 N N . GLU A 1 351 ? -13.633 3.987 7.392 1.00 89.38 351 GLU A N 1
ATOM 2731 C CA . GLU A 1 351 ? -14.943 3.389 7.669 1.00 89.38 351 GLU A CA 1
ATOM 2732 C C . GLU A 1 351 ? -15.628 4.037 8.879 1.00 89.38 351 GLU A C 1
ATOM 2734 O O . GLU A 1 351 ? -16.828 4.320 8.819 1.00 89.38 351 GLU A O 1
ATOM 2739 N N . TYR A 1 352 ? -14.864 4.343 9.933 1.00 88.81 352 TYR A N 1
ATOM 2740 C CA . TYR A 1 352 ? -15.350 5.092 11.093 1.00 88.81 352 TYR A CA 1
ATOM 2741 C C . TYR A 1 352 ? -15.857 6.486 10.695 1.00 88.81 352 TYR A C 1
ATOM 2743 O O . TYR A 1 352 ? -16.994 6.838 11.005 1.00 88.81 352 TYR A O 1
ATOM 2751 N N . VAL A 1 353 ? -15.057 7.264 9.953 1.00 88.75 353 VAL A N 1
ATOM 2752 C CA . VAL A 1 353 ? -15.426 8.627 9.519 1.00 88.75 353 VAL A CA 1
ATOM 2753 C C . VAL A 1 353 ? -16.638 8.626 8.583 1.00 88.75 353 VAL A C 1
ATOM 2755 O O . VAL A 1 353 ? -17.468 9.532 8.639 1.00 88.75 353 VAL A O 1
ATOM 2758 N N . LEU A 1 354 ? -16.776 7.604 7.738 1.00 87.94 354 LEU A N 1
ATOM 2759 C CA . LEU A 1 354 ? -17.920 7.447 6.837 1.00 87.94 354 LEU A CA 1
ATOM 2760 C C . LEU A 1 354 ? -19.178 6.903 7.535 1.00 87.94 354 LEU A C 1
ATOM 2762 O O . LEU A 1 354 ? -20.203 6.744 6.872 1.00 87.94 354 LEU A O 1
ATOM 2766 N N . GLY A 1 355 ? -19.118 6.614 8.839 1.00 79.31 355 GLY A N 1
ATOM 2767 C CA . GLY A 1 355 ? -20.250 6.100 9.610 1.00 79.31 355 GLY A CA 1
ATOM 2768 C C . GLY A 1 355 ? -20.631 4.659 9.264 1.00 79.31 355 GLY A C 1
ATOM 2769 O O . GLY A 1 355 ? -21.773 4.264 9.473 1.00 79.31 355 GLY A O 1
ATOM 2770 N N . LYS A 1 356 ? -19.698 3.863 8.724 1.00 70.50 356 LYS A N 1
ATOM 2771 C CA . LYS A 1 356 ? -19.926 2.447 8.374 1.00 70.50 356 LYS A CA 1
ATOM 2772 C C . LYS A 1 356 ? -19.711 1.480 9.550 1.00 70.50 356 LYS A C 1
ATOM 2774 O O . LYS A 1 356 ? -19.819 0.270 9.374 1.00 70.50 356 LYS A O 1
ATOM 2779 N N . GLY A 1 357 ? -19.428 1.988 10.750 1.00 50.09 357 GLY A N 1
ATOM 2780 C CA . GLY A 1 357 ? -19.187 1.172 11.941 1.00 50.09 357 GLY A CA 1
ATOM 2781 C C . GLY A 1 357 ? -20.468 0.563 12.522 1.00 50.09 357 GLY A C 1
ATOM 2782 O O . GLY A 1 357 ? -21.382 1.297 12.889 1.00 50.09 357 GLY A O 1
ATOM 2783 N N . SER A 1 358 ? -20.481 -0.768 12.672 1.00 41.88 358 SER A N 1
ATOM 2784 C CA . SER A 1 358 ? -21.496 -1.636 13.318 1.00 41.88 358 SER A CA 1
ATOM 2785 C C . SER A 1 358 ? -22.670 -2.185 12.490 1.00 41.88 358 SER A C 1
ATOM 2787 O O . SER A 1 358 ? -23.571 -2.797 13.060 1.00 41.88 358 SER A O 1
ATOM 2789 N N . ALA A 1 359 ? -22.645 -2.111 11.156 1.00 37.72 359 ALA A N 1
ATOM 2790 C CA . ALA A 1 359 ? -23.421 -3.080 10.380 1.00 37.72 359 ALA A CA 1
ATOM 2791 C C . ALA A 1 359 ? -22.628 -4.387 10.368 1.00 37.72 359 ALA A C 1
ATOM 2793 O O . ALA A 1 359 ? -21.581 -4.469 9.726 1.00 37.72 359 ALA A O 1
ATOM 2794 N N . SER A 1 360 ? -23.099 -5.375 11.130 1.00 37.19 360 SER A N 1
ATOM 2795 C CA . SER A 1 360 ? -22.635 -6.755 11.064 1.00 37.19 360 SER A CA 1
ATOM 2796 C C . SER A 1 360 ? -22.377 -7.127 9.605 1.00 37.19 360 SER A C 1
ATOM 2798 O O . SER A 1 360 ? -23.325 -7.277 8.830 1.00 37.19 360 SER A O 1
ATOM 2800 N N . LYS A 1 361 ? -21.107 -7.296 9.223 1.00 38.91 361 LYS A N 1
ATOM 2801 C CA . LYS A 1 361 ? -20.813 -8.290 8.200 1.00 38.91 361 LYS A CA 1
ATOM 2802 C C . LYS A 1 361 ? -21.303 -9.578 8.834 1.00 38.91 361 LYS A C 1
ATOM 2804 O O . LYS A 1 361 ? -20.694 -10.069 9.781 1.00 38.91 361 LYS A O 1
ATOM 2809 N N . THR A 1 362 ? -22.512 -9.970 8.440 1.00 32.50 362 THR A N 1
ATOM 2810 C CA . THR A 1 362 ? -23.096 -11.269 8.724 1.00 32.50 362 THR A CA 1
ATOM 2811 C C . THR A 1 362 ? -21.975 -12.278 8.589 1.00 32.50 362 THR A C 1
ATOM 2813 O O . THR A 1 362 ? -21.196 -12.169 7.641 1.00 32.50 362 THR A O 1
ATOM 2816 N N . GLU A 1 363 ? -21.850 -13.171 9.570 1.00 34.56 363 GLU A N 1
ATOM 2817 C CA . GLU A 1 363 ? -21.047 -14.376 9.422 1.00 34.56 363 GLU A CA 1
ATOM 2818 C C . GLU A 1 363 ? -21.456 -14.988 8.083 1.00 34.56 363 GLU A C 1
ATOM 2820 O O . GLU A 1 363 ? -22.528 -15.582 7.964 1.00 34.56 363 GLU A O 1
ATOM 2825 N N . GLU A 1 364 ? -20.663 -14.737 7.039 1.00 30.62 364 GLU A N 1
ATOM 2826 C CA . GLU A 1 364 ? -20.739 -15.566 5.859 1.00 30.62 364 GLU A CA 1
ATOM 2827 C C . GLU A 1 364 ? -20.418 -16.955 6.402 1.00 30.62 364 GLU A C 1
ATOM 2829 O O . GLU A 1 364 ? -19.388 -17.116 7.075 1.00 30.62 364 GLU A O 1
ATOM 2834 N N . PRO A 1 365 ? -21.325 -17.932 6.228 1.00 30.09 365 PRO A N 1
ATOM 2835 C CA . PRO A 1 365 ? -20.979 -19.302 6.548 1.00 30.09 365 PRO A CA 1
ATOM 2836 C C . PRO A 1 365 ? -19.668 -19.606 5.826 1.00 30.09 365 PRO A C 1
ATOM 2838 O O . PRO A 1 365 ? -19.434 -19.056 4.748 1.00 30.09 365 PRO A O 1
ATOM 2841 N N . ASP A 1 366 ? -18.824 -20.447 6.423 1.00 35.09 366 ASP A N 1
ATOM 2842 C CA . ASP A 1 366 ? -17.671 -21.046 5.755 1.00 35.09 366 ASP A CA 1
ATOM 2843 C C . ASP A 1 366 ? -18.175 -21.778 4.493 1.00 35.09 366 ASP A C 1
ATOM 2845 O O . ASP A 1 366 ? -18.416 -22.982 4.496 1.00 35.09 366 ASP A O 1
ATOM 2849 N N . GLN A 1 367 ? -18.436 -21.034 3.420 1.00 32.78 367 GLN A N 1
ATOM 2850 C CA . GLN A 1 367 ? -18.807 -21.563 2.130 1.00 32.78 367 GLN A CA 1
ATOM 2851 C C . GLN A 1 367 ? -17.485 -21.921 1.480 1.00 32.78 367 GLN A C 1
ATOM 2853 O O . GLN A 1 367 ? -16.695 -21.066 1.076 1.00 32.78 367 GLN A O 1
ATOM 2858 N N . GLU A 1 368 ? -17.227 -23.224 1.498 1.00 39.41 368 GLU A N 1
ATOM 2859 C CA . GLU A 1 368 ? -16.136 -23.920 0.834 1.00 39.41 368 GLU A CA 1
ATOM 2860 C C . GLU A 1 368 ? -16.228 -23.774 -0.692 1.00 39.41 368 GLU A C 1
ATOM 2862 O O . GLU A 1 368 ? -16.272 -24.760 -1.415 1.00 39.41 368 GLU A O 1
ATOM 2867 N N . ASP A 1 369 ? -16.213 -22.553 -1.218 1.00 32.38 369 ASP A N 1
ATOM 2868 C CA . ASP A 1 369 ? -15.945 -22.347 -2.635 1.00 32.38 369 ASP A CA 1
ATOM 2869 C C . ASP A 1 369 ? -14.436 -22.207 -2.809 1.00 32.38 369 ASP A C 1
ATOM 2871 O O . ASP A 1 369 ? -13.870 -21.130 -3.016 1.00 32.38 369 ASP A O 1
ATOM 2875 N N . SER A 1 370 ? -13.770 -23.363 -2.712 1.00 40.97 370 SER A N 1
ATOM 2876 C CA . SER A 1 370 ? -12.424 -23.578 -3.229 1.00 40.97 370 SER A CA 1
ATOM 2877 C C . SER A 1 370 ? -12.445 -23.409 -4.750 1.00 40.97 370 SER A C 1
ATOM 2879 O O . SER A 1 370 ? -12.346 -24.367 -5.516 1.00 40.97 370 SER A O 1
ATOM 2881 N N . SER A 1 371 ? -12.539 -22.171 -5.221 1.00 38.06 371 SER A N 1
ATOM 2882 C CA . SER A 1 371 ? -11.963 -21.830 -6.515 1.00 38.06 371 SER A CA 1
ATOM 2883 C C . SER A 1 371 ? -10.463 -21.630 -6.310 1.00 38.06 371 SER A C 1
ATOM 2885 O O . SER A 1 371 ? -9.917 -20.540 -6.463 1.00 38.06 371 SER A O 1
ATOM 2887 N N . ASP A 1 372 ? -9.784 -22.725 -5.950 1.00 44.28 372 ASP A N 1
ATOM 2888 C CA . ASP A 1 372 ? -8.350 -22.880 -6.167 1.00 44.28 372 ASP A CA 1
ATOM 2889 C C . ASP A 1 372 ? -8.151 -22.850 -7.691 1.00 44.28 372 ASP A C 1
ATOM 2891 O O . ASP A 1 372 ? -7.973 -23.871 -8.358 1.00 44.28 372 ASP A O 1
ATOM 2895 N N . SER A 1 373 ? -8.219 -21.657 -8.291 1.00 43.41 373 SER A N 1
ATOM 2896 C CA . SER A 1 373 ? -7.624 -21.400 -9.594 1.00 43.41 373 SER A CA 1
ATOM 2897 C C . SER A 1 373 ? -6.112 -21.402 -9.375 1.00 43.41 373 SER A C 1
ATOM 2899 O O . SER A 1 373 ? -5.455 -20.360 -9.396 1.00 43.41 373 SER A O 1
ATOM 2901 N N . ASP A 1 374 ? -5.576 -22.573 -9.038 1.00 59.72 374 ASP A N 1
ATOM 2902 C CA . ASP A 1 374 ? -4.182 -22.742 -8.678 1.00 59.72 374 ASP A CA 1
ATOM 2903 C C . ASP A 1 374 ? -3.351 -22.560 -9.941 1.00 59.72 374 ASP A C 1
ATOM 2905 O O . ASP A 1 374 ? -3.118 -23.497 -10.715 1.00 59.72 374 ASP A O 1
ATOM 2909 N N . SER A 1 375 ? -2.906 -21.324 -10.159 1.00 71.81 375 SER A N 1
ATOM 2910 C CA . SER A 1 375 ? -1.917 -21.033 -11.180 1.00 71.81 375 SER A CA 1
ATOM 2911 C C . SER A 1 375 ? -0.689 -21.914 -10.930 1.00 71.81 375 SER A C 1
ATOM 2913 O O . SER A 1 375 ? -0.314 -22.221 -9.794 1.00 71.81 375 SER A O 1
ATOM 2915 N N . ARG A 1 376 ? -0.028 -22.351 -12.002 1.00 80.56 376 ARG A N 1
ATOM 2916 C CA . ARG A 1 376 ? 1.197 -23.155 -11.887 1.00 80.56 376 ARG A CA 1
ATOM 2917 C C . ARG A 1 376 ? 2.251 -22.456 -11.017 1.00 80.56 376 ARG A C 1
ATOM 2919 O O . ARG A 1 376 ? 2.970 -23.119 -10.274 1.00 80.56 376 ARG A O 1
ATOM 2926 N N . TYR A 1 377 ? 2.315 -21.126 -11.083 1.00 76.06 377 TYR A N 1
ATOM 2927 C CA . TYR A 1 377 ? 3.216 -20.307 -10.275 1.00 76.06 377 TYR A CA 1
ATOM 2928 C C . TYR A 1 377 ? 2.838 -20.328 -8.795 1.00 76.06 377 TYR A C 1
ATOM 2930 O O . TYR A 1 377 ? 3.725 -20.468 -7.956 1.00 76.06 377 TYR A O 1
ATOM 2938 N N . ALA A 1 378 ? 1.541 -20.275 -8.476 1.00 75.44 378 ALA A N 1
ATOM 2939 C CA . ALA A 1 378 ? 1.041 -20.426 -7.113 1.00 75.44 378 ALA A CA 1
ATOM 2940 C C . ALA A 1 378 ? 1.497 -21.754 -6.488 1.00 75.44 378 ALA A C 1
ATOM 2942 O O . ALA A 1 378 ? 2.018 -21.747 -5.374 1.00 75.44 378 ALA A O 1
ATOM 2943 N N . LYS A 1 379 ? 1.393 -22.868 -7.228 1.00 77.69 379 LYS A N 1
ATOM 2944 C CA . LYS A 1 379 ? 1.862 -24.186 -6.759 1.00 77.69 379 LYS A CA 1
ATOM 2945 C C . LYS A 1 379 ? 3.367 -24.214 -6.504 1.00 77.69 379 LYS A C 1
ATOM 2947 O O . LYS A 1 379 ? 3.783 -24.648 -5.439 1.00 77.69 379 LYS A O 1
ATOM 2952 N N . LEU A 1 380 ? 4.176 -23.691 -7.431 1.00 77.00 380 LEU A N 1
ATOM 2953 C CA . LEU A 1 380 ? 5.638 -23.637 -7.281 1.00 77.00 380 LEU A CA 1
ATOM 2954 C C . LEU A 1 380 ? 6.070 -22.828 -6.049 1.00 77.00 380 LEU A C 1
ATOM 2956 O O . LEU A 1 380 ? 6.973 -23.232 -5.315 1.00 77.00 380 LEU A O 1
ATOM 2960 N N . ILE A 1 381 ? 5.421 -21.685 -5.819 1.00 76.25 381 ILE A N 1
ATOM 2961 C CA . ILE A 1 381 ? 5.689 -20.836 -4.654 1.00 76.25 381 ILE A CA 1
ATOM 2962 C C . ILE A 1 381 ? 5.255 -21.553 -3.374 1.00 76.25 381 ILE A C 1
ATOM 2964 O O . ILE A 1 381 ? 6.007 -21.589 -2.403 1.00 76.25 381 ILE A O 1
ATOM 2968 N N . ASP A 1 382 ? 4.059 -22.139 -3.362 1.00 77.31 382 ASP A N 1
ATOM 2969 C CA . ASP A 1 382 ? 3.524 -22.803 -2.178 1.00 77.31 382 ASP A CA 1
ATOM 2970 C C . ASP A 1 382 ? 4.324 -24.064 -1.813 1.00 77.31 382 ASP A C 1
ATOM 2972 O O . ASP A 1 382 ? 4.564 -24.304 -0.632 1.00 77.31 382 ASP A O 1
ATOM 2976 N N . GLU A 1 383 ? 4.796 -24.837 -2.793 1.00 75.94 383 GLU A N 1
ATOM 2977 C CA . GLU A 1 383 ? 5.714 -25.959 -2.570 1.00 75.94 383 GLU A CA 1
ATOM 2978 C C . GLU A 1 383 ? 7.037 -25.477 -1.958 1.00 75.94 383 GLU A C 1
ATOM 2980 O O . GLU A 1 383 ? 7.472 -26.023 -0.946 1.00 75.94 383 GLU A O 1
ATOM 2985 N N . SER A 1 384 ? 7.639 -24.406 -2.492 1.00 75.06 384 SER A N 1
ATOM 2986 C CA . SER A 1 384 ? 8.860 -23.802 -1.927 1.00 75.06 384 SER A CA 1
ATOM 2987 C C . SER A 1 384 ? 8.655 -23.338 -0.477 1.00 75.06 384 SER A C 1
ATOM 2989 O O . SER A 1 384 ? 9.451 -23.631 0.421 1.00 75.06 384 SER A O 1
ATOM 2991 N N . LEU A 1 385 ? 7.553 -22.628 -0.220 1.00 72.25 385 LEU A N 1
ATOM 2992 C CA . LEU A 1 385 ? 7.318 -21.938 1.047 1.00 72.25 385 LEU A CA 1
ATOM 2993 C C . LEU A 1 385 ? 6.682 -22.806 2.126 1.00 72.25 385 LEU A C 1
ATOM 2995 O O . LEU A 1 385 ? 6.864 -22.504 3.307 1.00 72.25 385 LEU A O 1
ATOM 2999 N N . PHE A 1 386 ? 5.964 -23.869 1.772 1.00 72.38 386 PHE A N 1
ATOM 3000 C CA . PHE A 1 386 ? 5.202 -24.689 2.719 1.00 72.38 386 PHE A CA 1
ATOM 3001 C C . PHE A 1 386 ? 5.580 -26.170 2.719 1.00 72.38 386 PHE A C 1
ATOM 3003 O O . PHE A 1 386 ? 5.021 -26.911 3.525 1.00 72.38 386 PHE A O 1
ATOM 3010 N N . ALA A 1 387 ? 6.560 -26.608 1.921 1.00 61.19 387 ALA A N 1
ATOM 3011 C CA . ALA A 1 387 ? 7.160 -27.923 2.124 1.00 61.19 387 ALA A CA 1
ATOM 3012 C C . ALA A 1 387 ? 7.801 -28.002 3.526 1.00 61.19 387 ALA A C 1
ATOM 3014 O O . ALA A 1 387 ? 8.658 -27.189 3.893 1.00 61.19 387 ALA A O 1
ATOM 3015 N N . GLY A 1 388 ? 7.326 -28.953 4.331 1.00 55.09 388 GLY A N 1
ATOM 3016 C CA . GLY A 1 388 ? 7.745 -29.210 5.710 1.00 55.09 388 GLY A CA 1
ATOM 3017 C C . GLY A 1 388 ? 6.755 -30.137 6.421 1.00 55.09 388 GLY A C 1
ATOM 3018 O O . GLY A 1 388 ? 5.583 -30.187 6.045 1.00 55.09 388 GLY A O 1
ATOM 3019 N N . GLU A 1 389 ? 7.223 -30.901 7.414 1.00 42.91 389 GLU A N 1
ATOM 3020 C CA . GLU A 1 389 ? 6.372 -31.809 8.192 1.00 42.91 389 GLU A CA 1
ATOM 3021 C C . GLU A 1 389 ? 5.198 -31.041 8.811 1.00 42.91 389 GLU A C 1
ATOM 3023 O O . GLU A 1 389 ? 5.373 -30.044 9.515 1.00 42.91 389 GLU A O 1
ATOM 3028 N N . LYS A 1 390 ? 3.979 -31.512 8.528 1.00 46.28 390 LYS A N 1
ATOM 3029 C CA . LYS A 1 390 ? 2.778 -31.075 9.239 1.00 46.28 390 LYS A CA 1
ATOM 3030 C C . LYS A 1 390 ? 3.029 -31.329 10.723 1.00 46.28 390 LYS A C 1
ATOM 3032 O O . LYS A 1 390 ? 3.345 -32.460 11.086 1.00 46.28 390 LYS A O 1
ATOM 3037 N N . ASN A 1 391 ? 2.857 -30.322 11.579 1.00 38.97 391 ASN A N 1
ATOM 3038 C CA . ASN A 1 391 ? 2.735 -30.623 13.000 1.00 38.97 391 ASN A CA 1
ATOM 3039 C C . ASN A 1 391 ? 1.545 -31.583 13.153 1.00 38.97 391 ASN A C 1
ATOM 3041 O O . ASN A 1 391 ? 0.461 -31.251 12.658 1.00 38.97 391 ASN A O 1
ATOM 3045 N N . PRO A 1 392 ? 1.703 -32.744 13.812 1.00 36.38 392 PRO A N 1
ATOM 3046 C CA . PRO A 1 392 ? 0.546 -33.442 14.333 1.00 36.38 392 PRO A CA 1
ATOM 3047 C C . PRO A 1 392 ? -0.102 -32.468 15.319 1.00 36.38 392 PRO A C 1
ATOM 3049 O O . PRO A 1 392 ? 0.503 -32.066 16.313 1.00 36.38 392 PRO A O 1
ATOM 3052 N N . THR A 1 393 ? -1.284 -31.977 14.967 1.00 29.41 393 THR A N 1
ATOM 3053 C CA . THR A 1 393 ? -2.140 -31.222 15.882 1.00 29.41 393 THR A CA 1
ATOM 3054 C C . THR A 1 393 ? -2.285 -32.009 17.188 1.00 29.41 393 THR A C 1
ATOM 3056 O O . THR A 1 393 ? -2.519 -33.217 17.100 1.00 29.41 393 THR A O 1
ATOM 3059 N N . PRO A 1 394 ? -2.134 -31.381 18.370 1.00 33.19 394 PRO A N 1
ATOM 3060 C CA . PRO A 1 394 ? -2.620 -31.979 19.605 1.00 33.19 394 PRO A CA 1
ATOM 3061 C C . PRO A 1 394 ? -4.145 -32.106 19.595 1.00 33.19 394 PRO A C 1
ATOM 3063 O O . PRO A 1 394 ? -4.808 -31.243 18.966 1.00 33.19 394 PRO A O 1
#

pLDDT: mean 76.2, std 19.67, range [24.44, 94.44]

Secondary structure (DSSP, 8-state):
-HHHHHHHHHHHHHHHT------HHHHHHHHHH-TTTHHHHHHHHHHH---HHHHHHHHHHHHHHHHHTT-HHHHHHHHHHHT-SS-TTSPPPHHHHHHHHHHTS-HHHHHHHHHHHTSPPPP-HHHH-TTSSTTS--------------------PPP-PPPHHHHHHTSGGGTTHHHHHHHHHHHTT-HHHHHHHHHHHHHTT-S-HHHHHHHHHHHHHHH----HHHHHHHT-GGGGS-HHHHHHHHHHHHHHHHHTT-HHHHHHHHHHHHHHS-HHHHHHHHHHHHHHTT-HHHHHHTS-TT----SHHHHHHHHHHHS-TTTSPPPHHHHHHHHHHHHHS--HHHHHHTT-TT-----------------HHHHHHHHHHH-SPPP---

Foldseek 3Di:
DVVVVVVVVVVVVVVVPPLVPQDLVLLVVCCVVPVQLSLLSLVSCCVPPPDPVSNVVSLVSNLVSCVVLLVLLVNLVSCVVVVPQADVVRHGDPSLVVVCVVLQHDSVLLSCLSNVLLDAADACVVVLPVPPPPPPDDDDDDDDDDDDDDDDDDDDDDPPDDPPNLVSLLDLSCQVSLVSSLVSCLLVVVLVSNLRSLLSCLSSVSHDLLRSLLSLLVSCLSNVADDSLVLVVQQPCLVVDALLSVLSNLLSVLSVCVVLVVLVSSLVSLCVSLVSHDVVSSLQLSLLSCVLVVNNVVSLVSDDPPDDDSHPLSVLNCCSNPNVCVVDLDDPSSLVSLVSVCVSPNTSSSCNNNVVRPPDPPNPDPPPPPPCPPDPSNVSSCCSNRPHDGPPDD

Radius of gyration: 25.29 Å; chains: 1; bounding box: 89×59×72 Å

Organism: NCBI:txid2023197

Sequence (394 aa):
MCSKVFSFITIFLIFSLGLHSVSYEDAYSMEKEDPLFSVPLYEELLKTSQKADIRKTASSRLFFLYEKYRKYIPAILIMSRSGKITDKKGRYPSIVSELAGGLGVSSSALVSVIGGCSRPIPDPDPYLQENVASTAAVAPDGEETAAADTPENSGKAEPNTVPYLFRVLSKKENAPLYKACYAVKIKTGDYDGWEKIHAFGEAKKVLGPEISLALRISFTLHSGRGSAYKRIYSGGKLKSLSEEGKSDLLYLYGKFLRNLGKSDSAARYFWMSGSYASQERAKIETAKTLLISGRKQEACSYLSKGFSPGDESEELLHRICFKNFENERPSSDLLKAVRILNSDSSDPVYEYVLGKGSASKTEEPDQEDSSDSDSRYAKLIDESLFAGEKNPTP